Protein AF-M5BQ70-F1 (afdb_monomer_lite)

pLDDT: mean 71.36, std 25.63, range [30.05, 98.69]

Sequence (489 aa):
MRVQLQALLDDKEKQLNLAGTLGQRILAQQLELEERINQLVDAEDRLQTNPEDGDSEMRTKLQELADVMQGWETENERMFSSFGTKLNGGAGMPPSPEMPSTSEFGSRTDEGSTSMRSNGPSAAQSSRRAKNAAHRANDVEFAFEIGSSLLVEVRRLQALLAERDKLIQDMKEEKDDLERAVESLRTSLREQEGTTDKFKEENWNLEVQLQEVRSTLNNAQASSSRLESEQKRMAKQLSSVRETSDGYKTEVGRLSDLLEELRAKHETDIAQMRKNNAGLQRDKSDLQASLDALKADMAQRERASIRFGSPATPSMISRSAIDEEDIFSTGGASSRRHLDVSAIYSQGPGDSLHGELDESPPASPTRSTRVGPSHPSNELESTKQSLSHAQRQISTLKSAVQREKELNRDMKKRLADHLRSNTEGEWDDDEDPEESTDVILDEPGQHSLPRFTPARVRGRGRGRGAAPRAVVAVAARSLLQRERRVLLQ

InterPro domains:
  IPR053005 Nuclear Positioning and Cytoskeleton Interaction Protein [PTHR28190] (2-438)

Foldseek 3Di:
DVVVVVVVVVLVVVLVVLVVVVVVVVVVVVVVVVVLVVVLVVLVVVCVVPVPVSVVVNVVSVVVVVVVVVVVVVVVCVSVVVNVVSVPPDDDDDDDDDDDDDDDDDDDDDDDDDDDDDDDDDDDPCPVVVVVVVVVVVVVVVVVVVVVVVVVVVVVVVVVVVVVVVVVVVVVVVVVVVVVVVVVVVVVVVVVVVVVVVVVVVVVVVVVVVVVVVVVVVVVVVVVVVVVVVVVVVVVVVVVVVVVVVVVVVVVVVVVVVVVVVVVVVVVVVVVVVVVVVVVVVVVVVVVVVVVVVVVVVVVVVVVVVVDDDDDDDDDDDDDDDDDDDDDDDDDDDDDDDDDDDPPDDDDDDDDDDDDDDDDDDDDDDDDDPPDCPDVVNVVVVVVVVVVVVVVVVVVVVVVVVVVVVVVVVVVVVVVVVVVVVVVPPPDDDDDDDDDDDDDDDDDDDDDDDDDDDDDDDDDDDDDDDDYDDDDDDDDDDDDDDDDDDDDD

Secondary structure (DSSP, 8-state):
-HHHHHHHHHHHHHHHHHHHHHHHHHHHHHHHHHHHHHHHHHHHHHHHH-HHHHHHHHHHHHHHHHHHHHHHHHHHHHHHHHHHHHH--S---PPPPP-------------------------SSTTTHHHHHHHHHHHHHHHHHHHHHHHHHHHHHHHHHHHHHHHHHHHHHHHHHHHHHHHHHHHHHHHHHHHHHHHHHHHHHHHHHHHHHHHHHHHHHHHHHHHHHHHHHHHHHHHHHHHHHHHHHHHHHHHHHHHHHHHHHHHHHHHHHHHHHHHHHHHHHHHHHHHHHHHHHHHHHHHHHTTSS-----------------S---------------------------------PPPP--------TT-HHHHHHHHHHHHHHHHHHHHHHHHHHHHHHHHHHHHHHHHHHHHHHHHSSSSS-------------------PPP-PPP---------------------PPPP----------

Radius of gyration: 68.39 Å; chains: 1; bounding box: 177×80×215 Å

Structure (mmCIF, N/CA/C/O backbone):
data_AF-M5BQ70-F1
#
_entry.id   AF-M5BQ70-F1
#
loop_
_atom_site.group_PDB
_atom_site.id
_atom_site.type_symbol
_atom_site.label_atom_id
_atom_site.label_alt_id
_atom_site.label_comp_id
_atom_site.label_asym_id
_atom_site.label_entity_id
_atom_site.label_seq_id
_atom_site.pdbx_PDB_ins_code
_atom_site.Cartn_x
_atom_site.Cartn_y
_atom_site.Cartn_z
_atom_site.occupancy
_atom_site.B_iso_or_equiv
_atom_site.auth_seq_id
_atom_site.auth_comp_id
_atom_site.auth_asym_id
_atom_site.auth_atom_id
_atom_site.pdbx_PDB_model_num
ATOM 1 N N . MET A 1 1 ? -26.743 -46.363 3.980 1.00 70.06 1 MET A N 1
ATOM 2 C CA . MET A 1 1 ? -25.424 -45.690 4.009 1.00 70.06 1 MET A CA 1
ATOM 3 C C . MET A 1 1 ? -25.208 -44.736 2.839 1.00 70.06 1 MET A C 1
ATOM 5 O O . MET A 1 1 ? -25.464 -43.564 3.040 1.00 70.06 1 MET A O 1
ATOM 9 N N . ARG A 1 2 ? -24.836 -45.163 1.618 1.00 84.19 2 ARG A N 1
ATOM 10 C CA . ARG A 1 2 ? -24.567 -44.218 0.501 1.00 84.19 2 ARG A CA 1
ATOM 11 C C . ARG A 1 2 ? -25.738 -43.274 0.174 1.00 84.19 2 ARG A C 1
ATOM 13 O O . ARG A 1 2 ? -25.525 -42.082 0.031 1.00 84.19 2 ARG A O 1
ATOM 20 N N . VAL A 1 3 ? -26.967 -43.790 0.118 1.00 89.44 3 VAL A N 1
ATOM 21 C CA . VAL A 1 3 ? -28.179 -42.981 -0.141 1.00 89.44 3 VAL A CA 1
ATOM 22 C C . VAL A 1 3 ? -28.484 -42.005 1.004 1.00 89.44 3 VAL A C 1
ATOM 24 O O . VAL A 1 3 ? -28.896 -40.882 0.756 1.00 89.44 3 VAL A O 1
ATOM 27 N N . GLN A 1 4 ? -28.234 -42.402 2.255 1.00 83.06 4 GLN A N 1
ATOM 28 C CA . GLN A 1 4 ? -28.413 -41.526 3.422 1.00 83.06 4 GLN A CA 1
ATOM 29 C C . GLN A 1 4 ? -27.359 -40.416 3.463 1.00 83.06 4 GLN A C 1
ATOM 31 O O . GLN A 1 4 ? -27.691 -39.277 3.758 1.00 83.06 4 GLN A O 1
ATOM 36 N N . LEU A 1 5 ? -26.105 -40.729 3.123 1.00 84.88 5 LEU A N 1
ATOM 37 C CA . LEU A 1 5 ? -25.042 -39.729 3.008 1.00 84.88 5 LEU A CA 1
ATOM 38 C C . LEU A 1 5 ? -25.315 -38.749 1.861 1.00 84.88 5 LEU A C 1
ATOM 40 O O . LEU A 1 5 ? -25.089 -37.558 2.032 1.00 84.88 5 LEU A O 1
ATOM 44 N N . GLN A 1 6 ? -25.861 -39.226 0.737 1.00 89.31 6 GLN A N 1
ATOM 45 C CA . GLN A 1 6 ? -26.298 -38.356 -0.356 1.00 89.31 6 GLN A CA 1
ATOM 46 C C . GLN A 1 6 ? -27.450 -37.441 0.079 1.00 89.31 6 GLN A C 1
ATOM 48 O O . GLN A 1 6 ? -27.386 -36.243 -0.148 1.00 89.31 6 GLN A O 1
ATOM 53 N N . ALA A 1 7 ? -28.461 -37.973 0.770 1.00 88.88 7 ALA A N 1
ATOM 54 C CA . ALA A 1 7 ? -29.576 -37.167 1.266 1.00 88.88 7 ALA A CA 1
ATOM 55 C C . ALA A 1 7 ? -29.130 -36.098 2.282 1.00 88.88 7 ALA A C 1
ATOM 57 O O . ALA A 1 7 ? -29.638 -34.981 2.257 1.00 88.88 7 ALA A O 1
ATOM 58 N N . LEU A 1 8 ? -28.162 -36.420 3.150 1.00 87.31 8 LEU A N 1
ATOM 59 C CA . LEU A 1 8 ? -27.562 -35.451 4.071 1.00 87.31 8 LEU A CA 1
ATOM 60 C C . LEU A 1 8 ? -26.754 -34.380 3.333 1.00 87.31 8 LEU A C 1
ATOM 62 O O . LEU A 1 8 ? -26.808 -33.216 3.715 1.00 87.31 8 LEU A O 1
ATOM 66 N N . LEU A 1 9 ? -26.023 -34.756 2.283 1.00 88.94 9 LEU A N 1
ATOM 67 C CA . LEU A 1 9 ? -25.280 -33.809 1.456 1.00 88.94 9 LEU A CA 1
ATOM 68 C C . LEU A 1 9 ? -26.228 -32.847 0.726 1.00 88.94 9 LEU A C 1
ATOM 70 O O . LEU A 1 9 ? -26.030 -31.639 0.806 1.00 88.94 9 LEU A O 1
ATOM 74 N N . ASP A 1 10 ? -27.299 -33.362 0.120 1.00 91.31 10 ASP A N 1
ATOM 75 C CA . ASP A 1 10 ? -28.315 -32.551 -0.560 1.00 91.31 10 ASP A CA 1
ATOM 76 C C . ASP A 1 10 ? -29.040 -31.600 0.420 1.00 91.31 10 ASP A C 1
ATOM 78 O O . ASP A 1 10 ? -29.410 -30.482 0.058 1.00 91.31 10 ASP A O 1
ATOM 82 N N . ASP A 1 11 ? -29.257 -32.018 1.673 1.00 84.19 11 ASP A N 1
ATOM 83 C CA . ASP A 1 11 ? -29.832 -31.161 2.718 1.00 84.19 11 ASP A CA 1
ATOM 84 C C . ASP A 1 11 ? -28.853 -30.063 3.163 1.00 84.19 11 ASP A C 1
ATOM 86 O O . ASP A 1 11 ? -29.232 -28.896 3.284 1.00 84.19 11 ASP A O 1
ATOM 90 N N . LYS A 1 12 ? -27.564 -30.397 3.312 1.00 87.44 12 LYS A N 1
ATOM 91 C CA . LYS A 1 12 ? -26.510 -29.416 3.610 1.00 87.44 12 LYS A CA 1
ATOM 92 C C . LYS A 1 12 ? -26.308 -28.416 2.476 1.00 87.44 12 LYS A C 1
ATOM 94 O O . LYS A 1 12 ? -26.128 -27.233 2.750 1.00 87.44 12 LYS A O 1
ATOM 99 N N . GLU A 1 13 ? -26.415 -28.845 1.223 1.00 88.62 13 GLU A N 1
ATOM 100 C CA . GLU A 1 13 ? -26.363 -27.960 0.057 1.00 88.62 13 GLU A CA 1
ATOM 101 C C . GLU A 1 13 ? -27.559 -26.993 0.026 1.00 88.62 13 GLU A C 1
ATOM 103 O O . GLU A 1 13 ? -27.395 -25.798 -0.219 1.00 88.62 13 GLU A O 1
ATOM 108 N N . LYS A 1 14 ? -28.765 -27.461 0.377 1.00 86.38 14 LYS A N 1
ATOM 109 C CA . LYS A 1 14 ? -29.946 -26.592 0.533 1.00 86.38 14 LYS A CA 1
ATOM 110 C C . LYS A 1 14 ? -29.794 -25.597 1.685 1.00 86.38 14 LYS A C 1
ATOM 112 O O . LYS A 1 14 ? -30.187 -24.443 1.524 1.00 86.38 14 LYS A O 1
ATOM 117 N N . GLN A 1 15 ? -29.226 -26.019 2.818 1.00 83.12 15 GLN A N 1
ATOM 118 C CA . GLN A 1 15 ? -28.925 -25.132 3.950 1.00 83.12 15 GLN A CA 1
ATOM 119 C C . GLN A 1 15 ? -27.912 -24.053 3.553 1.00 83.12 15 GLN A C 1
ATOM 121 O O . GLN A 1 15 ? -28.119 -22.884 3.869 1.00 83.12 15 GLN A O 1
ATOM 126 N N . LEU A 1 16 ? -26.865 -24.424 2.810 1.00 87.25 16 LEU A N 1
ATOM 127 C CA . LEU A 1 16 ? -25.849 -23.495 2.315 1.00 87.25 16 LEU A CA 1
ATOM 128 C C . LEU A 1 16 ? -26.457 -22.481 1.339 1.00 87.25 16 LEU A C 1
ATOM 130 O O . LEU A 1 16 ? -26.253 -21.283 1.503 1.00 87.25 16 LEU A O 1
ATOM 134 N N . ASN A 1 17 ? -27.271 -22.933 0.383 1.00 87.00 17 ASN A N 1
ATOM 135 C CA . ASN A 1 17 ? -27.957 -22.041 -0.554 1.00 87.00 17 ASN A CA 1
ATOM 136 C C . ASN A 1 17 ? -28.896 -21.060 0.166 1.00 87.00 17 ASN A C 1
ATOM 138 O O . ASN A 1 17 ? -28.887 -19.869 -0.138 1.00 87.00 17 ASN A O 1
ATOM 142 N N . LEU A 1 18 ? -29.660 -21.529 1.159 1.00 84.38 18 LEU A N 1
ATOM 143 C CA . LEU A 1 18 ? -30.540 -20.674 1.959 1.00 84.38 18 LEU A CA 1
ATOM 144 C C . LEU A 1 18 ? -29.742 -19.650 2.782 1.00 84.38 18 LEU A C 1
ATOM 146 O O . LEU A 1 18 ? -30.066 -18.463 2.754 1.00 84.38 18 LEU A O 1
ATOM 150 N N . ALA A 1 19 ? -28.665 -20.080 3.444 1.00 87.06 19 ALA A N 1
ATOM 151 C CA . ALA A 1 19 ? -27.755 -19.190 4.164 1.00 87.06 19 ALA A CA 1
ATOM 152 C C . ALA A 1 19 ? -27.108 -18.155 3.227 1.00 87.06 19 ALA A C 1
ATOM 154 O O . ALA A 1 19 ? -26.999 -16.987 3.585 1.00 87.06 19 ALA A O 1
ATOM 155 N N . GLY A 1 20 ? -26.757 -18.554 2.001 1.00 87.25 20 GLY A N 1
ATOM 156 C CA . GLY A 1 20 ? -26.253 -17.655 0.964 1.00 87.25 20 GLY A CA 1
ATOM 157 C C . GLY A 1 20 ? -27.273 -16.586 0.568 1.00 87.25 20 GLY A C 1
ATOM 158 O O . GLY A 1 20 ? -26.931 -15.407 0.502 1.00 87.25 20 GLY A O 1
ATOM 159 N N . THR A 1 21 ? -28.540 -16.965 0.369 1.00 87.69 21 THR A N 1
ATOM 160 C CA . THR A 1 21 ? -29.610 -15.997 0.062 1.00 87.69 21 THR A CA 1
ATOM 161 C C . THR A 1 21 ? -29.919 -15.059 1.228 1.00 87.69 21 THR A C 1
ATOM 163 O O . THR A 1 21 ? -30.157 -13.873 1.011 1.00 87.69 21 THR A O 1
ATOM 166 N N . LEU A 1 22 ? -29.870 -15.564 2.465 1.00 87.25 22 LEU A N 1
ATOM 167 C CA . LEU A 1 22 ? -30.049 -14.762 3.672 1.00 87.25 22 LEU A CA 1
ATOM 168 C C . LEU A 1 22 ? -28.893 -13.767 3.838 1.00 87.25 22 LEU A C 1
ATOM 170 O O . LEU A 1 22 ? -29.138 -12.584 4.046 1.00 87.25 22 LEU A O 1
ATOM 174 N N . GLY A 1 23 ? -27.650 -14.211 3.639 1.00 89.06 23 GLY A N 1
ATOM 175 C CA . GLY A 1 23 ? -26.471 -13.345 3.668 1.00 89.06 23 GLY A CA 1
ATOM 176 C C . GLY A 1 23 ? -26.524 -12.232 2.619 1.00 89.06 23 GLY A C 1
ATOM 177 O O . GLY A 1 23 ? -26.274 -11.075 2.941 1.00 89.06 23 GLY A O 1
ATOM 178 N N . GLN A 1 24 ? -26.929 -12.541 1.382 1.00 90.56 24 GLN A N 1
ATOM 179 C CA . GLN A 1 24 ? -27.129 -11.520 0.344 1.00 90.56 24 GLN A CA 1
ATOM 180 C C . GLN A 1 24 ? -28.208 -10.500 0.723 1.00 90.56 24 GLN A C 1
ATOM 182 O O . GLN A 1 24 ? -28.061 -9.315 0.434 1.00 90.56 24 GLN A O 1
ATOM 187 N N . ARG A 1 25 ? -29.283 -10.946 1.381 1.00 86.69 25 ARG A N 1
ATOM 188 C CA . ARG A 1 25 ? -30.378 -10.072 1.808 1.00 86.69 25 ARG A CA 1
ATOM 189 C C . ARG A 1 25 ? -29.980 -9.162 2.967 1.00 86.69 25 ARG A C 1
ATOM 191 O O . ARG A 1 25 ? -30.306 -7.984 2.927 1.00 86.69 25 ARG A O 1
ATOM 198 N N . ILE A 1 26 ? -29.216 -9.672 3.931 1.00 88.25 26 ILE A N 1
ATOM 199 C CA . ILE A 1 26 ? -28.652 -8.868 5.026 1.00 88.25 26 ILE A CA 1
ATOM 200 C C . ILE A 1 26 ? -27.693 -7.806 4.475 1.00 88.25 26 ILE A C 1
ATOM 202 O O . ILE A 1 26 ? -27.763 -6.653 4.882 1.00 88.25 26 ILE A O 1
ATOM 206 N N . LEU A 1 27 ? -26.843 -8.155 3.503 1.00 89.38 27 LEU A N 1
ATOM 207 C CA . LEU A 1 27 ? -25.968 -7.175 2.847 1.00 89.38 27 LEU A CA 1
ATOM 208 C C . LEU A 1 27 ? -26.761 -6.100 2.089 1.00 89.38 27 LEU A C 1
ATOM 210 O O . LEU A 1 27 ? -26.378 -4.934 2.101 1.00 89.38 27 LEU A O 1
ATOM 214 N N . ALA A 1 28 ? -27.874 -6.470 1.450 1.00 89.81 28 ALA A N 1
ATOM 215 C CA . ALA A 1 28 ? -28.763 -5.501 0.814 1.00 89.81 28 ALA A CA 1
ATOM 216 C C . ALA A 1 28 ? -29.424 -4.568 1.845 1.00 89.81 28 ALA A C 1
ATOM 218 O O . ALA A 1 28 ? -29.443 -3.359 1.631 1.00 89.81 28 ALA A O 1
ATOM 219 N N . GLN A 1 29 ? -29.887 -5.111 2.978 1.00 86.75 29 GLN A N 1
ATOM 220 C CA . GLN A 1 29 ? -30.422 -4.321 4.095 1.00 86.75 29 GLN A CA 1
ATOM 221 C C . GLN A 1 29 ? -29.364 -3.370 4.671 1.00 86.75 29 GLN A C 1
ATOM 223 O O . GLN A 1 29 ? -29.671 -2.216 4.950 1.00 86.75 29 GLN A O 1
ATOM 228 N N . GLN A 1 30 ? -28.108 -3.812 4.794 1.00 87.12 30 GLN A N 1
ATOM 229 C CA . GLN A 1 30 ? -27.004 -2.959 5.237 1.00 87.12 30 GLN A CA 1
ATOM 230 C C . GLN A 1 30 ? -26.775 -1.781 4.280 1.00 87.12 30 GLN A C 1
ATOM 232 O O . GLN A 1 30 ? -26.665 -0.644 4.727 1.00 87.12 30 GLN A O 1
ATOM 237 N N . LEU A 1 31 ? -26.733 -2.032 2.970 1.00 89.88 31 LEU A N 1
ATOM 238 C CA . LEU A 1 31 ? -26.528 -0.974 1.979 1.00 89.88 31 LEU A CA 1
ATOM 239 C C . LEU A 1 31 ? -27.680 0.043 1.993 1.00 89.88 31 LEU A C 1
ATOM 241 O O . LEU A 1 31 ? -27.453 1.247 1.911 1.00 89.88 31 LEU A O 1
ATOM 245 N N . GLU A 1 32 ? -28.914 -0.434 2.143 1.00 87.31 32 GLU A N 1
ATOM 246 C CA . GLU A 1 32 ? -30.099 0.420 2.232 1.00 87.31 32 GLU A CA 1
ATOM 247 C C . GLU A 1 32 ? -30.145 1.214 3.559 1.00 87.31 32 GLU A C 1
ATOM 249 O O . GLU A 1 32 ? -30.566 2.372 3.570 1.00 87.31 32 GLU A O 1
ATOM 254 N N . LEU A 1 33 ? -29.649 0.646 4.669 1.00 85.00 33 LEU A N 1
ATOM 255 C CA . LEU A 1 33 ? -29.419 1.365 5.932 1.00 85.00 33 LEU A CA 1
ATOM 256 C C . LEU A 1 33 ? -28.407 2.496 5.766 1.00 85.00 33 LEU A C 1
ATOM 258 O O . LEU A 1 33 ? -28.671 3.622 6.182 1.00 85.00 33 LEU A O 1
ATOM 262 N N . GLU A 1 34 ? -27.261 2.204 5.154 1.00 87.00 34 GLU A N 1
ATOM 263 C CA . GLU A 1 34 ? -26.209 3.190 4.901 1.00 87.00 34 GLU A CA 1
ATOM 264 C C . GLU A 1 34 ? -26.731 4.341 4.027 1.00 87.00 34 GLU A C 1
ATOM 266 O O . GLU A 1 34 ? -26.477 5.511 4.320 1.00 87.00 34 GLU A O 1
ATOM 271 N N . GLU A 1 35 ? -27.527 4.040 2.996 1.00 88.31 35 GLU A N 1
ATOM 272 C CA . GLU A 1 35 ? -28.164 5.057 2.156 1.00 88.31 35 GLU A CA 1
ATOM 273 C C . GLU A 1 35 ? -29.151 5.929 2.949 1.00 88.31 35 GLU A C 1
ATOM 275 O O . GLU A 1 35 ? -29.113 7.156 2.830 1.00 88.31 35 GLU A O 1
ATOM 280 N N . ARG A 1 36 ? -29.997 5.337 3.803 1.00 79.81 36 ARG A N 1
ATOM 281 C CA . ARG A 1 36 ? -30.945 6.108 4.626 1.00 79.81 36 ARG A CA 1
ATOM 282 C C . ARG A 1 36 ? -30.267 6.953 5.699 1.00 79.81 36 ARG A C 1
ATOM 284 O O . ARG A 1 36 ? -30.708 8.075 5.936 1.00 79.81 36 ARG A O 1
ATOM 291 N N . ILE A 1 37 ? -29.189 6.462 6.310 1.00 84.12 37 ILE A N 1
ATOM 292 C CA . ILE A 1 37 ? -28.373 7.250 7.245 1.00 84.12 37 ILE A CA 1
ATOM 293 C C . ILE A 1 37 ? -27.815 8.482 6.527 1.00 84.12 37 ILE A C 1
ATOM 295 O O . ILE A 1 37 ? -27.948 9.594 7.033 1.00 84.12 37 ILE A O 1
ATOM 299 N N . ASN A 1 38 ? -27.290 8.318 5.310 1.00 86.56 38 ASN A N 1
ATOM 300 C CA . ASN A 1 38 ? -26.815 9.449 4.510 1.00 86.56 38 ASN A CA 1
ATOM 301 C C . ASN A 1 38 ? -27.947 10.441 4.180 1.00 86.56 38 ASN A C 1
ATOM 303 O O . ASN A 1 38 ? -27.761 11.649 4.294 1.00 86.56 38 ASN A O 1
ATOM 307 N N . GLN A 1 39 ? -29.146 9.954 3.841 1.00 83.19 39 GLN A N 1
ATOM 308 C CA . GLN A 1 39 ? -30.309 10.810 3.565 1.00 83.19 39 GLN A CA 1
ATOM 309 C C . GLN A 1 39 ? -30.833 11.572 4.795 1.00 83.19 39 GLN A C 1
ATOM 311 O O . GLN A 1 39 ? -31.467 12.624 4.623 1.00 83.19 39 GLN A O 1
ATOM 316 N N . LEU A 1 40 ? -30.622 11.040 6.006 1.00 80.69 40 LEU A N 1
ATOM 317 C CA . LEU A 1 40 ? -30.918 11.716 7.272 1.00 80.69 40 LEU A CA 1
ATOM 318 C C . LEU A 1 40 ? -29.884 12.796 7.581 1.00 80.69 40 LEU A C 1
ATOM 320 O O . LEU A 1 40 ? -30.282 13.907 7.913 1.00 80.69 40 LEU A O 1
ATOM 324 N N . VAL A 1 41 ? -28.595 12.508 7.388 1.00 84.38 41 VAL A N 1
ATOM 325 C CA . VAL A 1 41 ? -27.519 13.505 7.525 1.00 84.38 41 VAL A CA 1
ATOM 326 C C . VAL A 1 41 ? -27.745 14.673 6.557 1.00 84.38 41 VAL A C 1
ATOM 328 O O . VAL A 1 41 ? -27.733 15.830 6.966 1.00 84.38 41 VAL A O 1
ATOM 331 N N . ASP A 1 42 ? -28.091 14.387 5.298 1.00 82.56 42 ASP A N 1
ATOM 332 C CA . ASP A 1 42 ? -28.437 15.419 4.311 1.00 82.56 42 ASP A CA 1
ATOM 333 C C . ASP A 1 42 ? -29.687 16.234 4.705 1.00 82.56 42 ASP A C 1
ATOM 335 O O . ASP A 1 42 ? -29.826 17.397 4.320 1.00 82.56 42 ASP A O 1
ATOM 339 N N . ALA A 1 43 ? -30.641 15.629 5.425 1.00 75.88 43 ALA A N 1
ATOM 340 C CA . ALA A 1 43 ? -31.835 16.319 5.918 1.00 75.88 43 ALA A CA 1
ATOM 341 C C . ALA A 1 43 ? -31.518 17.210 7.126 1.00 75.88 43 ALA A C 1
ATOM 343 O O . ALA A 1 43 ? -32.035 18.321 7.210 1.00 75.88 43 ALA A O 1
ATOM 344 N N . GLU A 1 44 ? -30.652 16.742 8.023 1.00 80.56 44 GLU A N 1
ATOM 345 C CA . GLU A 1 44 ? -30.154 17.487 9.180 1.00 80.56 44 GLU A CA 1
ATOM 346 C C . GLU A 1 44 ? -29.355 18.724 8.741 1.00 80.56 44 GLU A C 1
ATOM 348 O O . GLU A 1 44 ? -29.598 19.832 9.228 1.00 80.56 44 GLU A O 1
ATOM 353 N N . ASP A 1 45 ? -28.498 18.577 7.728 1.00 80.06 45 ASP A N 1
ATOM 354 C CA . ASP A 1 45 ? -27.775 19.694 7.111 1.00 80.06 45 ASP A CA 1
ATOM 355 C C . ASP A 1 45 ? -28.737 20.715 6.475 1.00 80.06 45 ASP A C 1
ATOM 357 O O . ASP A 1 45 ? -28.533 21.929 6.567 1.00 80.06 45 ASP A O 1
ATOM 361 N N . ARG A 1 46 ? -29.833 20.253 5.858 1.00 74.31 46 ARG A N 1
ATOM 362 C CA . ARG A 1 46 ? -30.871 21.143 5.305 1.00 74.31 46 ARG A CA 1
ATOM 363 C C . ARG A 1 46 ? -31.655 21.863 6.395 1.00 74.31 46 ARG A C 1
ATOM 365 O O . ARG A 1 46 ? -31.905 23.057 6.237 1.00 74.31 46 ARG A O 1
ATOM 372 N N . LEU A 1 47 ? -31.969 21.186 7.496 1.00 72.31 47 LEU A N 1
ATOM 373 C CA . LEU A 1 47 ? -32.590 21.753 8.698 1.00 72.31 47 LEU A CA 1
ATOM 374 C C . LEU A 1 47 ? -31.774 22.908 9.283 1.00 72.31 47 LEU A C 1
ATOM 376 O O . LEU A 1 47 ? -32.336 23.949 9.622 1.00 72.31 47 LEU A O 1
ATOM 380 N N . GLN A 1 48 ? -30.445 22.768 9.319 1.00 74.25 48 GLN A N 1
ATOM 381 C CA . GLN A 1 48 ? -29.548 23.851 9.736 1.00 74.25 48 GLN A CA 1
ATOM 382 C C . GLN A 1 48 ? -29.620 25.073 8.807 1.00 74.25 48 GLN A C 1
ATOM 384 O O . GLN A 1 48 ? -29.368 26.196 9.245 1.00 74.25 48 GLN A O 1
ATOM 389 N N . THR A 1 49 ? -29.967 24.876 7.531 1.00 74.44 49 THR A N 1
ATOM 390 C CA . THR A 1 49 ? -30.066 25.964 6.544 1.00 74.44 49 THR A CA 1
ATOM 391 C C . THR A 1 49 ? -31.465 26.567 6.397 1.00 74.44 49 THR A C 1
ATOM 393 O O . THR A 1 49 ? -31.565 27.747 6.060 1.00 74.44 49 THR A O 1
ATOM 396 N N . ASN A 1 50 ? -32.534 25.800 6.641 1.00 73.12 50 ASN A N 1
ATOM 397 C CA . ASN A 1 50 ? -33.922 26.251 6.525 1.00 73.12 50 ASN A CA 1
ATOM 398 C C . ASN A 1 50 ? -34.841 25.485 7.513 1.00 73.12 50 ASN A C 1
ATOM 400 O O . ASN A 1 50 ? -35.257 24.361 7.218 1.00 73.12 50 ASN A O 1
ATOM 404 N N . PRO A 1 51 ? -35.154 26.062 8.690 1.00 67.50 51 PRO A N 1
ATOM 405 C CA . PRO A 1 51 ? -35.701 25.312 9.822 1.00 67.50 51 PRO A CA 1
ATOM 406 C C . PRO A 1 51 ? -37.191 24.948 9.715 1.00 67.50 51 PRO A C 1
ATOM 408 O O . PRO A 1 51 ? -37.593 23.954 10.304 1.00 67.50 51 PRO A O 1
ATOM 411 N N . GLU A 1 52 ? -38.021 25.701 8.980 1.00 68.50 52 GLU A N 1
ATOM 412 C CA . GLU A 1 52 ? -39.467 25.403 8.909 1.00 68.50 52 GLU A CA 1
ATOM 413 C C . GLU A 1 52 ? -39.812 24.256 7.944 1.00 68.50 52 GLU A C 1
ATOM 415 O O . GLU A 1 52 ? -40.625 23.397 8.280 1.00 68.50 52 GLU A O 1
ATOM 420 N N . ASP A 1 53 ? -39.166 24.194 6.775 1.00 62.59 53 ASP A N 1
ATOM 421 C CA . ASP A 1 53 ? -39.397 23.118 5.797 1.00 62.59 53 ASP A CA 1
ATOM 422 C C . ASP A 1 53 ? -38.652 21.828 6.187 1.00 62.59 53 ASP A C 1
ATOM 424 O O . ASP A 1 53 ? -39.155 20.717 5.999 1.00 62.59 53 ASP A O 1
ATOM 428 N N . GLY A 1 54 ? -37.464 21.966 6.784 1.00 64.94 54 GLY A N 1
ATOM 429 C CA . GLY A 1 54 ? -36.620 20.832 7.151 1.00 64.94 54 GLY A CA 1
ATOM 430 C C . GLY A 1 54 ? -37.196 19.965 8.278 1.00 64.94 54 GLY A C 1
ATOM 431 O O . GLY A 1 54 ? -37.028 18.747 8.253 1.00 64.94 54 GLY A O 1
ATOM 432 N N . ASP A 1 55 ? -37.930 20.556 9.226 1.00 74.94 55 ASP A N 1
ATOM 433 C CA . ASP A 1 55 ? -38.523 19.835 10.363 1.00 74.94 55 ASP A CA 1
ATOM 434 C C . ASP A 1 55 ? -39.651 18.893 9.908 1.00 74.94 55 ASP A C 1
ATOM 436 O O . ASP A 1 55 ? -39.790 17.769 10.403 1.00 74.94 55 ASP A O 1
ATOM 440 N N . SER A 1 56 ? -40.444 19.328 8.923 1.00 77.56 56 SER A N 1
ATOM 441 C CA . SER A 1 56 ? -41.493 18.501 8.321 1.00 77.56 56 SER A CA 1
ATOM 442 C C . SER A 1 56 ? -40.893 17.355 7.503 1.00 77.56 56 SER A C 1
ATOM 444 O O . SER A 1 56 ? -41.344 16.218 7.635 1.00 77.56 56 SER A O 1
ATOM 446 N N . GLU A 1 57 ? -39.861 17.630 6.698 1.00 76.75 57 GLU A N 1
ATOM 447 C CA . GLU A 1 57 ? -39.166 16.616 5.893 1.00 76.75 57 GLU A CA 1
ATOM 448 C C . GLU A 1 57 ? -38.426 15.578 6.760 1.00 76.75 57 GLU A C 1
ATOM 450 O O . GLU A 1 57 ? -38.421 14.385 6.442 1.00 76.75 57 GLU A O 1
ATOM 455 N N . MET A 1 58 ? -37.829 15.998 7.881 1.00 74.94 58 MET A N 1
ATOM 456 C CA . MET A 1 58 ? -37.152 15.098 8.820 1.00 74.94 58 MET A CA 1
ATOM 457 C C . MET A 1 58 ? -38.144 14.152 9.500 1.00 74.94 58 MET A C 1
ATOM 459 O O . MET A 1 58 ? -37.887 12.952 9.586 1.00 74.94 58 MET A O 1
ATOM 463 N N . ARG A 1 59 ? -39.309 14.656 9.925 1.00 81.06 59 ARG A N 1
ATOM 464 C CA . ARG A 1 59 ? -40.363 13.824 10.527 1.00 81.06 59 ARG A CA 1
ATOM 465 C C . ARG A 1 59 ? -40.917 12.796 9.547 1.00 81.06 59 ARG A C 1
ATOM 467 O O . ARG A 1 59 ? -41.079 11.641 9.932 1.00 81.06 59 ARG A O 1
ATOM 474 N N . THR A 1 60 ? -41.150 13.174 8.288 1.00 83.75 60 THR A N 1
ATOM 475 C CA . THR A 1 60 ? -41.589 12.220 7.258 1.00 83.75 60 THR A CA 1
ATOM 476 C C . THR A 1 60 ? -40.532 11.153 6.984 1.00 83.75 60 THR A C 1
ATOM 478 O O . THR A 1 60 ? -40.869 9.977 6.922 1.00 83.75 60 THR A O 1
ATOM 481 N N . LYS A 1 61 ? -39.244 11.520 6.924 1.00 80.06 61 LYS A N 1
ATOM 482 C CA . LYS A 1 61 ? -38.148 10.558 6.712 1.00 80.06 61 LYS A CA 1
ATOM 483 C C . LYS A 1 61 ? -37.936 9.616 7.897 1.00 80.06 61 LYS A C 1
ATOM 485 O O . LYS A 1 61 ? -37.646 8.442 7.693 1.00 80.06 61 LYS A O 1
ATOM 490 N N . LEU A 1 62 ? -38.089 10.105 9.128 1.00 80.12 62 LEU A N 1
ATOM 491 C CA . LEU A 1 62 ? -38.035 9.267 10.331 1.00 80.12 62 LEU A CA 1
ATOM 492 C C . LEU A 1 62 ? -39.205 8.277 10.377 1.00 80.12 62 LEU A C 1
ATOM 494 O O . LEU A 1 62 ? -39.014 7.130 10.777 1.00 80.12 62 LEU A O 1
ATOM 498 N N . GLN A 1 63 ? -40.391 8.694 9.929 1.00 86.19 63 GLN A N 1
ATOM 499 C CA . GLN A 1 63 ? -41.546 7.808 9.807 1.00 86.19 63 GLN A CA 1
ATOM 500 C C . GLN A 1 63 ? -41.343 6.757 8.704 1.00 86.19 63 GLN A C 1
ATOM 502 O O . GLN A 1 63 ? -41.560 5.576 8.948 1.00 86.19 63 GLN A O 1
ATOM 507 N N . GLU A 1 64 ? -40.846 7.154 7.530 1.00 83.81 64 GLU A N 1
ATOM 508 C CA . GLU A 1 64 ? -40.494 6.220 6.452 1.00 83.81 6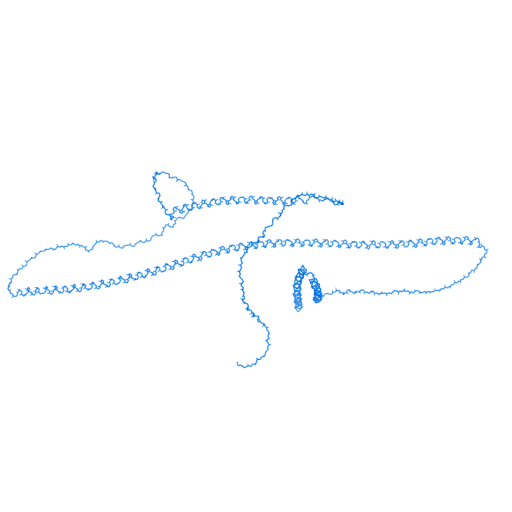4 GLU A CA 1
ATOM 509 C C . GLU A 1 64 ? -39.398 5.227 6.881 1.00 83.81 64 GLU A C 1
ATOM 511 O O . GLU A 1 64 ? -39.456 4.051 6.525 1.00 83.81 64 GLU A O 1
ATOM 516 N N . LEU A 1 65 ? -38.413 5.663 7.677 1.00 79.38 65 LEU A N 1
ATOM 517 C CA . LEU A 1 65 ? -37.392 4.780 8.243 1.00 79.38 65 LEU A CA 1
ATOM 518 C C . LEU A 1 65 ? -38.004 3.770 9.220 1.00 79.38 65 LEU A C 1
ATOM 520 O O . LEU A 1 65 ? -37.660 2.592 9.155 1.00 79.38 65 LEU A O 1
ATOM 524 N N . ALA A 1 66 ? -38.916 4.209 10.090 1.00 82.25 66 ALA A N 1
ATOM 525 C CA . ALA A 1 66 ? -39.617 3.325 11.018 1.00 82.25 66 ALA A CA 1
ATOM 526 C C . ALA A 1 66 ? -40.460 2.274 10.274 1.00 82.25 66 ALA A C 1
ATOM 528 O O . ALA A 1 66 ? -40.381 1.088 10.597 1.00 82.25 66 ALA A O 1
ATOM 529 N N . ASP A 1 67 ? -41.186 2.683 9.229 1.00 87.31 67 ASP A N 1
ATOM 530 C CA . ASP A 1 67 ? -41.994 1.781 8.402 1.00 87.31 67 ASP A CA 1
ATOM 531 C C . ASP A 1 67 ? -41.121 0.744 7.672 1.00 87.31 67 ASP A C 1
ATOM 533 O O . ASP A 1 67 ? -41.482 -0.433 7.574 1.00 87.31 67 ASP A O 1
ATOM 537 N N . VAL A 1 68 ? -39.942 1.143 7.183 1.00 82.56 68 VAL A N 1
ATOM 538 C CA . VAL A 1 68 ? -39.039 0.215 6.489 1.00 82.56 68 VAL A CA 1
ATOM 539 C C . VAL A 1 68 ? -38.294 -0.695 7.460 1.00 82.56 68 VAL A C 1
ATOM 541 O O . VAL A 1 68 ? -38.141 -1.879 7.166 1.00 82.56 68 VAL A O 1
ATOM 544 N N . MET A 1 69 ? -37.899 -0.203 8.634 1.00 80.88 69 MET A N 1
ATOM 545 C CA . MET A 1 69 ? -37.353 -1.053 9.694 1.00 80.88 69 MET A CA 1
ATOM 546 C C . MET A 1 69 ? -38.367 -2.114 10.124 1.00 80.88 69 MET A C 1
ATOM 548 O O . MET A 1 69 ? -38.015 -3.288 10.194 1.00 80.88 69 MET A O 1
ATOM 552 N N . GLN A 1 70 ? -39.639 -1.744 10.290 1.00 85.38 70 GLN A N 1
ATOM 553 C CA . GLN A 1 70 ? -40.711 -2.702 10.563 1.00 85.38 70 GLN A CA 1
ATOM 554 C C . GLN A 1 70 ? -40.897 -3.697 9.399 1.00 85.38 70 GLN A C 1
ATOM 556 O O . GLN A 1 70 ? -41.090 -4.899 9.605 1.00 85.38 70 GLN A O 1
ATOM 561 N N . GLY A 1 71 ? -40.787 -3.225 8.154 1.00 83.69 71 GLY A N 1
ATOM 562 C CA . GLY A 1 71 ? -40.767 -4.074 6.963 1.00 83.69 71 GLY A CA 1
ATOM 563 C C . GLY A 1 71 ? -39.630 -5.100 6.992 1.00 83.69 71 GLY A C 1
ATOM 564 O O . GLY A 1 71 ? -39.863 -6.286 6.760 1.00 83.69 71 GLY A O 1
ATOM 565 N N . TRP A 1 72 ? -38.417 -4.680 7.347 1.00 84.56 72 TRP A N 1
ATOM 566 C CA . TRP A 1 72 ? -37.274 -5.577 7.485 1.00 84.56 72 TRP A CA 1
ATOM 567 C C . TRP A 1 72 ? -37.387 -6.518 8.672 1.00 84.56 72 TRP A C 1
ATOM 569 O O . TRP A 1 72 ? -36.979 -7.662 8.539 1.00 84.56 72 TRP A O 1
ATOM 579 N N . GLU A 1 73 ? -37.946 -6.095 9.803 1.00 82.06 73 GLU A N 1
ATOM 580 C CA . GLU A 1 73 ? -38.186 -6.968 10.955 1.00 82.06 73 GLU A CA 1
ATOM 581 C C . GLU A 1 73 ? -39.153 -8.092 10.587 1.00 82.06 73 GLU A C 1
ATOM 583 O O . GLU A 1 73 ? -38.822 -9.263 10.756 1.00 82.06 73 GLU A O 1
ATOM 588 N N . THR A 1 74 ? -40.291 -7.769 9.965 1.00 85.12 74 THR A N 1
ATOM 589 C CA . THR A 1 74 ? -41.261 -8.790 9.523 1.00 85.12 74 THR A CA 1
ATOM 590 C C . THR A 1 74 ? -40.692 -9.722 8.452 1.00 85.12 74 THR A C 1
ATOM 592 O O . THR A 1 74 ? -41.022 -10.909 8.378 1.00 85.12 74 THR A O 1
ATOM 595 N N . GLU A 1 75 ? -39.821 -9.206 7.595 1.00 80.81 75 GLU A N 1
ATOM 596 C CA . GLU A 1 75 ? -39.148 -9.975 6.562 1.00 80.81 75 GLU A CA 1
ATOM 597 C C . GLU A 1 75 ? -38.021 -10.848 7.122 1.00 80.81 75 GLU A C 1
ATOM 599 O O . GLU A 1 75 ? -37.895 -12.012 6.734 1.00 80.81 75 GLU A O 1
ATOM 604 N N . ASN A 1 76 ? -37.254 -10.330 8.077 1.00 79.19 76 ASN A N 1
ATOM 605 C CA . ASN A 1 76 ? -36.233 -11.062 8.810 1.00 79.19 76 ASN A CA 1
ATOM 606 C C . ASN A 1 76 ? -36.884 -12.163 9.640 1.00 79.19 76 ASN A C 1
ATOM 608 O O . ASN A 1 76 ? -36.451 -13.303 9.540 1.00 79.19 76 ASN A O 1
ATOM 612 N N . GLU A 1 77 ? -37.982 -11.907 10.348 1.00 82.00 77 GLU A N 1
ATOM 613 C CA . GLU A 1 77 ? -38.758 -12.943 11.037 1.00 82.00 77 GLU A CA 1
ATOM 614 C C . GLU A 1 77 ? -39.223 -14.048 10.080 1.00 82.00 77 GLU A C 1
ATOM 616 O O . GLU A 1 77 ? -39.114 -15.235 10.393 1.00 82.00 77 GLU A O 1
ATOM 621 N N . ARG A 1 78 ? -39.678 -13.706 8.869 1.00 80.88 78 ARG A N 1
ATOM 622 C CA . ARG A 1 78 ? -40.059 -14.697 7.842 1.00 80.88 78 ARG A CA 1
ATOM 623 C C . ARG A 1 78 ? -38.864 -15.499 7.326 1.00 80.88 78 ARG A C 1
ATOM 625 O O . ARG A 1 78 ? -38.962 -16.713 7.146 1.00 80.88 78 ARG A O 1
ATOM 632 N N . MET A 1 79 ? -37.729 -14.849 7.102 1.00 73.00 79 MET A N 1
ATOM 633 C CA . MET A 1 79 ? -36.520 -15.497 6.592 1.00 73.00 79 MET A CA 1
ATOM 634 C C . MET A 1 79 ? -35.856 -16.366 7.672 1.00 73.00 79 MET A C 1
ATOM 636 O O . MET A 1 79 ? -35.538 -17.529 7.413 1.00 73.00 79 MET A O 1
ATOM 640 N N . PHE A 1 80 ? -35.740 -15.868 8.903 1.00 74.62 80 PHE A N 1
ATOM 641 C CA . PHE A 1 80 ? -35.193 -16.588 10.051 1.00 74.62 80 PHE A CA 1
ATOM 642 C C . PHE A 1 80 ? -36.117 -17.698 10.551 1.00 74.62 80 PHE A C 1
ATOM 644 O O . PHE A 1 80 ? -35.613 -18.763 10.892 1.00 74.62 80 PHE A O 1
ATOM 651 N N . SER A 1 81 ? -37.445 -17.546 10.521 1.00 74.19 81 SER A N 1
ATOM 652 C CA . SER A 1 81 ? -38.362 -18.660 10.829 1.00 74.19 81 SER A CA 1
ATOM 653 C C . SER A 1 81 ? -38.243 -19.792 9.803 1.00 74.19 81 SER A C 1
ATOM 655 O O . SER A 1 81 ? -38.210 -20.968 10.176 1.00 74.19 81 SER A O 1
ATOM 657 N N . SER A 1 82 ? -38.070 -19.469 8.516 1.00 65.12 82 SER A N 1
ATOM 658 C CA . SER A 1 82 ? -37.836 -20.469 7.463 1.00 65.12 82 SER A CA 1
ATOM 659 C C . SER A 1 82 ? -36.491 -21.205 7.602 1.00 65.12 82 SER A C 1
ATOM 661 O O . SER A 1 82 ? -36.370 -22.364 7.188 1.00 65.12 82 SER A O 1
ATOM 663 N N . PHE A 1 83 ? -35.499 -20.549 8.216 1.00 64.19 83 PHE A N 1
ATOM 664 C CA . PHE A 1 83 ? -34.161 -21.075 8.494 1.00 64.19 83 PHE A CA 1
ATOM 665 C C . PHE A 1 83 ? -34.123 -21.891 9.800 1.00 64.19 83 PHE A C 1
ATOM 667 O O . PHE A 1 83 ? -33.664 -23.035 9.807 1.00 64.19 83 PHE A O 1
ATOM 674 N N . GLY A 1 84 ? -34.693 -21.358 10.885 1.00 56.56 84 GLY A N 1
ATOM 675 C CA . GLY A 1 84 ? -34.753 -21.979 12.212 1.00 56.56 84 GLY A CA 1
ATOM 676 C C . GLY A 1 84 ? -35.595 -23.255 12.253 1.00 56.56 84 GLY A C 1
ATOM 677 O O . GLY A 1 84 ? -35.236 -24.209 12.939 1.00 56.56 84 GLY A O 1
ATOM 678 N N . THR A 1 85 ? -36.644 -23.343 11.429 1.00 54.97 85 THR A N 1
ATOM 679 C CA . THR A 1 85 ? -37.485 -24.552 11.347 1.00 54.97 85 THR A CA 1
ATOM 680 C C . THR A 1 85 ? -36.765 -25.734 10.674 1.00 54.97 85 THR A C 1
ATOM 682 O O . THR A 1 85 ? -37.125 -26.885 10.905 1.00 54.97 85 THR A O 1
ATOM 685 N N . LYS A 1 86 ? -35.726 -25.491 9.858 1.00 53.38 86 LYS A N 1
ATOM 686 C CA . LYS A 1 86 ? -35.002 -26.549 9.119 1.00 53.38 86 LYS A CA 1
ATOM 687 C C . LYS A 1 86 ? -33.725 -27.036 9.805 1.00 53.38 86 LYS A C 1
ATOM 689 O O . LYS A 1 86 ? -33.255 -28.123 9.486 1.00 53.38 86 LYS A O 1
ATOM 694 N N . LEU A 1 87 ? -33.175 -26.267 10.743 1.00 46.62 87 LEU A N 1
ATOM 695 C CA . LEU A 1 87 ? -31.988 -26.662 11.509 1.00 46.62 87 LEU A CA 1
ATOM 696 C C . LEU A 1 87 ? -32.329 -27.499 12.750 1.00 46.62 87 LEU A C 1
ATOM 698 O O . LEU A 1 87 ? -31.494 -28.280 13.201 1.00 46.62 87 LEU A O 1
ATOM 702 N N . ASN A 1 88 ? -33.563 -27.409 13.256 1.00 42.50 88 ASN A N 1
ATOM 703 C CA . ASN A 1 88 ? -33.993 -28.102 14.470 1.00 42.50 88 ASN A CA 1
ATOM 704 C C . ASN A 1 88 ? -34.668 -29.457 14.178 1.00 42.50 88 ASN A C 1
ATOM 706 O O . ASN A 1 88 ? -35.786 -29.737 14.604 1.00 42.50 88 ASN A O 1
ATOM 710 N N . GLY A 1 89 ? -33.970 -30.327 13.444 1.00 45.53 89 GLY A N 1
ATOM 711 C CA . GLY A 1 89 ? -34.330 -31.739 13.253 1.00 45.53 89 GLY A CA 1
ATOM 712 C C . GLY A 1 89 ? -34.049 -32.615 14.484 1.00 45.53 89 GLY A C 1
ATOM 713 O O . GLY A 1 89 ? -33.542 -33.726 14.339 1.00 45.53 89 GLY A O 1
ATOM 714 N N . GLY A 1 90 ? -34.334 -32.119 15.689 1.00 34.66 90 GLY A N 1
ATOM 715 C CA . GLY A 1 90 ? -34.088 -32.796 16.960 1.00 34.66 90 GLY A CA 1
ATOM 716 C C . GLY A 1 90 ? -35.138 -32.391 17.989 1.00 34.66 90 GLY A C 1
ATOM 717 O O . GLY A 1 90 ? -35.380 -31.211 18.208 1.00 34.66 90 GLY A O 1
ATOM 718 N N . ALA A 1 91 ? -35.802 -33.388 18.564 1.00 43.03 91 ALA A N 1
ATOM 719 C CA . ALA A 1 91 ? -36.899 -33.251 19.508 1.00 43.03 91 ALA A CA 1
ATOM 720 C C . ALA A 1 91 ? -36.597 -32.320 20.698 1.00 43.03 91 ALA A C 1
ATOM 722 O O . ALA A 1 91 ? -35.529 -32.408 21.298 1.00 43.03 91 ALA A O 1
ATOM 723 N N . GLY A 1 92 ? -37.612 -31.545 21.102 1.00 37.09 92 GLY A N 1
ATOM 724 C CA . GLY A 1 92 ? -37.744 -31.030 22.466 1.00 37.09 92 GLY A CA 1
ATOM 725 C C . GLY A 1 92 ? -37.726 -29.510 22.609 1.00 37.09 92 GLY A C 1
ATOM 726 O O . GLY A 1 92 ? -36.711 -28.961 23.007 1.00 37.09 92 GLY A O 1
ATOM 727 N N . MET A 1 93 ? -38.863 -28.852 22.359 1.00 35.84 93 MET A N 1
ATOM 728 C CA . MET A 1 93 ? -39.552 -28.030 23.371 1.00 35.84 93 MET A CA 1
ATOM 729 C C . MET A 1 93 ? -40.909 -27.570 22.803 1.00 35.84 93 MET A C 1
ATOM 731 O O . MET A 1 93 ? -40.937 -27.020 21.701 1.00 35.84 93 MET A O 1
ATOM 735 N N . PRO A 1 94 ? -42.046 -27.802 23.483 1.00 43.09 94 PRO A N 1
ATOM 736 C CA . PRO A 1 94 ? -43.294 -27.145 23.117 1.00 43.09 94 PRO A CA 1
ATOM 737 C C . PRO A 1 94 ? -43.240 -25.650 23.492 1.00 43.09 94 PRO A C 1
ATOM 739 O O . PRO A 1 94 ? -42.515 -25.278 24.416 1.00 43.09 94 PRO A O 1
ATOM 742 N N . PRO A 1 95 ? -44.001 -24.791 22.795 1.00 42.03 95 PRO A N 1
ATOM 743 C CA . PRO A 1 95 ? -44.099 -23.375 23.126 1.00 42.03 95 PRO A CA 1
ATOM 744 C C . PRO A 1 95 ? -44.786 -23.196 24.486 1.00 42.03 95 PRO A C 1
ATOM 746 O O . PRO A 1 95 ? -45.810 -23.828 24.755 1.00 42.03 95 PRO A O 1
ATOM 749 N N . SER A 1 96 ? -44.230 -22.331 25.334 1.00 34.25 96 SER A N 1
ATOM 750 C CA . SER A 1 96 ? -44.900 -21.835 26.539 1.00 34.25 96 SER A CA 1
ATOM 751 C C . SER A 1 96 ? -46.227 -21.170 26.155 1.00 34.25 96 SER A C 1
ATOM 753 O O . SER A 1 96 ? -46.207 -20.255 25.330 1.00 34.25 96 SER A O 1
ATOM 755 N N . PRO A 1 97 ? -47.372 -21.594 26.719 1.00 40.78 97 PRO A N 1
ATOM 756 C CA . PRO A 1 97 ? -48.631 -20.903 26.523 1.00 40.78 97 PRO A CA 1
ATOM 757 C C . PRO A 1 97 ? -48.805 -19.784 27.554 1.00 40.78 97 PRO A C 1
ATOM 759 O O . PRO A 1 97 ? -48.426 -19.904 28.720 1.00 40.78 97 PRO A O 1
ATOM 762 N N . GLU A 1 98 ? -49.406 -18.704 27.071 1.00 32.97 98 GLU A N 1
ATOM 763 C CA . GLU A 1 98 ? -49.894 -17.553 27.815 1.00 32.97 98 GLU A CA 1
ATOM 764 C C . GLU A 1 98 ? -50.837 -17.913 28.977 1.00 32.97 98 GLU A C 1
ATOM 766 O O . GLU A 1 98 ? -51.508 -18.946 29.013 1.00 32.97 98 GLU A O 1
ATOM 771 N N 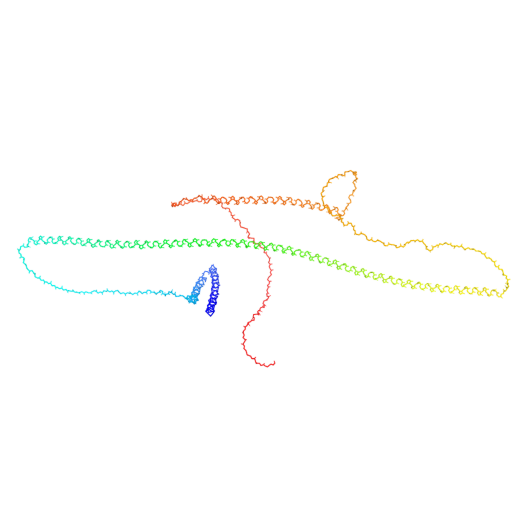. MET A 1 99 ? -50.881 -16.965 29.910 1.00 37.66 99 MET A N 1
ATOM 772 C CA . MET A 1 99 ? -51.787 -16.800 31.047 1.00 37.66 99 MET A CA 1
ATOM 773 C C . MET A 1 99 ? -53.267 -17.109 30.750 1.00 37.66 99 MET A C 1
ATOM 775 O O . MET A 1 99 ? -53.767 -16.777 29.676 1.00 37.66 99 MET A O 1
ATOM 779 N N . PRO A 1 100 ? -54.033 -17.490 31.788 1.00 37.53 100 PRO A N 1
ATOM 780 C CA . PRO A 1 100 ? -55.421 -17.071 31.904 1.00 37.53 100 PRO A CA 1
ATOM 781 C C . PRO A 1 100 ? -55.650 -16.224 33.162 1.00 37.53 100 PRO A C 1
ATOM 783 O O . PRO A 1 100 ? -55.509 -16.676 34.297 1.00 37.53 100 PRO A O 1
ATOM 786 N N . SER A 1 101 ? -56.074 -14.984 32.926 1.00 36.50 101 SER A N 1
ATOM 787 C CA . SER A 1 101 ? -56.887 -14.203 33.854 1.00 36.50 101 SER A CA 1
ATOM 788 C C . SER A 1 101 ? -58.322 -14.725 33.788 1.00 36.50 101 SER A C 1
ATOM 790 O O . SER A 1 101 ? -58.931 -14.677 32.720 1.00 36.50 101 SER A O 1
ATOM 792 N N . THR A 1 102 ? -58.871 -15.190 34.912 1.00 33.66 102 THR A N 1
ATOM 793 C CA . THR A 1 102 ? -60.322 -15.311 35.108 1.00 33.66 102 THR A CA 1
ATOM 794 C C . THR A 1 102 ? -60.694 -14.994 36.554 1.00 33.66 102 THR A C 1
ATOM 796 O O . THR A 1 102 ? -60.232 -15.630 37.499 1.00 33.66 102 THR A O 1
ATOM 799 N N . SER A 1 103 ? -61.550 -13.988 36.677 1.00 33.28 103 SER A N 1
ATOM 800 C CA . SER A 1 103 ? -62.390 -13.595 37.807 1.00 33.28 103 SER A CA 1
ATOM 801 C C . SER A 1 103 ? -63.316 -14.700 38.334 1.00 33.28 103 SER A C 1
ATOM 803 O O . SER A 1 103 ? -63.815 -15.469 37.525 1.00 33.28 103 SER A O 1
ATOM 805 N N . GLU A 1 104 ? -63.625 -14.671 39.641 1.00 30.66 104 GLU A N 1
ATOM 806 C CA . GLU A 1 104 ? -64.966 -14.797 40.286 1.00 30.66 104 GLU A CA 1
ATOM 807 C C . GLU A 1 104 ? -64.777 -15.205 41.761 1.00 30.66 104 GLU A C 1
ATOM 809 O O . GLU A 1 104 ? -64.254 -16.267 42.074 1.00 30.66 104 GLU A O 1
ATOM 814 N N . PHE A 1 105 ? -64.962 -14.308 42.732 1.00 33.75 105 PHE A N 1
ATOM 815 C CA . PHE A 1 105 ? -66.234 -14.006 43.411 1.00 33.75 105 PHE A CA 1
ATOM 816 C C . PHE A 1 105 ? -67.072 -15.249 43.762 1.00 33.75 105 PHE A C 1
ATOM 818 O O . PHE A 1 105 ? -67.866 -15.736 42.966 1.00 33.75 105 PHE A O 1
ATOM 825 N N . GLY A 1 106 ? -66.937 -15.711 45.008 1.00 31.36 106 GLY A N 1
ATOM 826 C CA . GLY A 1 106 ? -67.780 -16.745 45.606 1.00 31.36 106 GLY A CA 1
ATOM 827 C C . GLY A 1 106 ? -68.239 -16.333 47.002 1.00 31.36 106 GLY A C 1
ATOM 828 O O . GLY A 1 106 ? -67.547 -16.574 47.984 1.00 31.36 106 GLY A O 1
ATOM 829 N N . SER A 1 107 ? -69.415 -15.708 47.069 1.00 32.69 107 SER A N 1
ATOM 830 C CA . SER A 1 107 ? -70.207 -15.456 48.277 1.00 32.69 107 SER A CA 1
ATOM 831 C C . SER A 1 107 ? -71.354 -16.468 48.350 1.00 32.69 107 SER A C 1
ATOM 833 O O . SER A 1 107 ? -72.113 -16.542 47.384 1.00 32.69 107 SER A O 1
ATOM 835 N N . ARG A 1 108 ? -71.486 -17.208 49.468 1.00 33.28 108 ARG A N 1
ATOM 836 C CA . ARG A 1 108 ? -72.690 -17.925 49.975 1.00 33.28 108 ARG A CA 1
ATOM 837 C C . ARG A 1 108 ? -72.492 -18.162 51.494 1.00 33.28 108 ARG A C 1
ATOM 839 O O . ARG A 1 108 ? -71.452 -18.703 51.848 1.00 33.28 108 ARG A O 1
ATOM 846 N N . THR A 1 109 ? -73.251 -17.593 52.449 1.00 33.44 109 THR A N 1
ATOM 847 C CA . THR A 1 109 ? -74.624 -17.924 52.948 1.00 33.44 109 THR A CA 1
ATOM 848 C C . THR A 1 109 ? -74.844 -19.425 53.190 1.00 33.44 109 THR A C 1
ATOM 850 O O . THR A 1 109 ? -74.493 -20.198 52.308 1.00 33.44 109 THR A O 1
ATOM 853 N N . ASP A 1 110 ? -75.522 -19.964 54.205 1.00 30.05 110 ASP A N 1
ATOM 854 C CA . ASP A 1 110 ? -76.156 -19.565 55.478 1.00 30.05 110 ASP A CA 1
ATOM 855 C C . ASP A 1 110 ? -76.844 -20.862 56.021 1.00 30.05 110 ASP A C 1
ATOM 857 O O . ASP A 1 110 ? -77.062 -21.792 55.241 1.00 30.05 110 ASP A O 1
ATOM 861 N N . GLU A 1 111 ? -77.223 -20.880 57.305 1.00 34.16 111 GLU A N 1
ATOM 862 C CA . GLU A 1 111 ? -78.214 -21.741 57.998 1.00 34.16 111 GLU A CA 1
ATOM 863 C C . GLU A 1 111 ? -77.950 -23.241 58.285 1.00 34.16 111 GLU A C 1
ATOM 865 O O . GLU A 1 111 ? -77.573 -24.040 57.428 1.00 34.16 111 GLU A O 1
ATOM 870 N N . GLY A 1 112 ? -78.287 -23.653 59.523 1.00 31.08 112 GLY A N 1
ATOM 871 C CA . GLY A 1 112 ? -78.295 -25.061 59.948 1.00 31.08 112 GLY A CA 1
ATOM 872 C C . GLY A 1 112 ? -78.462 -25.342 61.452 1.00 31.08 112 GLY A C 1
ATOM 873 O O . GLY A 1 112 ? -77.607 -25.976 62.061 1.00 31.08 112 GLY A O 1
ATOM 874 N N . SER A 1 113 ? -79.569 -24.890 62.046 1.00 37.28 113 SER A N 1
ATOM 875 C CA . SER A 1 113 ? -80.086 -25.227 63.392 1.00 37.28 113 SER A CA 1
ATOM 876 C C . SER A 1 113 ? -80.083 -26.728 63.757 1.00 37.28 113 SER A C 1
ATOM 878 O O . SER A 1 113 ? -80.423 -27.568 62.929 1.00 37.28 113 SER A O 1
ATOM 880 N N . THR A 1 114 ? -79.841 -27.064 65.036 1.00 32.81 114 THR A N 1
ATOM 881 C CA . THR A 1 114 ? -80.645 -28.063 65.781 1.00 32.81 114 THR A CA 1
ATOM 882 C C . THR A 1 114 ? -80.548 -27.881 67.301 1.00 32.81 114 THR A C 1
ATOM 884 O O . THR A 1 114 ? -79.487 -27.710 67.891 1.00 32.81 114 THR A O 1
ATOM 887 N N . SER A 1 115 ? -81.726 -27.923 67.921 1.00 34.22 115 SER A N 1
ATOM 888 C CA . SER A 1 115 ? -82.034 -27.813 69.348 1.00 34.22 115 SER A CA 1
ATOM 889 C C . SER A 1 115 ? -82.080 -29.193 70.009 1.00 34.22 115 SER A C 1
ATOM 891 O O . SER A 1 115 ? -82.580 -30.120 69.383 1.00 34.22 115 SER A O 1
ATOM 893 N N . MET A 1 116 ? -81.687 -29.308 71.284 1.00 33.47 116 MET A N 1
ATOM 894 C CA . MET A 1 116 ? -82.325 -30.214 72.256 1.00 33.47 116 MET A CA 1
ATOM 895 C C . MET A 1 116 ? -82.065 -29.723 73.691 1.00 33.47 116 MET A C 1
ATOM 897 O O . MET A 1 116 ? -80.930 -29.570 74.134 1.00 33.47 116 MET A O 1
ATOM 901 N N . ARG A 1 117 ? -83.159 -29.495 74.423 1.00 37.06 117 ARG A N 1
ATOM 902 C CA . ARG A 1 117 ? -83.221 -29.281 75.876 1.00 37.06 117 ARG A CA 1
ATOM 903 C C . ARG A 1 117 ? -83.473 -30.624 76.565 1.00 37.06 117 ARG A C 1
ATOM 905 O O . ARG A 1 117 ? -84.278 -31.402 76.064 1.00 37.06 117 ARG A O 1
ATOM 912 N N . SER A 1 118 ? -82.964 -30.812 77.784 1.00 34.12 118 SER A N 1
ATOM 913 C CA . SER A 1 118 ? -83.610 -31.695 78.769 1.00 34.12 118 SER A CA 1
ATOM 914 C C . SER A 1 118 ? -83.279 -31.317 80.222 1.00 34.12 118 SER A C 1
ATOM 916 O O . SER A 1 118 ? -82.127 -31.369 80.634 1.00 34.12 118 SER A O 1
ATOM 918 N N . ASN A 1 119 ? -84.345 -30.949 80.942 1.00 37.06 119 ASN A N 1
ATOM 919 C CA . ASN A 1 119 ? -84.695 -31.106 82.365 1.00 37.06 119 ASN A CA 1
ATOM 920 C C . ASN A 1 119 ? -83.658 -30.964 83.506 1.00 37.06 119 ASN A C 1
ATOM 922 O O . ASN A 1 119 ? -82.716 -31.736 83.630 1.00 37.06 119 ASN A O 1
ATOM 926 N N . GLY A 1 120 ? -83.986 -30.073 84.460 1.00 41.00 120 GLY A N 1
ATOM 927 C CA . GLY A 1 120 ? -83.538 -30.126 85.867 1.00 41.00 120 GLY A CA 1
ATOM 928 C C . GLY A 1 120 ? -84.342 -31.140 86.713 1.00 41.00 120 GLY A C 1
ATOM 929 O O . GLY A 1 120 ? -85.183 -31.844 86.147 1.00 41.00 120 GLY A O 1
ATOM 930 N N . PRO A 1 121 ? -84.163 -31.202 88.057 1.00 56.31 121 PRO A N 1
ATOM 931 C CA . PRO A 1 121 ? -84.535 -30.059 88.903 1.00 56.31 121 PRO A CA 1
ATOM 932 C C . PRO A 1 121 ? -83.719 -29.842 90.205 1.00 56.31 121 PRO A C 1
ATOM 934 O O . PRO A 1 121 ? -82.918 -30.663 90.638 1.00 56.31 121 PRO A O 1
ATOM 937 N N . SER A 1 122 ? -84.083 -28.743 90.878 1.00 39.00 122 SER A N 1
ATOM 938 C CA . SER A 1 122 ? -84.156 -28.544 92.339 1.00 39.00 122 SER A CA 1
ATOM 939 C C . SER A 1 122 ? -83.216 -27.487 92.933 1.00 39.00 122 SER A C 1
ATOM 941 O O . SER A 1 122 ? -82.054 -27.714 93.269 1.00 39.00 122 SER A O 1
ATOM 943 N N . ALA A 1 123 ? -83.797 -26.297 93.092 1.00 52.31 123 ALA A N 1
ATOM 944 C CA . ALA A 1 123 ? -83.290 -25.160 93.838 1.00 52.31 123 ALA A CA 1
ATOM 945 C C . ALA A 1 123 ? -83.879 -25.173 95.257 1.00 52.31 123 ALA A C 1
ATOM 947 O O . ALA A 1 123 ? -85.085 -25.339 95.389 1.00 52.31 123 ALA A O 1
ATOM 948 N N . ALA A 1 124 ? -83.042 -24.949 96.282 1.00 45.38 124 ALA A N 1
ATOM 949 C CA . ALA A 1 124 ? -83.422 -24.273 97.545 1.00 45.38 124 ALA A CA 1
ATOM 950 C C . ALA A 1 124 ? -82.303 -24.207 98.615 1.00 45.38 124 ALA A C 1
ATOM 952 O O . ALA A 1 124 ? -82.525 -23.673 99.697 1.00 45.38 124 ALA A O 1
ATOM 953 N N . GLN A 1 125 ? -81.085 -24.699 98.355 1.00 45.00 125 GLN A N 1
ATOM 954 C CA . GLN A 1 125 ? -79.922 -24.477 99.249 1.00 45.00 125 GLN A CA 1
ATOM 955 C C . GLN A 1 125 ? -78.738 -23.798 98.536 1.00 45.00 125 GLN A C 1
ATOM 957 O O . GLN A 1 125 ? -77.715 -23.470 99.135 1.00 45.00 125 GLN A O 1
ATOM 962 N N . SER A 1 126 ? -78.895 -23.513 97.244 1.00 51.91 126 SER A N 1
ATOM 963 C CA . SER A 1 126 ? -77.843 -23.000 96.370 1.00 51.91 126 SER A CA 1
ATOM 964 C C . SER A 1 126 ? -77.956 -21.487 96.155 1.00 51.91 126 SER A C 1
ATOM 966 O O . SER A 1 126 ? -77.843 -21.018 95.042 1.00 51.91 126 SER A O 1
ATOM 968 N N . SER A 1 127 ? -78.235 -20.681 97.184 1.00 55.16 127 SER A N 1
ATOM 969 C CA . SER A 1 127 ? -78.326 -19.210 97.009 1.00 55.16 127 SER A CA 1
ATOM 970 C C . SER A 1 127 ? -77.059 -18.478 97.478 1.00 55.16 127 SER A C 1
ATOM 972 O O . SER A 1 127 ? -76.650 -17.485 96.884 1.00 55.16 127 SER A O 1
ATOM 974 N N . ARG A 1 128 ? -76.334 -19.030 98.464 1.00 51.53 128 ARG A N 1
ATOM 975 C CA . ARG A 1 128 ? -74.970 -18.577 98.818 1.00 51.53 128 ARG A CA 1
ATOM 976 C C . ARG A 1 128 ? -73.881 -19.406 98.126 1.00 51.53 128 ARG A C 1
ATOM 978 O O . ARG A 1 128 ? -72.852 -18.866 97.735 1.00 51.53 128 ARG A O 1
ATOM 985 N N . ARG A 1 129 ? -74.136 -20.704 97.900 1.00 53.69 129 ARG A N 1
ATOM 986 C CA . ARG A 1 129 ? -73.223 -21.607 97.179 1.00 53.69 129 ARG A CA 1
ATOM 987 C C . ARG A 1 129 ? -73.265 -21.406 95.660 1.00 53.69 129 ARG A C 1
ATOM 989 O O . ARG A 1 129 ? -72.194 -21.416 95.073 1.00 53.69 129 ARG A O 1
ATOM 996 N N . ALA A 1 130 ? -74.423 -21.128 95.040 1.00 57.94 130 ALA A N 1
ATOM 997 C CA . ALA A 1 130 ? -74.459 -20.752 93.618 1.00 57.94 130 ALA A CA 1
ATOM 998 C C . ALA A 1 130 ? -73.876 -19.369 93.360 1.00 57.94 130 ALA A C 1
ATOM 1000 O O . ALA A 1 130 ? -73.247 -19.204 92.336 1.00 57.94 130 ALA A O 1
ATOM 1001 N N . LYS A 1 131 ? -74.027 -18.387 94.262 1.00 58.97 131 LYS A N 1
ATOM 1002 C CA . LYS A 1 131 ? -73.385 -17.075 94.064 1.00 58.97 131 LYS A CA 1
ATOM 1003 C C . LYS A 1 131 ? -71.858 -17.183 94.098 1.00 58.97 131 LYS A C 1
ATOM 1005 O O . LYS A 1 131 ? -71.211 -16.630 93.225 1.00 58.97 131 LYS A O 1
ATOM 1010 N N . ASN A 1 132 ? -71.290 -17.976 95.013 1.00 58.78 132 ASN A N 1
ATOM 1011 C CA . ASN A 1 132 ? -69.848 -18.267 95.019 1.00 58.78 132 ASN A CA 1
ATOM 1012 C C . ASN A 1 132 ? -69.401 -19.240 93.909 1.00 58.78 132 ASN A C 1
ATOM 1014 O O . ASN A 1 132 ? -68.258 -19.172 93.476 1.00 58.78 132 ASN A O 1
ATOM 1018 N N . ALA A 1 133 ? -70.261 -20.150 93.441 1.00 64.00 133 ALA A N 1
ATOM 1019 C CA . ALA A 1 133 ? -69.960 -21.017 92.298 1.00 64.00 133 ALA A CA 1
ATOM 1020 C C . ALA A 1 133 ? -70.058 -20.267 90.963 1.00 64.00 133 ALA A C 1
ATOM 1022 O O . ALA A 1 133 ? -69.244 -20.517 90.092 1.00 64.00 133 ALA A O 1
ATOM 1023 N N . ALA A 1 134 ? -70.991 -19.323 90.834 1.00 64.62 134 ALA A N 1
ATOM 1024 C CA . ALA A 1 134 ? -71.121 -18.419 89.698 1.00 64.62 134 ALA A CA 1
ATOM 1025 C C . ALA A 1 134 ? -69.976 -17.405 89.673 1.00 64.62 134 ALA A C 1
ATOM 1027 O O . ALA A 1 134 ? -69.424 -17.168 88.618 1.00 64.62 134 ALA A O 1
ATOM 1028 N N . HIS A 1 135 ? -69.541 -16.876 90.824 1.00 68.75 135 HIS A N 1
ATOM 1029 C CA . HIS A 1 135 ? -68.354 -16.015 90.865 1.00 68.75 135 HIS A CA 1
ATOM 1030 C C . HIS A 1 135 ? -67.082 -16.774 90.460 1.00 68.75 135 HIS A C 1
ATOM 1032 O O . HIS A 1 135 ? -66.306 -16.270 89.665 1.00 68.75 135 HIS A O 1
ATOM 1038 N N . ARG A 1 136 ? -66.909 -18.023 90.924 1.00 73.06 136 ARG A N 1
ATOM 1039 C CA . ARG A 1 136 ? -65.811 -18.891 90.460 1.00 73.06 136 ARG A CA 1
ATOM 1040 C C . ARG A 1 136 ? -65.954 -19.300 88.995 1.00 73.06 136 ARG A C 1
ATOM 1042 O O . ARG A 1 136 ? -64.941 -19.459 88.337 1.00 73.06 136 ARG A O 1
ATOM 1049 N N . ALA A 1 137 ? -67.175 -19.492 88.497 1.00 73.62 137 ALA A N 1
ATOM 1050 C CA . ALA A 1 137 ? -67.420 -19.760 87.083 1.00 73.62 137 ALA A CA 1
ATOM 1051 C C . ALA A 1 137 ? -67.050 -18.540 86.230 1.00 73.62 137 ALA A C 1
ATOM 1053 O O . ALA A 1 137 ? -66.320 -18.703 85.267 1.00 73.62 137 ALA A O 1
ATOM 1054 N N . ASN A 1 138 ? -67.430 -17.332 86.654 1.00 79.62 138 ASN A N 1
ATOM 1055 C CA . ASN A 1 138 ? -67.060 -16.079 85.998 1.00 79.62 138 ASN A CA 1
ATOM 1056 C C . ASN A 1 138 ? -65.544 -15.823 86.053 1.00 79.62 138 ASN A C 1
ATOM 1058 O O . ASN A 1 138 ? -64.978 -15.363 85.073 1.00 79.62 138 ASN A O 1
ATOM 1062 N N . ASP A 1 139 ? -64.863 -16.141 87.162 1.00 85.25 139 ASP A N 1
ATOM 1063 C CA . ASP A 1 139 ? -63.398 -16.017 87.263 1.00 85.25 139 ASP A CA 1
ATOM 1064 C C . ASP A 1 139 ? -62.678 -17.043 86.363 1.00 85.25 139 ASP A C 1
ATOM 1066 O O . ASP A 1 139 ? -61.629 -16.747 85.791 1.00 85.25 139 ASP A O 1
ATOM 1070 N N . VAL A 1 140 ? -63.243 -18.248 86.210 1.00 82.69 140 VAL A N 1
ATOM 1071 C CA . VAL A 1 140 ? -62.745 -19.283 85.287 1.00 82.69 140 VAL A CA 1
ATOM 1072 C C . VAL A 1 140 ? -63.007 -18.893 83.832 1.00 82.69 140 VAL A C 1
ATOM 1074 O O . VAL A 1 140 ? -62.121 -19.071 83.000 1.00 82.69 140 VAL A O 1
ATOM 1077 N N . GLU A 1 141 ? -64.175 -18.328 83.526 1.00 86.00 141 GLU A N 1
ATOM 1078 C CA . GLU A 1 141 ? -64.506 -17.773 82.210 1.00 86.00 141 GLU A CA 1
ATOM 1079 C C . GLU A 1 141 ? -63.602 -16.583 81.874 1.00 86.00 141 GLU A C 1
ATOM 1081 O O . GLU A 1 141 ? -63.033 -16.556 80.791 1.00 86.00 141 GLU A O 1
ATOM 1086 N N . PHE A 1 142 ? -63.345 -15.673 82.816 1.00 90.06 142 PHE A N 1
ATOM 1087 C CA . PHE A 1 142 ? -62.425 -14.548 82.629 1.00 90.06 142 PHE A CA 1
ATOM 1088 C C . PHE A 1 142 ? -60.976 -15.007 82.405 1.00 90.06 142 PHE A C 1
ATOM 1090 O O . PHE A 1 142 ? -60.296 -14.528 81.498 1.00 90.06 142 PHE A O 1
ATOM 1097 N N . ALA A 1 143 ? -60.494 -15.979 83.187 1.00 90.94 143 ALA A N 1
ATOM 1098 C CA . ALA A 1 143 ? -59.174 -16.572 82.974 1.00 90.94 143 ALA A CA 1
ATOM 1099 C C . ALA A 1 143 ? -59.082 -17.293 81.618 1.00 90.94 143 ALA A C 1
ATOM 1101 O O . ALA A 1 143 ? -58.040 -17.245 80.961 1.00 90.94 143 ALA A O 1
ATOM 1102 N N . PHE A 1 144 ? -60.168 -17.936 81.182 1.00 90.31 144 PHE A N 1
ATOM 1103 C CA . PHE A 1 144 ? -60.252 -18.573 79.873 1.00 90.31 144 PHE A CA 1
ATOM 1104 C C . PHE A 1 144 ? -60.301 -17.549 78.732 1.00 90.31 144 PHE A C 1
ATOM 1106 O O . PHE A 1 144 ? -59.606 -17.727 77.737 1.00 90.31 144 PHE A O 1
ATOM 1113 N N . GLU A 1 145 ? -61.049 -16.455 78.865 1.00 92.94 145 GLU A N 1
ATOM 1114 C CA . GLU A 1 145 ? -61.087 -15.358 77.894 1.00 92.94 145 GLU A CA 1
ATOM 1115 C C . GLU A 1 145 ? -59.712 -14.710 77.740 1.00 92.94 145 GLU A C 1
ATOM 1117 O O . GLU A 1 145 ? -59.221 -14.591 76.618 1.00 92.94 145 GLU A O 1
ATOM 1122 N N . ILE A 1 146 ? -59.031 -14.392 78.847 1.00 94.00 146 ILE A N 1
ATOM 1123 C CA . ILE A 1 146 ? -57.653 -13.884 78.807 1.00 94.00 146 ILE A CA 1
ATOM 1124 C C . ILE A 1 146 ? -56.721 -14.912 78.163 1.00 94.00 146 ILE A C 1
ATOM 1126 O O . ILE A 1 146 ? -55.940 -14.564 77.278 1.00 94.00 146 ILE A O 1
ATOM 1130 N N . GLY A 1 147 ? -56.804 -16.178 78.583 1.00 95.38 147 GLY A N 1
ATOM 1131 C CA . GLY A 1 147 ? -55.965 -17.250 78.054 1.00 95.38 147 GLY A CA 1
ATOM 1132 C C . GLY A 1 147 ? -56.172 -17.464 76.555 1.00 95.38 147 GLY A C 1
ATOM 1133 O O . GLY A 1 147 ? -55.202 -17.598 75.815 1.00 95.38 147 GLY A O 1
ATOM 1134 N N . SER A 1 148 ? -57.422 -17.436 76.092 1.00 94.00 148 SER A N 1
ATOM 1135 C CA . SER A 1 148 ? -57.784 -17.584 74.682 1.00 94.00 148 SER A CA 1
ATOM 1136 C C . SER A 1 148 ? -57.358 -16.373 73.849 1.00 94.00 148 SER A C 1
ATOM 1138 O O . SER A 1 148 ? -56.764 -16.564 72.791 1.00 94.00 148 SER A O 1
ATOM 1140 N N . SER A 1 149 ? -57.565 -15.150 74.349 1.00 95.12 149 SER A N 1
ATOM 1141 C CA . SER A 1 149 ? -57.131 -13.902 73.710 1.00 95.12 149 SER A CA 1
ATOM 1142 C C . SER A 1 149 ? -55.611 -13.856 73.551 1.00 95.12 149 SER A C 1
ATOM 1144 O O . SER A 1 149 ? -55.106 -13.613 72.456 1.00 95.12 149 SER A O 1
ATOM 1146 N N . LEU A 1 150 ? -54.867 -14.214 74.604 1.00 96.75 150 LEU A N 1
ATOM 1147 C CA . LEU A 1 150 ? -53.410 -14.308 74.545 1.00 96.75 150 LEU A CA 1
ATOM 1148 C C . LEU A 1 150 ? -52.955 -15.366 73.534 1.00 96.75 150 LEU A C 1
ATOM 1150 O O . LEU A 1 150 ? -52.019 -15.131 72.781 1.00 96.75 150 LEU A O 1
ATOM 1154 N N . LEU A 1 151 ? -53.618 -16.523 73.481 1.00 96.44 151 LEU A N 1
ATOM 1155 C CA . LEU A 1 151 ? -53.277 -17.595 72.542 1.00 96.44 151 LEU A CA 1
ATOM 1156 C C . LEU A 1 151 ? -53.558 -17.179 71.087 1.00 96.44 151 LEU A C 1
ATOM 1158 O O . LEU A 1 151 ? -52.761 -17.482 70.198 1.00 96.44 151 LEU A O 1
ATOM 1162 N N . VAL A 1 152 ? -54.651 -16.449 70.840 1.00 96.50 152 VAL A N 1
ATOM 1163 C CA . VAL A 1 152 ? -54.950 -15.843 69.533 1.00 96.50 152 VAL A CA 1
ATOM 1164 C C . VAL A 1 152 ? -53.869 -14.832 69.148 1.00 96.50 152 VAL A C 1
ATOM 1166 O O . VAL A 1 152 ? -53.350 -14.918 68.035 1.00 96.50 152 VAL A O 1
ATOM 1169 N N . GLU A 1 153 ? -53.469 -13.938 70.056 1.00 97.12 153 GLU A N 1
ATOM 1170 C CA . GLU A 1 153 ? -52.408 -12.964 69.774 1.00 97.12 153 GLU A CA 1
ATOM 1171 C C . GLU A 1 153 ? -51.052 -13.647 69.555 1.00 97.12 153 GLU A C 1
ATOM 1173 O O . GLU A 1 153 ? -50.338 -13.301 68.623 1.00 97.12 153 GLU A O 1
ATOM 1178 N N . VAL A 1 154 ? -50.711 -14.685 70.325 1.00 97.81 154 VAL A N 1
ATOM 1179 C CA . VAL A 1 154 ? -49.488 -15.477 70.109 1.00 97.81 154 VAL A CA 1
ATOM 1180 C C . VAL A 1 154 ? -49.500 -16.138 68.732 1.00 97.81 154 VAL A C 1
ATOM 1182 O O . VAL A 1 154 ? -48.493 -16.077 68.033 1.00 97.81 154 VAL A O 1
ATOM 1185 N N . ARG A 1 155 ? -50.625 -16.720 68.292 1.00 97.00 155 ARG A N 1
ATOM 1186 C CA . ARG A 1 155 ? -50.748 -17.285 66.935 1.00 97.00 155 ARG A CA 1
ATOM 1187 C C . ARG A 1 155 ? -50.607 -16.216 65.856 1.00 97.00 155 ARG A C 1
ATOM 1189 O O . ARG A 1 155 ? -49.950 -16.457 64.849 1.00 97.00 155 ARG A O 1
ATOM 1196 N N . ARG A 1 156 ? -51.194 -15.036 66.068 1.00 97.44 156 ARG A N 1
ATOM 1197 C CA . ARG A 1 156 ? -51.051 -13.881 65.171 1.00 97.44 156 ARG A CA 1
ATOM 1198 C C . ARG A 1 156 ? -49.595 -13.413 65.096 1.00 97.44 156 ARG A C 1
ATOM 1200 O O . ARG A 1 156 ? -49.090 -13.206 63.999 1.00 97.44 156 ARG A O 1
ATOM 1207 N N . LEU A 1 157 ? -48.904 -13.296 66.230 1.00 97.94 157 LEU A N 1
ATOM 1208 C CA . LEU A 1 157 ? -47.486 -12.932 66.292 1.00 97.94 157 LEU A CA 1
ATOM 1209 C C . LEU A 1 157 ? -46.595 -13.994 65.644 1.00 97.94 157 LEU A C 1
ATOM 1211 O O . LEU A 1 157 ? -45.666 -13.642 64.930 1.00 97.94 157 LEU A O 1
ATOM 1215 N N . GLN A 1 158 ? -46.896 -15.280 65.836 1.00 97.94 158 GLN A N 1
ATOM 1216 C CA . GLN A 1 158 ? -46.208 -16.380 65.157 1.00 97.94 158 GLN A CA 1
ATOM 1217 C C . GLN A 1 158 ? -46.419 -16.339 63.640 1.00 97.94 158 GLN A C 1
ATOM 1219 O O . GLN A 1 158 ? -45.467 -16.557 62.899 1.00 97.94 158 GLN A O 1
ATOM 1224 N N . ALA A 1 159 ? -47.632 -16.023 63.173 1.00 97.31 159 ALA A N 1
ATOM 1225 C CA . ALA A 1 159 ? -47.912 -15.851 61.749 1.00 97.31 159 ALA A CA 1
ATOM 1226 C C . ALA A 1 159 ? -47.141 -14.660 61.159 1.00 97.31 159 ALA A C 1
ATOM 1228 O O . ALA A 1 159 ? -46.527 -14.802 60.107 1.00 97.31 159 ALA A O 1
ATOM 1229 N N . LEU A 1 160 ? -47.103 -13.522 61.865 1.00 97.75 160 LEU A N 1
ATOM 1230 C CA . LEU A 1 160 ? -46.303 -12.360 61.464 1.00 97.75 160 LEU A CA 1
ATOM 1231 C C . LEU A 1 160 ? -44.799 -12.664 61.460 1.00 97.75 160 LEU A C 1
ATOM 1233 O O . LEU A 1 160 ? -44.094 -12.207 60.568 1.00 97.75 160 LEU A O 1
ATOM 1237 N N . LEU A 1 161 ? -44.301 -13.439 62.428 1.00 97.81 161 LEU A N 1
ATOM 1238 C CA . LEU A 1 161 ? -42.913 -13.912 62.446 1.00 97.81 161 LEU A CA 1
ATOM 1239 C C . LEU A 1 161 ? -42.613 -14.794 61.232 1.00 97.81 161 LEU A C 1
ATOM 1241 O O . LEU A 1 161 ? -41.664 -14.515 60.513 1.00 97.81 161 LEU A O 1
ATOM 1245 N N . ALA A 1 162 ? -43.462 -15.785 60.952 1.00 97.31 162 ALA A N 1
ATOM 1246 C CA . ALA A 1 162 ? -43.295 -16.669 59.800 1.00 97.31 162 ALA A CA 1
ATOM 1247 C C . ALA A 1 162 ? -43.348 -15.908 58.462 1.00 97.31 162 ALA A C 1
ATOM 1249 O O . ALA A 1 162 ? -42.591 -16.214 57.544 1.00 97.31 162 ALA A O 1
ATOM 1250 N N . GLU A 1 163 ? -44.211 -14.896 58.347 1.00 97.69 163 GLU A N 1
ATOM 1251 C CA . GLU A 1 163 ? -44.272 -14.020 57.173 1.00 97.69 163 GLU A CA 1
ATOM 1252 C C . GLU A 1 163 ? -42.996 -13.178 57.023 1.00 97.69 163 GLU A C 1
ATOM 1254 O O . GLU A 1 163 ? -42.464 -13.052 55.921 1.00 97.69 163 GLU A O 1
ATOM 1259 N N . ARG A 1 164 ? -42.461 -12.642 58.129 1.00 97.94 164 ARG A N 1
ATOM 1260 C CA . ARG A 1 164 ? -41.189 -11.904 58.131 1.00 97.94 164 ARG A CA 1
ATOM 1261 C C . ARG A 1 164 ? -40.010 -12.799 57.774 1.00 97.94 164 ARG A C 1
ATOM 1263 O O . ARG A 1 164 ? -39.177 -12.373 56.983 1.00 97.94 164 ARG A O 1
ATOM 1270 N N . ASP A 1 165 ? -39.961 -14.016 58.304 1.00 98.12 165 ASP A N 1
ATOM 1271 C CA . ASP A 1 165 ? -38.920 -14.994 57.983 1.00 98.12 165 ASP A CA 1
ATOM 1272 C C . ASP A 1 165 ? -38.961 -15.373 56.500 1.00 98.12 165 ASP A C 1
ATOM 1274 O O . ASP A 1 165 ? -37.916 -15.409 55.850 1.00 98.12 165 ASP A O 1
ATOM 1278 N N . LYS A 1 166 ? -40.164 -15.559 55.938 1.00 97.94 166 LYS A N 1
ATOM 1279 C CA . LYS A 1 166 ? -40.344 -15.778 54.500 1.00 97.94 166 LYS A CA 1
ATOM 1280 C C . LYS A 1 166 ? -39.854 -14.583 53.678 1.00 97.94 166 LYS A C 1
ATOM 1282 O O . LYS A 1 166 ? -39.073 -14.777 52.760 1.00 97.94 166 LYS A O 1
ATOM 1287 N N . LEU A 1 167 ? -40.240 -13.355 54.033 1.00 98.00 167 LEU A N 1
ATOM 1288 C CA . LEU A 1 167 ? -39.780 -12.156 53.321 1.00 98.00 167 LEU A CA 1
ATOM 1289 C C . LEU A 1 167 ? -38.254 -11.994 53.398 1.00 98.00 167 LEU A C 1
ATOM 1291 O O . LEU A 1 167 ? -37.624 -11.598 52.425 1.00 98.00 167 LEU A O 1
ATOM 1295 N N . ILE A 1 168 ? -37.644 -12.306 54.545 1.00 98.25 168 ILE A N 1
ATOM 1296 C CA . ILE A 1 168 ? -36.183 -12.300 54.700 1.00 98.25 168 ILE A CA 1
ATOM 1297 C C . ILE A 1 168 ? -35.538 -13.353 53.799 1.00 98.25 168 ILE A C 1
ATOM 1299 O O . ILE A 1 168 ? -34.475 -13.090 53.243 1.00 98.25 168 ILE A O 1
ATOM 1303 N N . GLN A 1 169 ? -36.144 -14.532 53.670 1.00 98.31 169 GLN A N 1
ATOM 1304 C CA . GLN A 1 169 ? -35.660 -15.563 52.762 1.00 98.31 169 GLN A CA 1
ATOM 1305 C C . GLN A 1 169 ? -35.775 -15.117 51.299 1.00 98.31 169 GLN A C 1
ATOM 1307 O O . GLN A 1 169 ? -34.765 -15.143 50.603 1.00 98.31 169 GLN A O 1
ATOM 1312 N N . ASP A 1 170 ? -36.939 -14.624 50.876 1.00 98.00 170 ASP A N 1
ATOM 1313 C CA . ASP A 1 170 ? -37.169 -14.137 49.511 1.00 98.00 170 ASP A CA 1
ATOM 1314 C C . ASP A 1 170 ? -36.171 -13.009 49.159 1.00 98.00 170 ASP A C 1
ATOM 1316 O O . ASP A 1 170 ? -35.525 -13.048 48.114 1.00 98.00 170 ASP A O 1
ATOM 1320 N N . MET A 1 171 ? -35.943 -12.055 50.075 1.00 97.94 171 MET A N 1
ATOM 1321 C CA . MET A 1 171 ? -34.942 -10.990 49.889 1.00 97.94 171 MET A CA 1
ATOM 1322 C C . MET A 1 171 ? -33.500 -11.514 49.822 1.00 97.94 171 MET A C 1
ATOM 1324 O O . MET A 1 171 ? -32.666 -10.911 49.152 1.00 97.94 171 MET A O 1
ATOM 1328 N N . LYS A 1 172 ? -33.164 -12.595 50.537 1.00 98.25 172 LYS A N 1
ATOM 1329 C CA . LYS A 1 172 ? -31.828 -13.210 50.458 1.00 98.25 172 LYS A CA 1
ATOM 1330 C C . LYS A 1 172 ? -31.619 -13.911 49.124 1.00 98.25 172 LYS A C 1
ATOM 1332 O O . LYS A 1 172 ? -30.552 -13.767 48.546 1.00 98.25 172 LYS A O 1
ATOM 1337 N N . GLU A 1 173 ? -32.625 -14.632 48.643 1.00 98.25 173 GLU A N 1
ATOM 1338 C CA . GLU A 1 173 ? -32.575 -15.303 47.343 1.00 98.25 173 GLU A CA 1
ATOM 1339 C C . GLU A 1 173 ? -32.445 -14.275 46.210 1.00 98.25 173 GLU A C 1
ATOM 1341 O O . GLU A 1 173 ? -31.550 -14.398 45.376 1.00 98.25 173 GLU A O 1
ATOM 1346 N N . GLU A 1 174 ? -33.234 -13.194 46.245 1.00 97.88 174 GLU A N 1
ATOM 1347 C CA . GLU A 1 174 ? -33.107 -12.089 45.286 1.00 97.88 174 GLU A CA 1
ATOM 1348 C C . GLU A 1 174 ? -31.726 -11.423 45.363 1.00 97.88 174 GLU A C 1
ATOM 1350 O O . GLU A 1 174 ? -31.105 -11.152 44.335 1.00 97.88 174 GLU A O 1
ATOM 1355 N N . LYS A 1 175 ? -31.204 -11.197 46.576 1.00 98.25 175 LYS A N 1
ATOM 1356 C CA . LYS A 1 175 ? -29.856 -10.652 46.762 1.00 98.25 175 LYS A CA 1
ATOM 1357 C C . LYS A 1 175 ? -28.793 -11.566 46.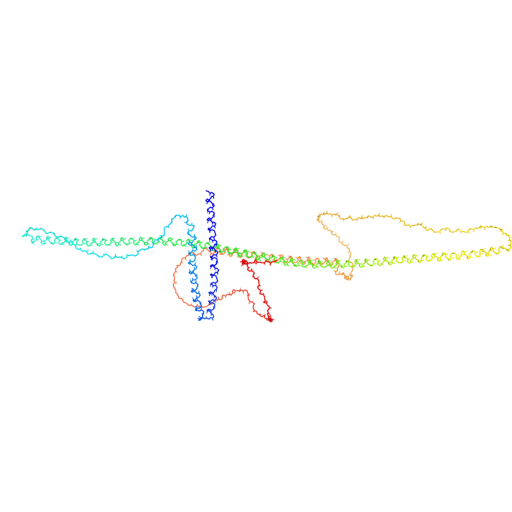144 1.00 98.25 175 LYS A C 1
ATOM 1359 O O . LYS A 1 175 ? -27.933 -11.069 45.422 1.00 98.25 175 LYS A O 1
ATOM 1364 N N . ASP A 1 176 ? -28.850 -12.868 46.406 1.00 98.31 176 ASP A N 1
ATOM 1365 C CA . ASP A 1 176 ? -27.886 -13.837 45.878 1.00 98.31 176 ASP A CA 1
ATOM 1366 C C . ASP A 1 176 ? -27.953 -13.913 44.340 1.00 98.31 176 ASP A C 1
ATOM 1368 O O . ASP A 1 176 ? -26.921 -14.008 43.672 1.00 98.31 176 ASP A O 1
ATOM 1372 N N . ASP A 1 177 ? -29.149 -13.826 43.753 1.00 98.31 177 ASP A N 1
ATOM 1373 C CA . ASP A 1 177 ? -29.326 -13.806 42.299 1.00 98.31 177 ASP A CA 1
ATOM 1374 C C . ASP A 1 177 ? -28.824 -12.501 41.665 1.00 98.31 177 ASP A C 1
ATOM 1376 O O . ASP A 1 177 ? -28.165 -12.536 40.620 1.00 98.31 177 ASP A O 1
ATOM 1380 N N . LEU A 1 178 ? -29.045 -11.356 42.319 1.00 97.88 178 LEU A N 1
ATOM 1381 C CA . LEU A 1 178 ? -28.467 -10.076 41.904 1.00 97.88 178 LEU A CA 1
ATOM 1382 C C . LEU A 1 178 ? -26.937 -10.088 42.006 1.00 97.88 178 LEU A C 1
ATOM 1384 O O . LEU A 1 178 ? -26.264 -9.633 41.081 1.00 97.88 178 LEU A O 1
ATOM 1388 N N . GLU A 1 179 ? -26.367 -10.646 43.076 1.00 98.25 179 GLU A N 1
ATOM 1389 C CA . GLU A 1 179 ? -24.915 -10.796 43.225 1.00 98.25 179 GLU A CA 1
ATOM 1390 C C . GLU A 1 179 ? -24.323 -11.673 42.106 1.00 98.25 179 GLU A C 1
ATOM 1392 O O . GLU A 1 179 ? -23.304 -11.310 41.509 1.00 98.25 179 GLU A O 1
ATOM 1397 N N . ARG A 1 180 ? -24.991 -12.777 41.739 1.00 98.38 180 ARG A N 1
ATOM 1398 C CA . ARG A 1 180 ? -24.593 -13.616 40.591 1.00 98.38 180 ARG A CA 1
ATOM 1399 C C . ARG A 1 180 ? -24.677 -12.869 39.263 1.00 98.38 180 ARG A C 1
ATOM 1401 O O . ARG A 1 180 ? -23.768 -12.996 38.441 1.00 98.38 180 ARG A O 1
ATOM 1408 N N . ALA A 1 181 ? -25.740 -12.097 39.040 1.00 98.12 181 ALA A N 1
ATOM 1409 C CA . ALA A 1 181 ? -25.903 -11.309 37.822 1.00 98.12 181 ALA A CA 1
ATOM 1410 C C . ALA A 1 181 ? -24.810 -10.236 37.699 1.00 98.12 181 ALA A C 1
ATOM 1412 O O . ALA A 1 181 ? -24.220 -10.077 36.630 1.00 98.12 181 ALA A O 1
ATOM 1413 N N . VAL A 1 182 ? -24.480 -9.554 38.800 1.00 98.44 182 VAL A N 1
ATOM 1414 C CA . VAL A 1 182 ? -23.385 -8.576 38.845 1.00 98.44 182 VAL A CA 1
ATOM 1415 C C . VAL A 1 182 ? -22.047 -9.236 38.525 1.00 98.44 182 VAL A C 1
ATOM 1417 O O . VAL A 1 182 ? -21.292 -8.696 37.717 1.00 98.44 182 VAL A O 1
ATOM 1420 N N . GLU A 1 183 ? -21.747 -10.405 39.095 1.00 98.38 183 GLU A N 1
ATOM 1421 C CA . GLU A 1 183 ? -20.488 -11.091 38.792 1.00 98.38 183 GLU A CA 1
ATOM 1422 C C . GLU A 1 183 ? -20.429 -11.555 37.329 1.00 98.38 183 GLU A C 1
ATOM 1424 O O . GLU A 1 183 ? -19.405 -11.375 36.673 1.00 98.38 183 GLU A O 1
ATOM 1429 N N . SER A 1 184 ? -21.543 -12.042 36.771 1.00 98.31 184 SER A N 1
ATOM 1430 C CA . SER A 1 184 ? -21.639 -12.385 35.345 1.00 98.31 184 SER A CA 1
ATOM 1431 C C . SER A 1 184 ? -21.452 -11.175 34.424 1.00 98.31 184 SER A C 1
ATOM 1433 O O . SER A 1 184 ? -20.865 -11.296 33.349 1.00 98.31 184 SER A O 1
ATOM 1435 N N . LEU A 1 185 ? -21.962 -10.002 34.804 1.00 98.06 185 LEU A N 1
ATOM 1436 C CA . LEU A 1 185 ? -21.754 -8.775 34.036 1.00 98.06 185 LEU A CA 1
ATOM 1437 C C . LEU A 1 185 ? -20.302 -8.304 34.136 1.00 98.06 185 LEU A C 1
ATOM 1439 O O . LEU A 1 185 ? -19.732 -7.867 33.140 1.00 98.06 185 LEU A O 1
ATOM 1443 N N . ARG A 1 186 ? -19.670 -8.444 35.306 1.00 98.31 186 ARG A N 1
ATOM 1444 C CA . ARG A 1 186 ? -18.249 -8.122 35.499 1.00 98.31 186 ARG A CA 1
ATOM 1445 C C . ARG A 1 186 ? -17.332 -9.030 34.689 1.00 98.31 186 ARG A C 1
ATOM 1447 O O . ARG A 1 186 ? -16.360 -8.541 34.121 1.00 98.31 186 ARG A O 1
ATOM 1454 N N . THR A 1 187 ? -17.605 -10.332 34.617 1.00 98.31 187 THR A N 1
ATOM 1455 C CA . THR A 1 187 ? -16.826 -11.241 33.761 1.00 98.31 187 THR A CA 1
ATOM 1456 C C . THR A 1 187 ? -17.010 -10.898 32.288 1.00 98.31 187 THR A C 1
ATOM 1458 O O . THR A 1 187 ? -16.014 -10.746 31.585 1.00 98.31 187 THR A O 1
ATOM 1461 N N . SER A 1 188 ? -18.250 -10.664 31.845 1.00 98.31 188 SER A N 1
ATOM 1462 C CA . SER A 1 188 ? -18.520 -10.230 30.472 1.00 98.31 188 SER A CA 1
ATOM 1463 C C . SER A 1 188 ? -17.830 -8.905 30.136 1.00 98.31 188 SER A C 1
ATOM 1465 O O . SER A 1 188 ? -17.332 -8.761 29.023 1.00 98.31 188 SER A O 1
ATOM 1467 N N . LEU A 1 189 ? -17.775 -7.948 31.067 1.00 98.19 189 LEU A N 1
ATOM 1468 C CA . LEU A 1 189 ? -17.077 -6.677 30.866 1.00 98.19 189 LEU A CA 1
ATOM 1469 C C . LEU A 1 189 ? -15.574 -6.897 30.658 1.00 98.19 189 LEU A C 1
ATOM 1471 O O . LEU A 1 189 ? -15.029 -6.409 29.675 1.00 98.19 189 LEU A O 1
ATOM 1475 N N . ARG A 1 190 ? -14.928 -7.700 31.513 1.00 98.31 190 ARG A N 1
ATOM 1476 C CA . ARG A 1 190 ? -13.495 -8.027 31.378 1.00 98.31 190 ARG A CA 1
ATOM 1477 C C . ARG A 1 190 ? -13.181 -8.733 30.059 1.00 98.31 190 ARG A C 1
ATOM 1479 O O . ARG A 1 190 ? -12.149 -8.478 29.443 1.00 98.31 190 ARG A O 1
ATOM 1486 N N . GLU A 1 191 ? -14.059 -9.627 29.608 1.00 98.25 191 GLU A N 1
ATOM 1487 C CA . GLU A 1 191 ? -13.913 -10.276 28.302 1.00 98.25 191 GLU A CA 1
ATOM 1488 C C . GLU A 1 191 ? -14.014 -9.261 27.157 1.00 98.25 191 GLU A C 1
ATOM 1490 O O . GLU A 1 191 ? -13.177 -9.276 26.253 1.00 98.25 191 GLU A O 1
ATOM 1495 N N . GLN A 1 192 ? -14.987 -8.345 27.218 1.00 97.50 192 GLN A N 1
ATOM 1496 C CA . GLN A 1 192 ? -15.159 -7.279 26.227 1.00 97.50 192 GLN A CA 1
ATOM 1497 C C . GLN A 1 192 ? -13.962 -6.317 26.202 1.00 97.50 192 GLN A C 1
ATOM 1499 O O . GLN A 1 192 ? -13.464 -5.986 25.122 1.00 97.50 192 GLN A O 1
ATOM 1504 N N . GLU A 1 193 ? -13.434 -5.928 27.362 1.00 98.00 193 GLU A N 1
ATOM 1505 C CA . GLU A 1 193 ? -12.202 -5.139 27.484 1.00 98.00 193 GLU A CA 1
ATOM 1506 C C . GLU A 1 193 ? -11.019 -5.865 26.829 1.00 98.00 193 GLU A C 1
ATOM 1508 O O . GLU A 1 193 ? -10.350 -5.306 25.960 1.00 98.00 193 GLU A O 1
ATOM 1513 N N . GLY A 1 194 ? -10.843 -7.158 27.121 1.00 98.00 194 GLY A N 1
ATOM 1514 C CA . GLY A 1 194 ? -9.807 -7.977 26.493 1.00 98.00 194 GLY A CA 1
ATOM 1515 C C . GLY A 1 194 ? -9.967 -8.114 24.973 1.00 98.00 194 GLY A C 1
ATOM 1516 O O . GLY A 1 194 ? -8.974 -8.146 24.247 1.00 98.00 194 GLY A O 1
ATOM 1517 N N . THR A 1 195 ? -11.197 -8.181 24.449 1.00 97.25 195 THR A N 1
ATOM 1518 C CA . THR A 1 195 ? -11.423 -8.144 22.990 1.00 97.25 195 THR A CA 1
ATOM 1519 C C . THR A 1 195 ? -11.136 -6.772 22.389 1.00 97.25 195 THR A C 1
ATOM 1521 O O . THR A 1 195 ? -10.574 -6.690 21.299 1.00 97.25 195 THR A O 1
ATOM 1524 N N . THR A 1 196 ? -11.447 -5.700 23.115 1.00 97.81 196 THR A N 1
ATOM 1525 C CA . THR A 1 196 ? -11.161 -4.326 22.696 1.00 97.81 196 THR A CA 1
ATOM 1526 C C . THR A 1 196 ? -9.658 -4.101 22.568 1.00 97.81 196 THR A C 1
ATOM 1528 O O . THR A 1 196 ? -9.208 -3.525 21.578 1.00 97.81 196 THR A O 1
ATOM 1531 N N . ASP A 1 197 ? -8.864 -4.597 23.516 1.00 98.00 197 ASP A N 1
ATOM 1532 C CA . ASP A 1 197 ? -7.408 -4.471 23.459 1.00 98.00 197 ASP A CA 1
ATOM 1533 C C . ASP A 1 197 ? -6.796 -5.284 22.313 1.00 98.00 197 ASP A C 1
ATOM 1535 O O . ASP A 1 197 ? -5.945 -4.763 21.593 1.00 98.00 197 ASP A O 1
ATOM 1539 N N . LYS A 1 198 ? -7.314 -6.487 22.025 1.00 98.44 198 LYS A N 1
ATOM 1540 C CA . LYS A 1 198 ? -6.923 -7.245 20.820 1.00 98.44 198 LYS A CA 1
ATOM 1541 C C . LYS A 1 198 ? -7.194 -6.461 19.538 1.00 98.44 198 LYS A C 1
ATOM 1543 O O . LYS A 1 198 ? -6.325 -6.383 18.676 1.00 98.44 198 LYS A O 1
ATOM 1548 N N . PHE A 1 199 ? -8.363 -5.829 19.418 1.00 97.88 199 PHE A N 1
ATOM 1549 C CA . PHE A 1 199 ? -8.664 -5.005 18.246 1.00 97.88 199 PHE A CA 1
ATOM 1550 C C . PHE A 1 199 ? -7.768 -3.764 18.151 1.00 97.88 199 PHE A C 1
ATOM 1552 O O . PHE A 1 199 ? -7.404 -3.366 17.044 1.00 97.88 199 PHE A O 1
ATOM 1559 N N . LYS A 1 200 ? -7.361 -3.163 19.278 1.00 98.56 200 LYS A N 1
ATOM 1560 C CA . LYS A 1 200 ? -6.362 -2.080 19.276 1.00 98.56 200 LYS A CA 1
ATOM 1561 C C . LYS A 1 200 ? -4.996 -2.575 18.796 1.00 98.56 200 LYS A C 1
ATOM 1563 O O . LYS A 1 200 ? -4.370 -1.892 17.990 1.00 98.56 200 LYS A O 1
ATOM 1568 N N . GLU A 1 201 ? -4.545 -3.742 19.252 1.00 98.00 201 GLU A N 1
ATOM 1569 C CA . GLU A 1 201 ? -3.285 -4.355 18.808 1.00 98.00 201 GLU A CA 1
ATOM 1570 C C . GLU A 1 201 ? -3.310 -4.696 17.313 1.00 98.00 201 GLU A C 1
ATOM 1572 O O . GLU A 1 201 ? -2.360 -4.390 16.591 1.00 98.00 201 GLU A O 1
ATOM 1577 N N . GLU A 1 202 ? -4.407 -5.277 16.823 1.00 97.75 202 GLU A N 1
ATOM 1578 C CA . GLU A 1 202 ? -4.600 -5.564 15.400 1.00 97.75 202 GLU A CA 1
ATOM 1579 C C . GLU A 1 202 ? -4.598 -4.282 14.567 1.00 97.75 202 GLU A C 1
ATOM 1581 O O . GLU A 1 202 ? -3.913 -4.215 13.547 1.00 97.75 202 GLU A O 1
ATOM 1586 N N . ASN A 1 203 ? -5.301 -3.240 15.017 1.00 97.88 203 ASN A N 1
ATOM 1587 C CA . ASN A 1 203 ? -5.310 -1.940 14.351 1.00 97.88 203 ASN A CA 1
ATOM 1588 C C . ASN A 1 203 ? -3.903 -1.322 14.317 1.00 97.88 203 ASN A C 1
ATOM 1590 O O . ASN A 1 203 ? -3.443 -0.880 13.265 1.00 97.88 203 ASN A O 1
ATOM 1594 N N . TRP A 1 204 ? -3.171 -1.381 15.431 1.00 98.69 204 TRP A N 1
ATOM 1595 C CA . TRP A 1 204 ? -1.788 -0.917 15.488 1.00 98.69 204 TRP A CA 1
ATOM 1596 C C . TRP A 1 204 ? -0.882 -1.690 14.520 1.00 98.69 204 TRP A C 1
ATOM 1598 O O . TRP A 1 204 ? -0.124 -1.086 13.763 1.00 98.69 204 TRP A O 1
ATOM 1608 N N . ASN A 1 205 ? -0.997 -3.018 14.482 1.00 98.19 205 ASN A N 1
ATOM 1609 C CA . ASN A 1 205 ? -0.240 -3.862 13.561 1.00 98.19 205 ASN A CA 1
ATOM 1610 C C . ASN A 1 205 ? -0.580 -3.553 12.092 1.00 98.19 205 ASN A C 1
ATOM 1612 O O . ASN A 1 205 ? 0.314 -3.476 11.248 1.00 98.19 205 ASN A O 1
ATOM 1616 N N . LEU A 1 206 ? -1.859 -3.329 11.780 1.00 98.06 206 LEU A N 1
ATOM 1617 C CA . LEU A 1 206 ? -2.297 -2.920 10.446 1.00 98.06 206 LEU A CA 1
ATOM 1618 C C . LEU A 1 206 ? -1.726 -1.555 10.054 1.00 98.06 206 LEU A C 1
ATOM 1620 O O . LEU A 1 206 ? -1.271 -1.407 8.922 1.00 98.06 206 LEU A O 1
ATOM 1624 N N . GLU A 1 207 ? -1.691 -0.578 10.961 1.00 98.06 207 GLU A N 1
ATOM 1625 C CA . GLU A 1 207 ? -1.098 0.736 10.683 1.00 98.06 207 GLU A CA 1
ATOM 1626 C C . GLU A 1 207 ? 0.416 0.629 10.436 1.00 98.06 207 GLU A C 1
ATOM 1628 O O . GLU A 1 207 ? 0.939 1.243 9.503 1.00 98.06 207 GLU A O 1
ATOM 1633 N N . VAL A 1 208 ? 1.124 -0.211 11.201 1.00 98.12 208 VAL A N 1
ATOM 1634 C CA . VAL A 1 208 ? 2.551 -0.487 10.969 1.00 98.12 208 VAL A CA 1
ATOM 1635 C C . VAL A 1 208 ? 2.763 -1.137 9.598 1.00 98.12 208 VAL A C 1
ATOM 1637 O O . VAL A 1 208 ? 3.577 -0.651 8.811 1.00 98.12 208 VAL A O 1
ATOM 1640 N N . GLN A 1 209 ? 1.992 -2.172 9.252 1.00 98.00 209 GLN A N 1
ATOM 1641 C CA . GLN A 1 209 ? 2.069 -2.817 7.935 1.00 98.00 209 GLN A CA 1
ATOM 1642 C C . GLN A 1 209 ? 1.730 -1.845 6.799 1.00 98.00 209 GLN A C 1
ATOM 1644 O O . GLN A 1 209 ? 2.402 -1.827 5.767 1.00 98.00 209 GLN A O 1
ATOM 1649 N N . LEU A 1 210 ? 0.725 -0.988 6.983 1.00 97.75 210 LEU A N 1
ATOM 1650 C CA . LEU A 1 210 ? 0.371 0.066 6.036 1.00 97.75 210 LEU A CA 1
ATOM 1651 C C . LEU A 1 210 ? 1.547 1.030 5.829 1.00 97.75 210 LEU A C 1
ATOM 1653 O O . LEU A 1 210 ? 1.851 1.408 4.693 1.00 97.75 210 LEU A O 1
ATOM 1657 N N . GLN A 1 211 ? 2.228 1.422 6.907 1.00 98.12 211 GLN A N 1
ATOM 1658 C CA . GLN A 1 211 ? 3.398 2.291 6.846 1.00 98.12 211 GLN A CA 1
ATOM 1659 C C . GLN A 1 211 ? 4.576 1.613 6.128 1.00 98.12 211 GLN A C 1
ATOM 1661 O O . GLN A 1 211 ? 5.229 2.245 5.291 1.00 98.12 211 GLN A O 1
ATOM 1666 N N . GLU A 1 212 ? 4.822 0.329 6.383 1.00 97.88 212 GLU A N 1
ATOM 1667 C CA . GLU A 1 212 ? 5.842 -0.463 5.690 1.00 97.88 212 GLU A CA 1
ATOM 1668 C C . GLU A 1 212 ? 5.534 -0.609 4.194 1.00 97.88 212 GLU A C 1
ATOM 1670 O O . GLU A 1 212 ? 6.403 -0.366 3.351 1.00 97.88 212 GLU A O 1
ATOM 1675 N N . VAL A 1 213 ? 4.286 -0.913 3.828 1.00 97.75 213 VAL A N 1
ATOM 1676 C CA . VAL A 1 213 ? 3.852 -0.994 2.424 1.00 97.75 213 VAL A CA 1
ATOM 1677 C C . VAL A 1 213 ? 3.988 0.363 1.728 1.00 97.75 213 VAL A C 1
ATOM 1679 O O . VAL A 1 213 ? 4.498 0.443 0.612 1.00 97.75 213 VAL A O 1
ATOM 1682 N N . ARG A 1 214 ? 3.615 1.467 2.385 1.00 97.81 214 ARG A N 1
ATOM 1683 C CA . ARG A 1 214 ? 3.829 2.821 1.843 1.00 97.81 214 ARG A CA 1
ATOM 1684 C C . ARG A 1 214 ? 5.315 3.128 1.637 1.00 97.81 214 ARG A C 1
ATOM 1686 O O . ARG A 1 214 ? 5.685 3.694 0.609 1.00 97.81 214 ARG A O 1
ATOM 1693 N N . SER A 1 215 ? 6.169 2.737 2.582 1.00 98.00 215 SER A N 1
ATOM 1694 C CA . SER A 1 215 ? 7.624 2.902 2.484 1.00 98.00 215 SER A CA 1
ATOM 1695 C C . SER A 1 215 ? 8.212 2.089 1.325 1.00 98.00 215 SER A C 1
ATOM 1697 O O . SER A 1 215 ? 8.960 2.622 0.502 1.00 98.00 215 SER A O 1
ATOM 1699 N N . THR A 1 216 ? 7.828 0.815 1.197 1.00 98.00 216 THR A N 1
ATOM 1700 C CA . THR A 1 216 ? 8.277 -0.058 0.100 1.00 98.00 216 THR A CA 1
ATOM 1701 C C . THR A 1 216 ? 7.798 0.439 -1.263 1.00 98.00 216 THR A C 1
ATOM 1703 O O . THR A 1 216 ? 8.597 0.473 -2.200 1.00 98.00 216 THR A O 1
ATOM 1706 N N . LEU A 1 217 ? 6.553 0.916 -1.370 1.00 98.12 217 LEU A N 1
ATOM 1707 C CA . LEU A 1 217 ? 6.027 1.545 -2.582 1.00 98.12 217 LEU A CA 1
ATOM 1708 C C . LEU A 1 217 ? 6.846 2.779 -2.974 1.00 98.12 217 LEU A C 1
ATOM 1710 O O . LEU A 1 217 ? 7.246 2.903 -4.129 1.00 98.12 217 LEU A O 1
ATOM 1714 N N . ASN A 1 218 ? 7.139 3.668 -2.024 1.00 98.12 218 ASN A N 1
ATOM 1715 C CA . ASN A 1 218 ? 7.930 4.868 -2.292 1.00 98.12 218 ASN A CA 1
ATOM 1716 C C . ASN A 1 218 ? 9.363 4.516 -2.740 1.00 98.12 218 ASN A C 1
ATOM 1718 O O . ASN A 1 218 ? 9.885 5.092 -3.695 1.00 98.12 218 ASN A O 1
ATOM 1722 N N . ASN A 1 219 ? 9.982 3.510 -2.114 1.00 97.81 219 ASN A N 1
ATOM 1723 C CA . ASN A 1 219 ? 11.296 3.005 -2.520 1.00 97.81 219 ASN A CA 1
ATOM 1724 C C . ASN A 1 219 ? 11.275 2.400 -3.935 1.00 97.81 219 ASN A C 1
ATOM 1726 O O . ASN A 1 219 ? 12.193 2.650 -4.720 1.00 97.81 219 ASN A O 1
ATOM 1730 N N . ALA A 1 220 ? 10.226 1.650 -4.285 1.00 97.00 220 ALA A N 1
ATOM 1731 C CA . ALA A 1 220 ? 10.037 1.090 -5.623 1.00 97.00 220 ALA A CA 1
ATOM 1732 C C . ALA A 1 220 ? 9.756 2.175 -6.679 1.00 97.00 220 ALA A C 1
ATOM 1734 O O . ALA A 1 220 ? 10.276 2.118 -7.791 1.00 97.00 220 ALA A O 1
ATOM 1735 N N . GLN A 1 221 ? 8.988 3.211 -6.340 1.00 98.31 221 GLN A N 1
ATOM 1736 C CA . GLN A 1 221 ? 8.775 4.364 -7.219 1.00 98.31 221 GLN A CA 1
ATOM 1737 C C . GLN A 1 221 ? 10.076 5.143 -7.447 1.00 98.31 221 GLN A C 1
ATOM 1739 O O . GLN A 1 221 ? 10.392 5.513 -8.580 1.00 98.31 221 GLN A O 1
ATOM 1744 N N . ALA A 1 222 ? 10.874 5.345 -6.395 1.00 97.69 222 ALA A N 1
ATOM 1745 C CA . ALA A 1 222 ? 12.180 5.984 -6.502 1.00 97.69 222 ALA A CA 1
ATOM 1746 C C . ALA A 1 222 ? 13.158 5.160 -7.357 1.00 97.69 222 ALA A C 1
ATOM 1748 O O . ALA A 1 222 ? 13.890 5.733 -8.168 1.00 97.69 222 ALA A O 1
ATOM 1749 N N . SER A 1 223 ? 13.168 3.828 -7.221 1.00 97.62 223 SER A N 1
ATOM 1750 C CA . SER A 1 223 ? 13.998 2.956 -8.060 1.00 97.62 223 SER A CA 1
ATOM 1751 C C . SER A 1 223 ? 13.527 2.947 -9.518 1.00 97.62 223 SER A C 1
ATOM 1753 O O . SER A 1 223 ? 14.361 3.078 -10.412 1.00 97.62 223 SER A O 1
ATOM 1755 N N . SER A 1 224 ? 12.213 2.910 -9.767 1.00 96.81 224 SER A N 1
ATOM 1756 C CA . SER A 1 224 ? 11.631 3.022 -11.112 1.00 96.81 224 SER A CA 1
ATOM 1757 C C . SER A 1 224 ? 12.025 4.334 -11.787 1.00 96.81 224 SER A C 1
ATOM 1759 O O . SER A 1 224 ? 12.515 4.327 -12.911 1.00 96.81 224 SER A O 1
ATOM 1761 N N . SER A 1 225 ? 11.912 5.464 -11.082 1.00 98.00 225 SER A N 1
ATOM 1762 C CA . SER A 1 225 ? 12.312 6.780 -11.598 1.00 98.00 225 SER A CA 1
ATOM 1763 C C . SER A 1 225 ? 13.803 6.839 -11.967 1.00 98.00 225 SER A C 1
ATOM 1765 O O . SER A 1 225 ? 14.180 7.367 -13.019 1.00 98.00 225 SER A O 1
ATOM 1767 N N . ARG A 1 226 ? 14.673 6.228 -11.147 1.00 97.81 226 ARG A N 1
ATOM 1768 C CA . ARG A 1 226 ? 16.106 6.096 -11.463 1.00 97.81 226 ARG A CA 1
ATOM 1769 C C . ARG A 1 226 ? 16.323 5.258 -12.722 1.00 97.81 226 ARG A C 1
ATOM 1771 O O . ARG A 1 226 ? 16.998 5.732 -13.635 1.00 97.81 226 ARG A O 1
ATOM 1778 N N . LEU A 1 227 ? 15.707 4.080 -12.811 1.00 97.31 227 LEU A N 1
ATOM 1779 C CA . LEU A 1 227 ? 15.817 3.197 -13.977 1.00 97.31 227 LEU A CA 1
ATOM 1780 C C . LEU A 1 227 ? 15.278 3.849 -15.256 1.00 97.31 227 LEU A C 1
ATOM 1782 O O . LEU A 1 227 ? 15.897 3.727 -16.309 1.00 97.31 227 LEU A O 1
ATOM 1786 N N . GLU A 1 228 ? 14.188 4.611 -15.186 1.00 98.00 228 GLU A N 1
ATOM 1787 C CA . GLU A 1 228 ? 13.682 5.391 -16.321 1.00 98.00 228 GLU A CA 1
ATOM 1788 C C . GLU A 1 228 ? 14.683 6.458 -16.780 1.00 98.00 228 GLU A C 1
ATOM 1790 O O . GLU A 1 228 ? 14.870 6.681 -17.981 1.00 98.00 228 GLU A O 1
ATOM 1795 N N . SER A 1 229 ? 15.345 7.139 -15.840 1.00 97.88 229 SER A N 1
ATOM 1796 C CA . SER A 1 229 ? 16.374 8.129 -16.172 1.00 97.88 229 SER A CA 1
ATOM 1797 C C . SER A 1 229 ? 17.596 7.481 -16.839 1.00 97.88 229 SER A C 1
ATOM 1799 O O . SER A 1 229 ? 18.121 8.008 -17.826 1.00 97.88 229 SER A O 1
ATOM 1801 N N . GLU A 1 230 ? 17.997 6.298 -16.369 1.00 97.94 230 GLU A N 1
ATOM 1802 C CA . GLU A 1 230 ? 19.067 5.500 -16.960 1.00 97.94 230 GLU A CA 1
ATOM 1803 C C . GLU A 1 230 ? 18.676 4.987 -18.344 1.00 97.94 230 GLU A C 1
ATOM 1805 O O . GLU A 1 230 ? 19.454 5.133 -19.286 1.00 97.94 230 GLU A O 1
ATOM 1810 N N . GLN A 1 231 ? 17.452 4.484 -18.513 1.00 97.88 231 GLN A N 1
ATOM 1811 C CA . GLN A 1 231 ? 16.919 4.060 -19.804 1.00 97.88 231 GLN A CA 1
ATOM 1812 C C . GLN A 1 231 ? 16.954 5.212 -20.816 1.00 97.88 231 GLN A C 1
ATOM 1814 O O . GLN A 1 231 ? 17.442 5.037 -21.933 1.00 97.88 231 GLN A O 1
ATOM 1819 N N . LYS A 1 232 ? 16.515 6.417 -20.423 1.00 98.44 232 LYS A N 1
ATOM 1820 C CA . LYS A 1 232 ? 16.595 7.624 -21.266 1.00 98.44 232 LYS A CA 1
ATOM 1821 C C . LYS A 1 232 ? 18.041 7.966 -21.633 1.00 98.44 232 LYS A C 1
ATOM 1823 O O . LYS A 1 232 ? 18.304 8.357 -22.770 1.00 98.44 232 LYS A O 1
ATOM 1828 N N . ARG A 1 233 ? 18.989 7.815 -20.702 1.00 98.19 233 ARG A N 1
ATOM 1829 C CA . ARG A 1 233 ? 20.422 8.024 -20.966 1.00 98.19 233 ARG A CA 1
ATOM 1830 C C . ARG A 1 233 ? 20.963 7.006 -21.971 1.00 98.19 233 ARG A C 1
ATOM 1832 O O . ARG A 1 233 ? 21.596 7.408 -22.944 1.00 98.19 233 ARG A O 1
ATOM 1839 N N . MET A 1 234 ? 20.682 5.720 -21.768 1.00 96.81 234 MET A N 1
ATOM 1840 C CA . MET A 1 234 ? 21.117 4.645 -22.664 1.00 96.81 234 MET A CA 1
ATOM 1841 C C . MET A 1 234 ? 20.499 4.793 -24.057 1.00 96.81 234 MET A C 1
ATOM 1843 O O . MET A 1 234 ? 21.195 4.623 -25.051 1.00 96.81 234 MET A O 1
ATOM 1847 N N . ALA A 1 235 ? 19.228 5.194 -24.154 1.00 98.06 235 ALA A N 1
ATOM 1848 C CA . ALA A 1 235 ? 18.570 5.467 -25.430 1.00 98.06 235 ALA A CA 1
ATOM 1849 C C . ALA A 1 235 ? 19.256 6.606 -26.208 1.00 98.06 235 ALA A C 1
ATOM 1851 O O . ALA A 1 235 ? 19.480 6.479 -27.411 1.00 98.06 235 ALA A O 1
ATOM 1852 N N . LYS A 1 236 ? 19.655 7.690 -25.524 1.00 98.38 236 LYS A N 1
ATOM 1853 C CA . LYS A 1 236 ? 20.438 8.780 -26.136 1.00 98.38 236 LYS A CA 1
ATOM 1854 C C . LYS A 1 236 ? 21.807 8.303 -26.618 1.00 98.38 236 LYS A C 1
ATOM 1856 O O . LYS A 1 236 ? 22.199 8.628 -27.734 1.00 98.38 236 LYS A O 1
ATOM 1861 N N . GLN A 1 237 ? 22.517 7.518 -25.804 1.00 97.75 237 GLN A N 1
ATOM 1862 C CA . GLN A 1 237 ? 23.801 6.932 -26.202 1.00 97.75 237 GLN A CA 1
ATOM 1863 C C . GLN A 1 237 ? 23.644 6.029 -27.429 1.00 97.75 237 GLN A C 1
ATOM 1865 O O . GLN A 1 237 ? 24.433 6.120 -28.362 1.00 97.75 237 GLN A O 1
ATOM 1870 N N . LEU A 1 238 ? 22.589 5.217 -27.468 1.00 98.06 238 LEU A N 1
ATOM 1871 C CA . LEU A 1 238 ? 22.283 4.346 -28.596 1.00 98.06 238 LEU A CA 1
ATOM 1872 C C . LEU A 1 238 ? 21.990 5.157 -29.872 1.00 98.06 238 LEU A C 1
ATOM 1874 O O . LEU A 1 238 ? 22.522 4.820 -30.927 1.00 98.06 238 LEU A O 1
ATOM 1878 N N . SER A 1 239 ? 21.215 6.248 -29.787 1.00 97.88 239 SER A N 1
ATOM 1879 C CA . SER A 1 239 ? 20.997 7.172 -30.919 1.00 97.88 239 SER A CA 1
ATOM 1880 C C . SER A 1 239 ? 22.310 7.754 -31.433 1.00 97.88 239 SER A C 1
ATOM 1882 O O . SER A 1 239 ? 22.584 7.685 -32.624 1.00 97.88 239 SER A O 1
ATOM 1884 N N . SER A 1 240 ? 23.166 8.239 -30.529 1.00 98.19 240 SER A N 1
ATOM 1885 C CA . SER A 1 240 ? 24.471 8.802 -30.887 1.00 98.19 240 SER A CA 1
ATOM 1886 C C . SER A 1 240 ? 25.385 7.773 -31.569 1.00 98.19 240 SER A C 1
ATOM 1888 O O . SER A 1 240 ? 26.019 8.070 -32.582 1.00 98.19 240 SER A O 1
ATOM 1890 N N . VAL A 1 241 ? 25.418 6.529 -31.077 1.00 97.62 241 VAL A N 1
ATOM 1891 C CA . VAL A 1 241 ? 26.173 5.440 -31.721 1.00 97.62 241 VAL A CA 1
ATOM 1892 C C . VAL A 1 241 ? 25.590 5.080 -33.095 1.00 97.62 241 VAL A C 1
ATOM 1894 O O . VAL A 1 241 ? 26.340 4.797 -34.026 1.00 97.62 241 VAL A O 1
ATOM 1897 N N . ARG A 1 242 ? 24.263 5.118 -33.265 1.00 97.50 242 ARG A N 1
ATOM 1898 C CA . ARG A 1 242 ? 23.630 4.911 -34.580 1.00 97.50 242 ARG A CA 1
ATOM 1899 C C . ARG A 1 242 ? 23.991 6.020 -35.567 1.00 97.50 242 ARG A C 1
ATOM 1901 O O . ARG A 1 242 ? 24.434 5.708 -36.664 1.00 97.50 242 ARG A O 1
ATOM 1908 N N . GLU A 1 243 ? 23.881 7.282 -35.161 1.00 98.00 243 GLU A N 1
ATOM 1909 C CA . GLU A 1 243 ? 24.235 8.443 -35.991 1.00 98.00 243 GLU A CA 1
ATOM 1910 C C . GLU A 1 243 ? 25.705 8.403 -36.428 1.00 98.00 243 GLU A C 1
ATOM 1912 O O . GLU A 1 243 ? 26.010 8.589 -37.604 1.00 98.00 243 GLU A O 1
ATOM 1917 N N . THR A 1 244 ? 26.624 8.093 -35.507 1.00 97.44 244 THR A N 1
ATOM 1918 C CA . THR A 1 244 ? 28.049 7.921 -35.846 1.00 97.44 244 THR A CA 1
ATOM 1919 C C . THR A 1 244 ? 28.289 6.732 -36.775 1.00 97.44 244 THR A C 1
ATOM 1921 O O . THR A 1 244 ? 29.064 6.853 -37.721 1.00 97.44 244 THR A O 1
ATOM 1924 N N . SER A 1 245 ? 27.606 5.600 -36.568 1.00 97.56 245 SER A N 1
ATOM 1925 C CA . SER A 1 245 ? 27.686 4.442 -37.467 1.00 97.56 245 SER A CA 1
ATOM 1926 C C . SER A 1 245 ? 27.207 4.775 -38.880 1.00 97.56 245 SER A C 1
ATOM 1928 O O . SER A 1 245 ? 27.871 4.407 -39.849 1.00 97.56 245 SER A O 1
ATOM 1930 N N . ASP A 1 246 ? 26.092 5.490 -39.010 1.00 97.56 246 ASP A N 1
ATOM 1931 C CA . ASP A 1 246 ? 25.578 5.919 -40.309 1.00 97.56 246 ASP A CA 1
ATOM 1932 C C . ASP A 1 246 ? 26.508 6.953 -40.960 1.00 97.56 246 ASP A C 1
ATOM 1934 O O . ASP A 1 246 ? 26.796 6.842 -42.151 1.00 97.56 246 ASP A O 1
ATOM 1938 N N . GLY A 1 247 ? 27.101 7.856 -40.171 1.00 97.44 247 GLY A N 1
ATOM 1939 C CA . GLY A 1 247 ? 28.187 8.732 -40.615 1.00 97.44 247 GLY A CA 1
ATOM 1940 C C . GLY A 1 247 ? 29.364 7.950 -41.212 1.00 97.44 247 GLY A C 1
ATOM 1941 O O . GLY A 1 247 ? 29.768 8.211 -42.346 1.00 97.44 247 GLY A O 1
ATOM 1942 N N . TYR A 1 248 ? 29.861 6.921 -40.519 1.00 97.06 248 TYR A N 1
ATOM 1943 C CA . TYR A 1 248 ? 30.923 6.063 -41.053 1.00 97.06 248 TYR A CA 1
ATOM 1944 C C . TYR A 1 248 ? 30.513 5.334 -42.336 1.00 97.06 248 TYR A C 1
ATOM 1946 O O . TYR A 1 248 ? 31.322 5.248 -43.254 1.00 97.06 248 TYR A O 1
ATOM 1954 N N . LYS A 1 249 ? 29.272 4.844 -42.451 1.00 98.00 249 LYS A N 1
ATOM 1955 C CA . LYS A 1 249 ? 28.792 4.215 -43.697 1.00 98.00 249 LYS A CA 1
ATOM 1956 C C . LYS A 1 249 ? 28.791 5.195 -44.866 1.00 98.00 249 LYS A C 1
ATOM 1958 O O . LYS A 1 249 ? 29.210 4.817 -45.957 1.00 98.00 249 LYS A O 1
ATOM 1963 N N . THR A 1 250 ? 28.348 6.436 -44.648 1.00 97.50 250 THR A N 1
ATOM 1964 C CA . THR A 1 250 ? 28.370 7.462 -45.703 1.00 97.50 250 THR A CA 1
ATOM 1965 C C . THR A 1 250 ? 29.792 7.787 -46.152 1.00 97.50 250 THR A C 1
ATOM 1967 O O . THR A 1 250 ? 30.043 7.858 -47.352 1.00 97.50 250 THR A O 1
ATOM 1970 N N . GLU A 1 251 ? 30.744 7.890 -45.219 1.00 97.44 251 GLU A N 1
ATOM 1971 C CA . GLU A 1 251 ? 32.151 8.136 -45.551 1.00 97.44 251 GLU A CA 1
ATOM 1972 C C . GLU A 1 251 ? 32.792 6.935 -46.258 1.00 97.44 251 GLU A C 1
ATOM 1974 O O . GLU A 1 251 ? 33.527 7.115 -47.224 1.00 97.44 251 GLU A O 1
ATOM 1979 N N . VAL A 1 252 ? 32.471 5.704 -45.846 1.00 97.50 252 VAL A N 1
ATOM 1980 C CA . VAL A 1 252 ? 32.901 4.486 -46.552 1.00 97.50 252 VAL A CA 1
ATOM 1981 C C . VAL A 1 252 ? 32.365 4.467 -47.985 1.00 97.50 252 VAL A C 1
ATOM 1983 O O . VAL A 1 252 ? 33.129 4.168 -48.899 1.00 97.50 252 VAL A O 1
ATOM 1986 N N . GLY A 1 253 ? 31.094 4.827 -48.197 1.00 97.50 253 GLY A N 1
ATOM 1987 C CA . GLY A 1 253 ? 30.517 4.981 -49.537 1.00 97.50 253 GLY A CA 1
ATOM 1988 C C . GLY A 1 253 ? 31.272 6.021 -50.367 1.00 97.50 253 GLY A C 1
ATOM 1989 O O . GLY A 1 253 ? 31.762 5.709 -51.446 1.00 97.50 253 GLY A O 1
ATOM 1990 N N . ARG A 1 254 ? 31.491 7.217 -49.808 1.00 97.75 254 ARG A N 1
ATOM 1991 C CA . ARG A 1 254 ? 32.243 8.301 -50.460 1.00 97.75 254 ARG A CA 1
ATOM 1992 C C . ARG A 1 254 ? 33.674 7.893 -50.837 1.00 97.75 254 ARG A C 1
ATOM 1994 O O . ARG A 1 254 ? 34.157 8.237 -51.913 1.00 97.75 254 ARG A O 1
ATOM 2001 N N . LEU A 1 255 ? 34.374 7.188 -49.946 1.00 97.06 255 LEU A N 1
ATOM 2002 C CA . LEU A 1 255 ? 35.725 6.680 -50.202 1.00 97.06 255 LEU A CA 1
ATOM 2003 C C . LEU A 1 255 ? 35.724 5.572 -51.261 1.00 97.06 255 LEU A C 1
ATOM 2005 O O . LEU A 1 255 ? 36.648 5.519 -52.070 1.00 97.06 255 LEU A O 1
ATOM 2009 N N . SER A 1 256 ? 34.701 4.715 -51.277 1.00 98.12 256 SER A N 1
ATOM 2010 C CA . SER A 1 256 ? 34.511 3.701 -52.318 1.00 98.12 256 SER A CA 1
ATOM 2011 C C . SER A 1 256 ? 34.339 4.345 -53.693 1.00 98.12 256 SER A C 1
ATOM 2013 O O . SER A 1 256 ? 35.060 3.973 -54.618 1.00 98.12 256 SER A O 1
ATOM 2015 N N . ASP A 1 257 ? 33.469 5.351 -53.807 1.00 97.94 257 ASP A N 1
ATOM 2016 C CA . ASP A 1 257 ? 33.235 6.086 -55.057 1.00 97.94 257 ASP A CA 1
ATOM 2017 C C . ASP A 1 257 ? 34.524 6.759 -55.557 1.00 97.94 257 ASP A C 1
ATOM 2019 O O . ASP A 1 257 ? 34.864 6.677 -56.735 1.00 97.94 257 ASP A O 1
ATOM 2023 N N . LEU A 1 258 ? 35.301 7.367 -54.650 1.00 97.69 258 LEU A N 1
ATOM 2024 C CA . LEU A 1 258 ? 36.589 7.983 -54.987 1.00 97.69 258 LEU A CA 1
ATOM 2025 C C . LEU A 1 258 ? 37.604 6.944 -55.484 1.00 97.69 258 LEU A C 1
ATOM 2027 O O . LEU A 1 258 ? 38.333 7.199 -56.444 1.00 97.69 258 LEU A O 1
ATOM 2031 N N . LEU A 1 259 ? 37.667 5.771 -54.846 1.00 97.38 259 LEU A N 1
ATOM 2032 C CA . LEU A 1 259 ? 38.531 4.678 -55.294 1.00 97.38 259 LEU A CA 1
ATOM 2033 C C . LEU A 1 259 ? 38.123 4.164 -56.677 1.00 97.38 259 LEU A C 1
ATOM 2035 O O . LEU A 1 259 ? 39.003 3.869 -57.486 1.00 97.38 259 LEU A O 1
ATOM 2039 N N . GLU A 1 260 ? 36.825 4.054 -56.955 1.00 97.88 260 GLU A N 1
ATOM 2040 C CA . GLU A 1 260 ? 36.313 3.659 -58.267 1.00 97.88 260 GLU A CA 1
ATOM 2041 C C . GLU A 1 260 ? 36.623 4.715 -59.334 1.00 97.88 260 GLU A C 1
ATOM 2043 O O . GLU A 1 260 ? 37.140 4.373 -60.397 1.00 97.88 260 GLU A O 1
ATOM 2048 N N . GLU A 1 261 ? 36.439 6.000 -59.026 1.00 97.75 261 GLU A N 1
ATOM 2049 C CA . GLU A 1 261 ? 36.807 7.106 -59.913 1.00 97.75 261 GLU A CA 1
ATOM 2050 C C . GLU A 1 261 ? 38.314 7.110 -60.218 1.00 97.75 261 GLU A C 1
ATOM 2052 O O . GLU A 1 261 ? 38.720 7.268 -61.370 1.00 97.75 261 GLU A O 1
ATOM 2057 N N . LEU A 1 262 ? 39.163 6.906 -59.205 1.00 97.25 262 LEU A N 1
ATOM 2058 C CA . LEU A 1 262 ? 40.614 6.850 -59.388 1.00 97.25 262 LEU A CA 1
ATOM 2059 C C . LEU A 1 262 ? 41.031 5.628 -60.217 1.00 97.25 262 LEU A C 1
ATOM 2061 O O . LEU A 1 262 ? 41.903 5.740 -61.079 1.00 97.25 262 LEU A O 1
ATOM 2065 N N . ARG A 1 263 ? 40.393 4.471 -59.996 1.00 98.12 263 ARG A N 1
ATOM 2066 C CA . ARG A 1 263 ? 40.594 3.272 -60.824 1.00 98.12 263 ARG A CA 1
ATOM 2067 C C . ARG A 1 263 ? 40.195 3.529 -62.273 1.00 98.12 263 ARG A C 1
ATOM 2069 O O . ARG A 1 263 ? 41.004 3.260 -63.155 1.00 98.12 263 ARG A O 1
ATOM 2076 N N . ALA A 1 264 ? 39.020 4.108 -62.512 1.00 98.00 264 ALA A N 1
ATOM 2077 C CA . ALA A 1 264 ? 38.556 4.452 -63.852 1.00 98.00 264 ALA A CA 1
ATOM 2078 C C . ALA A 1 264 ? 39.519 5.429 -64.547 1.00 98.00 264 ALA A C 1
ATOM 2080 O O . ALA A 1 264 ? 39.911 5.192 -65.688 1.00 98.00 264 ALA A O 1
ATOM 2081 N N . LYS A 1 265 ? 39.982 6.478 -63.847 1.00 97.88 265 LYS A N 1
ATOM 2082 C CA . LYS A 1 265 ? 41.003 7.409 -64.360 1.00 97.88 265 LYS A CA 1
ATOM 2083 C C . LYS A 1 265 ? 42.288 6.680 -64.747 1.00 97.88 265 LYS A C 1
ATOM 2085 O O . LYS A 1 265 ? 42.737 6.808 -65.883 1.00 97.88 265 LYS A O 1
ATOM 2090 N N . HIS A 1 266 ? 42.832 5.844 -63.864 1.00 97.38 266 HIS A N 1
ATOM 2091 C CA . HIS A 1 266 ? 44.034 5.065 -64.168 1.00 97.38 266 HIS A CA 1
ATOM 2092 C C . HIS A 1 266 ? 43.842 4.117 -65.360 1.00 97.38 266 HIS A C 1
ATOM 2094 O O . HIS A 1 266 ? 44.731 4.005 -66.202 1.00 97.38 266 HIS A O 1
ATOM 2100 N N . GLU A 1 267 ? 42.696 3.445 -65.469 1.00 97.81 267 GLU A N 1
ATOM 2101 C CA . GLU A 1 267 ? 42.382 2.599 -66.624 1.00 97.81 267 GLU A CA 1
ATOM 2102 C C . GLU A 1 267 ? 42.338 3.414 -67.923 1.00 97.81 267 GLU A C 1
ATOM 2104 O O . GLU A 1 267 ? 42.910 2.989 -68.935 1.00 97.81 267 GLU A O 1
ATOM 2109 N N . THR A 1 268 ? 41.736 4.611 -67.893 1.00 97.62 268 THR A N 1
ATOM 2110 C CA . THR A 1 268 ? 41.730 5.523 -69.044 1.00 97.62 268 THR A CA 1
ATOM 2111 C C . THR A 1 268 ? 43.130 6.015 -69.405 1.00 97.62 268 THR A C 1
ATOM 2113 O O . THR A 1 268 ? 43.486 5.984 -70.584 1.00 97.62 268 THR A O 1
ATOM 2116 N N . ASP A 1 269 ? 43.959 6.376 -68.424 1.00 96.94 269 ASP A N 1
ATOM 2117 C CA . ASP A 1 269 ? 45.336 6.828 -68.640 1.00 96.94 269 ASP A CA 1
ATOM 2118 C C . ASP A 1 269 ? 46.192 5.709 -69.239 1.00 96.94 269 ASP A C 1
ATOM 2120 O O . ASP A 1 269 ? 46.909 5.916 -70.217 1.00 96.94 269 ASP A O 1
ATOM 2124 N N . ILE A 1 270 ? 46.068 4.480 -68.729 1.00 97.62 270 ILE A N 1
ATOM 2125 C CA . ILE A 1 270 ? 46.752 3.308 -69.286 1.00 97.62 270 ILE A CA 1
ATOM 2126 C C . ILE A 1 270 ? 46.319 3.074 -70.740 1.00 97.62 270 ILE A C 1
ATOM 2128 O O . ILE A 1 270 ? 47.164 2.795 -71.597 1.00 97.62 270 ILE A O 1
ATOM 2132 N N . ALA A 1 271 ? 45.024 3.181 -71.049 1.00 97.00 271 ALA A N 1
ATOM 2133 C CA . ALA A 1 271 ? 44.525 3.035 -72.415 1.00 97.00 271 ALA A CA 1
ATOM 2134 C C . ALA A 1 271 ? 45.067 4.135 -73.346 1.00 97.00 271 ALA A C 1
ATOM 2136 O O . ALA A 1 271 ? 45.501 3.833 -74.463 1.00 97.00 271 ALA A O 1
ATOM 2137 N N . GLN A 1 272 ? 45.111 5.387 -72.882 1.00 97.06 272 GLN A N 1
ATOM 2138 C CA . GLN A 1 272 ? 45.704 6.506 -73.618 1.00 97.06 272 GLN A CA 1
ATOM 2139 C C . GLN A 1 272 ? 47.204 6.303 -73.851 1.00 97.06 272 GLN A C 1
ATOM 2141 O O . GLN A 1 272 ? 47.665 6.417 -74.985 1.00 97.06 272 GLN A O 1
ATOM 2146 N N . MET A 1 273 ? 47.962 5.917 -72.822 1.00 96.38 273 MET A N 1
ATOM 2147 C CA . MET A 1 273 ? 49.395 5.635 -72.932 1.00 96.38 273 MET A CA 1
ATOM 2148 C C . MET A 1 273 ? 49.676 4.484 -73.900 1.00 96.38 273 MET A C 1
ATOM 2150 O O . MET A 1 273 ? 50.576 4.586 -74.733 1.00 96.38 273 MET A O 1
ATOM 2154 N N . ARG A 1 274 ? 48.870 3.413 -73.869 1.00 97.19 274 ARG A N 1
ATOM 2155 C CA . ARG A 1 274 ? 48.954 2.314 -74.847 1.00 97.19 274 ARG A CA 1
ATOM 2156 C C . ARG A 1 274 ? 48.679 2.795 -76.270 1.00 97.19 274 ARG A C 1
ATOM 2158 O O . ARG A 1 274 ? 49.423 2.425 -77.177 1.00 97.19 274 ARG A O 1
ATOM 2165 N N . LYS A 1 275 ? 47.649 3.625 -76.473 1.00 97.38 275 LYS A N 1
ATOM 2166 C CA . LYS A 1 275 ? 47.322 4.213 -77.781 1.00 97.38 275 LYS A CA 1
ATOM 2167 C C . LYS A 1 275 ? 48.464 5.094 -78.297 1.00 97.38 275 LYS A C 1
ATOM 2169 O O . LYS A 1 275 ? 48.876 4.917 -79.440 1.00 97.38 275 LYS A O 1
ATOM 2174 N N . ASN A 1 276 ? 48.997 5.982 -77.459 1.00 96.06 276 ASN A N 1
ATOM 2175 C CA . ASN A 1 276 ? 50.108 6.872 -77.803 1.00 96.06 276 ASN A CA 1
ATOM 2176 C C . ASN A 1 276 ? 51.375 6.077 -78.135 1.00 96.06 276 ASN A C 1
ATOM 2178 O O . ASN A 1 276 ? 51.995 6.320 -79.165 1.00 96.06 276 ASN A O 1
ATOM 2182 N N . ASN A 1 277 ? 51.714 5.068 -77.326 1.00 96.56 277 ASN A N 1
ATOM 2183 C CA . ASN A 1 277 ? 52.843 4.180 -77.593 1.00 96.56 277 ASN A CA 1
ATOM 2184 C C . ASN A 1 277 ? 52.670 3.422 -78.921 1.00 96.56 277 ASN A C 1
ATOM 2186 O O . ASN A 1 277 ? 53.603 3.347 -79.711 1.00 96.56 277 ASN A O 1
ATOM 2190 N N . ALA A 1 278 ? 51.473 2.906 -79.216 1.00 96.31 278 ALA A N 1
ATOM 2191 C CA . ALA A 1 278 ? 51.191 2.265 -80.500 1.00 96.31 278 ALA A CA 1
ATOM 2192 C C . ALA A 1 278 ? 51.226 3.248 -81.688 1.00 96.31 278 ALA A C 1
ATOM 2194 O O . ALA A 1 278 ? 51.514 2.829 -82.807 1.00 96.31 278 ALA A O 1
ATOM 2195 N N . GLY A 1 279 ? 50.913 4.529 -81.471 1.00 96.38 279 GLY A N 1
ATOM 2196 C CA . GLY A 1 279 ? 51.106 5.602 -82.451 1.00 96.38 279 GLY A CA 1
ATOM 2197 C C . GLY A 1 279 ? 52.589 5.833 -82.736 1.00 96.38 279 GLY A C 1
ATOM 2198 O O . GLY A 1 279 ? 53.024 5.648 -83.865 1.00 96.38 279 GLY A O 1
ATOM 2199 N N . LEU A 1 280 ? 53.386 6.076 -81.690 1.00 95.75 280 LEU A N 1
ATOM 2200 C CA . LEU A 1 280 ? 54.836 6.266 -81.800 1.00 95.75 280 LEU A CA 1
ATOM 2201 C C . LEU A 1 280 ? 55.553 5.073 -82.441 1.00 95.75 280 LEU A C 1
ATOM 2203 O O . LEU A 1 280 ? 56.525 5.261 -83.163 1.00 95.75 280 LEU A O 1
ATOM 2207 N N . GLN A 1 281 ? 55.096 3.841 -82.200 1.00 95.81 281 GLN A N 1
ATOM 2208 C CA . GLN A 1 281 ? 55.656 2.657 -82.862 1.00 95.81 281 GLN A CA 1
ATOM 2209 C C . GLN A 1 281 ? 55.365 2.631 -84.368 1.00 95.81 281 GLN A C 1
ATOM 2211 O O . GLN A 1 281 ? 56.237 2.213 -85.126 1.00 95.81 281 GLN A O 1
ATOM 2216 N N . ARG A 1 282 ? 54.183 3.093 -84.805 1.00 95.94 282 ARG A N 1
ATOM 2217 C CA . ARG A 1 282 ? 53.868 3.250 -86.236 1.00 95.94 282 ARG A CA 1
ATOM 2218 C C . ARG A 1 282 ? 54.717 4.349 -86.862 1.00 95.94 282 ARG A C 1
ATOM 2220 O O . ARG A 1 282 ? 55.378 4.096 -87.858 1.00 95.94 282 ARG A O 1
ATOM 2227 N N . ASP A 1 283 ? 54.795 5.514 -86.222 1.00 95.31 283 ASP A N 1
ATOM 2228 C CA . ASP A 1 283 ? 55.639 6.616 -86.696 1.00 95.31 283 ASP A CA 1
ATOM 2229 C C . ASP A 1 283 ? 57.110 6.181 -86.773 1.00 95.31 283 ASP A C 1
ATOM 2231 O O . ASP A 1 283 ? 57.807 6.468 -87.743 1.00 95.31 283 ASP A O 1
ATOM 2235 N N . LYS A 1 284 ? 57.583 5.412 -85.782 1.00 96.00 284 LYS A N 1
ATOM 2236 C CA . LYS A 1 284 ? 58.916 4.802 -85.791 1.00 96.00 284 LYS A CA 1
ATOM 2237 C C . LYS A 1 284 ? 59.088 3.840 -86.965 1.00 96.00 284 LYS A C 1
ATOM 2239 O O . LYS A 1 284 ? 60.126 3.903 -87.617 1.00 96.00 284 LYS A O 1
ATOM 2244 N N . SER A 1 285 ? 58.125 2.954 -87.236 1.00 96.25 285 SER A N 1
ATOM 2245 C CA . SER A 1 285 ? 58.208 2.041 -88.383 1.00 96.25 285 SER A CA 1
ATOM 2246 C C . SER A 1 285 ? 58.159 2.776 -89.722 1.00 96.25 285 SER A C 1
ATOM 2248 O O . SER A 1 285 ? 58.904 2.411 -90.625 1.00 96.25 285 SER A O 1
ATOM 2250 N N . ASP A 1 286 ? 57.357 3.833 -89.837 1.00 95.44 286 ASP A N 1
ATOM 2251 C CA . ASP A 1 286 ? 57.224 4.635 -91.055 1.00 95.44 286 ASP A CA 1
ATOM 2252 C C . ASP A 1 286 ? 58.495 5.453 -91.317 1.00 95.44 286 ASP A C 1
ATOM 2254 O O . ASP A 1 286 ? 59.027 5.452 -92.429 1.00 95.44 286 ASP A O 1
ATOM 2258 N N . LEU A 1 287 ? 59.053 6.089 -90.279 1.00 95.00 287 LEU A N 1
ATOM 2259 C CA . LEU A 1 287 ? 60.342 6.777 -90.356 1.00 95.00 287 LEU A CA 1
ATOM 2260 C C . LEU A 1 287 ? 61.470 5.802 -90.690 1.00 95.00 287 LEU A C 1
ATOM 2262 O O . LEU A 1 287 ? 62.294 6.108 -91.550 1.00 95.00 287 LEU A O 1
ATOM 2266 N N . GLN A 1 288 ? 61.491 4.621 -90.069 1.00 95.25 288 GLN A N 1
ATOM 2267 C CA . GLN A 1 288 ? 62.456 3.570 -90.384 1.00 95.25 288 GLN A CA 1
ATOM 2268 C C . GLN A 1 288 ? 62.339 3.128 -91.850 1.00 95.25 288 GLN A C 1
ATOM 2270 O O . GLN A 1 288 ? 63.349 3.080 -92.547 1.00 95.25 288 GLN A O 1
ATOM 2275 N N . ALA A 1 289 ? 61.121 2.895 -92.347 1.00 94.81 289 ALA A N 1
ATOM 2276 C CA . ALA A 1 289 ? 60.875 2.558 -93.746 1.00 94.81 289 ALA A CA 1
ATOM 2277 C C . ALA A 1 289 ? 61.328 3.678 -94.698 1.00 94.81 289 ALA A C 1
ATOM 2279 O O . ALA A 1 289 ? 61.929 3.398 -95.733 1.00 94.81 289 ALA A O 1
ATOM 2280 N N . SER A 1 290 ? 61.105 4.948 -94.340 1.00 94.25 290 SER A N 1
ATOM 2281 C CA . SER A 1 290 ? 61.587 6.096 -95.120 1.00 94.25 290 SER A CA 1
ATOM 2282 C C . SER A 1 290 ? 63.117 6.194 -95.129 1.00 94.25 290 SER A C 1
ATOM 2284 O O . SER A 1 290 ? 63.713 6.449 -96.174 1.00 94.25 290 SER A O 1
ATOM 2286 N N . LEU A 1 291 ? 63.765 5.922 -93.990 1.00 92.44 291 LEU A N 1
ATOM 2287 C CA . LEU A 1 291 ? 65.219 5.858 -93.864 1.00 92.44 291 LEU A CA 1
ATOM 2288 C C . LEU A 1 291 ? 65.789 4.747 -94.737 1.00 92.44 291 LEU A C 1
ATOM 2290 O O . LEU A 1 291 ? 66.776 4.963 -95.435 1.00 92.44 291 LEU A O 1
ATOM 2294 N N . ASP A 1 292 ? 65.171 3.571 -94.712 1.00 92.94 292 ASP A N 1
ATOM 2295 C CA . ASP A 1 292 ? 65.611 2.426 -95.498 1.00 92.94 292 ASP A CA 1
ATOM 2296 C C . ASP A 1 292 ? 65.360 2.644 -96.999 1.00 92.94 292 ASP A C 1
ATOM 2298 O O . ASP A 1 292 ? 66.215 2.294 -97.812 1.00 92.94 292 ASP A O 1
ATOM 2302 N N . ALA A 1 293 ? 64.272 3.323 -97.384 1.00 90.56 293 ALA A N 1
ATOM 2303 C CA . ALA A 1 293 ? 64.028 3.750 -98.762 1.00 90.56 293 ALA A CA 1
ATOM 2304 C C . ALA A 1 293 ? 65.059 4.785 -99.247 1.00 90.56 293 ALA A C 1
ATOM 2306 O O . ALA A 1 293 ? 65.597 4.648 -100.345 1.00 90.56 293 ALA A O 1
ATOM 2307 N N . LEU A 1 294 ? 65.390 5.789 -98.428 1.00 91.50 294 LEU A N 1
ATOM 2308 C CA . LEU A 1 294 ? 66.438 6.766 -98.743 1.00 91.50 294 LEU A CA 1
ATOM 2309 C C . LEU A 1 294 ? 67.817 6.106 -98.831 1.00 91.50 294 LEU A C 1
ATOM 2311 O O . LEU A 1 294 ? 68.576 6.400 -99.750 1.00 91.50 294 LEU A O 1
ATOM 2315 N N . LYS A 1 295 ? 68.142 5.177 -97.925 1.00 89.31 295 LYS A N 1
ATOM 2316 C CA . LYS A 1 295 ? 69.367 4.367 -98.016 1.00 89.31 295 LYS A CA 1
ATOM 2317 C C . LYS A 1 295 ? 69.390 3.524 -99.288 1.00 89.31 295 LYS A C 1
ATOM 2319 O O . LYS A 1 295 ? 70.443 3.416 -99.907 1.00 89.31 295 LYS A O 1
ATOM 2324 N N . ALA A 1 296 ? 68.259 2.943 -99.689 1.00 88.44 296 ALA A N 1
ATOM 2325 C CA . ALA A 1 296 ? 68.152 2.193 -100.935 1.00 88.44 296 ALA A CA 1
ATOM 2326 C C . ALA A 1 296 ? 68.357 3.094 -102.163 1.00 88.44 296 ALA A C 1
ATOM 2328 O O . ALA A 1 296 ? 69.102 2.701 -103.058 1.00 88.44 296 ALA A O 1
ATOM 2329 N N . ASP A 1 297 ? 67.788 4.306 -102.191 1.00 85.19 297 ASP A N 1
ATOM 2330 C CA . ASP A 1 297 ? 68.039 5.290 -103.256 1.00 85.19 297 ASP A CA 1
ATOM 2331 C C . ASP A 1 297 ? 69.515 5.718 -103.282 1.00 85.19 297 ASP A C 1
ATOM 2333 O O . ASP A 1 297 ? 70.136 5.734 -104.341 1.00 85.19 297 ASP A O 1
ATOM 2337 N N . MET A 1 298 ? 70.128 5.972 -102.121 1.00 83.75 298 MET A N 1
ATOM 2338 C CA . MET A 1 298 ? 71.562 6.268 -102.011 1.00 83.75 298 MET A CA 1
ATOM 2339 C C . MET A 1 298 ? 72.429 5.109 -102.519 1.00 83.75 298 MET A C 1
ATOM 2341 O O . MET A 1 298 ? 73.317 5.332 -103.336 1.00 83.75 298 MET A O 1
ATOM 2345 N N . ALA A 1 299 ? 72.134 3.866 -102.131 1.00 80.94 299 ALA A N 1
ATOM 2346 C CA . ALA A 1 299 ? 72.832 2.682 -102.630 1.00 80.94 299 ALA A CA 1
ATOM 2347 C C . ALA A 1 299 ? 72.590 2.453 -104.133 1.00 80.94 299 ALA A C 1
ATOM 2349 O O . ALA A 1 299 ? 73.473 1.981 -104.848 1.00 80.94 299 ALA A O 1
ATOM 2350 N N . GLN A 1 300 ? 71.405 2.788 -104.650 1.00 77.19 300 GLN A N 1
ATOM 2351 C CA . GLN A 1 300 ? 71.100 2.740 -106.078 1.00 77.19 300 GLN A CA 1
ATOM 2352 C C . GLN A 1 300 ? 71.843 3.833 -106.850 1.00 77.19 300 GLN A C 1
ATOM 2354 O O . GLN A 1 300 ? 72.313 3.561 -107.952 1.00 77.19 300 GLN A O 1
ATOM 2359 N N . ARG A 1 301 ? 72.024 5.025 -106.272 1.00 74.62 301 ARG A N 1
ATOM 2360 C CA . ARG A 1 301 ? 72.885 6.089 -106.809 1.00 74.62 301 ARG A CA 1
ATOM 2361 C C . ARG A 1 301 ? 74.356 5.698 -106.771 1.00 74.62 301 ARG A C 1
ATOM 2363 O O . ARG A 1 301 ? 75.039 5.912 -107.764 1.00 74.62 301 ARG A O 1
ATOM 2370 N N . GLU A 1 302 ? 74.829 5.057 -105.706 1.00 70.00 302 GLU A N 1
ATOM 2371 C CA . GLU A 1 302 ? 76.172 4.466 -105.660 1.00 70.00 302 GLU A CA 1
ATOM 2372 C C . GLU A 1 302 ? 76.330 3.391 -106.748 1.00 70.00 302 GLU A C 1
ATOM 2374 O O . GLU A 1 302 ? 77.283 3.427 -107.518 1.00 70.00 302 GLU A O 1
ATOM 2379 N N . ARG A 1 303 ? 75.355 2.487 -106.923 1.00 65.12 303 ARG A N 1
ATOM 2380 C CA . ARG A 1 303 ? 75.367 1.473 -108.000 1.00 65.12 303 ARG A CA 1
ATOM 2381 C C . ARG A 1 303 ? 75.263 2.076 -109.405 1.00 65.12 303 ARG A C 1
ATOM 2383 O O . ARG A 1 303 ? 75.910 1.574 -110.322 1.00 65.12 303 ARG A O 1
ATOM 2390 N N . ALA A 1 304 ? 74.487 3.143 -109.592 1.00 59.06 304 ALA A N 1
ATOM 2391 C CA . ALA A 1 304 ? 74.415 3.897 -110.844 1.00 59.06 304 ALA A CA 1
ATOM 2392 C C . ALA A 1 304 ? 75.724 4.658 -111.117 1.00 59.06 304 ALA A C 1
ATOM 2394 O O . ALA A 1 304 ? 76.157 4.732 -112.265 1.00 59.06 304 ALA A O 1
ATOM 2395 N N . SER A 1 305 ? 76.404 5.123 -110.065 1.00 54.03 305 SER A N 1
ATOM 2396 C CA . SER A 1 305 ? 77.750 5.697 -110.120 1.00 54.03 305 SER A CA 1
ATOM 2397 C C . SER A 1 305 ? 78.830 4.656 -110.449 1.00 54.03 305 SER A C 1
ATOM 2399 O O . SER A 1 305 ? 79.878 5.026 -110.962 1.00 54.03 305 SER A O 1
ATOM 2401 N N . ILE A 1 306 ? 78.585 3.359 -110.219 1.00 53.84 306 ILE A N 1
ATOM 2402 C CA . ILE A 1 306 ? 79.531 2.263 -110.517 1.00 53.84 306 ILE A CA 1
ATOM 2403 C C . ILE A 1 306 ? 79.401 1.750 -111.975 1.00 53.84 306 ILE A C 1
ATOM 2405 O O . ILE A 1 306 ? 80.245 0.989 -112.448 1.00 53.84 306 ILE A O 1
ATOM 2409 N N . ARG A 1 307 ? 78.405 2.204 -112.760 1.00 47.25 307 ARG A N 1
ATOM 2410 C CA . ARG A 1 307 ? 78.255 1.837 -114.191 1.00 47.25 307 ARG A CA 1
ATOM 2411 C C . ARG A 1 307 ? 79.117 2.666 -115.158 1.00 47.25 307 ARG A C 1
ATOM 2413 O O . ARG A 1 307 ? 79.053 2.437 -116.365 1.00 47.25 307 ARG A O 1
ATOM 2420 N N . PHE A 1 308 ? 79.952 3.571 -114.642 1.00 40.97 308 PHE A N 1
ATOM 2421 C CA . PHE A 1 308 ? 81.020 4.240 -115.386 1.00 40.97 308 PHE A CA 1
ATOM 2422 C C . PHE A 1 308 ? 82.321 4.211 -114.561 1.00 40.97 308 PHE A C 1
ATOM 2424 O O . PHE A 1 308 ? 82.540 5.066 -113.713 1.00 40.97 308 PHE A O 1
ATOM 2431 N N . GLY A 1 309 ? 83.189 3.228 -114.830 1.00 34.97 309 GLY A N 1
ATOM 2432 C CA . GLY A 1 309 ? 84.618 3.305 -114.492 1.00 34.97 309 GLY A CA 1
ATOM 2433 C C . GLY A 1 309 ? 85.133 2.461 -113.315 1.00 34.97 309 GLY A C 1
ATOM 2434 O O . GLY A 1 309 ? 85.221 2.943 -112.199 1.00 34.97 309 GLY A O 1
ATOM 2435 N N . SER A 1 310 ? 85.608 1.261 -113.663 1.00 35.22 310 SER A N 1
ATOM 2436 C CA . SER A 1 310 ? 86.857 0.590 -113.239 1.00 35.22 310 SER A CA 1
ATOM 2437 C C . SER A 1 310 ? 87.225 0.255 -111.769 1.00 35.22 310 SER A C 1
ATOM 2439 O O . SER A 1 310 ? 86.808 0.920 -110.830 1.00 35.22 310 SER A O 1
ATOM 2441 N N . PRO A 1 311 ? 88.062 -0.800 -111.578 1.00 51.31 311 PRO A N 1
ATOM 2442 C CA . PRO A 1 311 ? 88.231 -1.549 -110.328 1.00 51.31 311 PRO A CA 1
ATOM 2443 C C . PRO A 1 311 ? 89.590 -1.335 -109.619 1.00 51.31 311 PRO A C 1
ATOM 2445 O O . PRO A 1 311 ? 90.621 -1.234 -110.277 1.00 51.31 311 PRO A O 1
ATOM 2448 N N . ALA A 1 312 ? 89.598 -1.373 -108.279 1.00 37.66 312 ALA A N 1
ATOM 2449 C CA . ALA A 1 312 ? 90.738 -1.715 -107.397 1.00 37.66 312 ALA A CA 1
ATOM 2450 C C . ALA A 1 312 ? 90.197 -1.822 -105.944 1.00 37.66 312 ALA A C 1
ATOM 2452 O O . ALA A 1 312 ? 89.653 -0.847 -105.444 1.00 37.66 312 ALA A O 1
ATOM 2453 N N . THR A 1 313 ? 90.007 -3.002 -105.329 1.00 41.69 313 THR A N 1
ATOM 2454 C CA . THR A 1 313 ? 90.955 -3.806 -104.501 1.00 41.69 313 THR A CA 1
ATOM 2455 C C . THR A 1 313 ? 91.543 -3.061 -103.271 1.00 41.69 313 THR A C 1
ATOM 2457 O O . THR A 1 313 ? 91.741 -1.858 -103.344 1.00 41.69 313 THR A O 1
ATOM 2460 N N . PRO A 1 314 ? 91.931 -3.741 -102.169 1.00 52.75 314 PRO A N 1
ATOM 2461 C CA . PRO A 1 314 ? 91.064 -4.174 -101.063 1.00 52.75 314 PRO A CA 1
ATOM 2462 C C . PRO A 1 314 ? 91.646 -3.839 -99.653 1.00 52.75 314 PRO A C 1
ATOM 2464 O O . PRO A 1 314 ? 92.797 -3.452 -99.525 1.00 52.75 314 PRO A O 1
ATOM 2467 N N . SER A 1 315 ? 90.878 -4.137 -98.592 1.00 33.03 315 SER A N 1
ATOM 2468 C CA . SER A 1 315 ? 91.346 -4.566 -97.248 1.00 33.03 315 SER A CA 1
ATOM 2469 C C . SER A 1 315 ? 92.139 -3.604 -96.330 1.00 33.03 315 SER A C 1
ATOM 2471 O O . SER A 1 315 ? 93.282 -3.267 -96.606 1.00 33.03 315 SER A O 1
ATOM 2473 N N . MET A 1 316 ? 91.583 -3.296 -95.146 1.00 33.59 316 MET A N 1
ATOM 2474 C CA . MET A 1 316 ? 92.048 -3.751 -93.808 1.00 33.59 316 MET A CA 1
ATOM 2475 C C . MET A 1 316 ? 91.455 -2.864 -92.686 1.00 33.59 316 MET A C 1
ATOM 2477 O O . MET A 1 316 ? 91.563 -1.648 -92.731 1.00 33.59 316 MET A O 1
ATOM 2481 N N . ILE A 1 317 ? 90.662 -3.447 -91.774 1.00 38.81 317 ILE A N 1
ATOM 2482 C CA . ILE A 1 317 ? 90.961 -3.688 -90.339 1.00 38.81 317 ILE A CA 1
ATOM 2483 C C . ILE A 1 317 ? 91.252 -2.415 -89.510 1.00 38.81 317 ILE A C 1
ATOM 2485 O O . ILE A 1 317 ? 92.299 -1.807 -89.689 1.00 38.81 317 ILE A O 1
ATOM 2489 N N . SER A 1 318 ? 90.400 -2.107 -88.511 1.00 34.25 318 SER A N 1
ATOM 2490 C CA . SER A 1 318 ? 90.740 -2.116 -87.061 1.00 34.25 318 SER A CA 1
ATOM 2491 C C . SER A 1 318 ? 89.850 -1.193 -86.188 1.00 34.25 318 SER A C 1
ATOM 2493 O O . SER A 1 318 ? 89.885 0.014 -86.374 1.00 34.25 318 SER A O 1
ATOM 2495 N N . ARG A 1 319 ? 89.166 -1.807 -85.193 1.00 35.41 319 ARG A N 1
ATOM 2496 C CA . ARG A 1 319 ? 88.945 -1.401 -83.767 1.00 35.41 319 ARG A CA 1
ATOM 2497 C C . ARG A 1 319 ? 88.243 -0.056 -83.471 1.00 35.41 319 ARG A C 1
ATOM 2499 O O . ARG A 1 319 ? 88.606 0.963 -84.024 1.00 35.41 319 ARG A O 1
ATOM 2506 N N . SER A 1 320 ? 87.234 0.031 -82.596 1.00 33.44 320 SER A N 1
ATOM 2507 C CA . SER A 1 320 ? 87.185 -0.299 -81.149 1.00 33.44 320 SER A CA 1
ATOM 2508 C C . SER A 1 320 ? 85.718 -0.514 -80.703 1.00 33.44 320 SER A C 1
ATOM 2510 O O . SER A 1 320 ? 84.857 0.249 -81.122 1.00 33.44 320 SER A O 1
ATOM 2512 N N . ALA A 1 321 ? 85.311 -1.567 -79.987 1.00 38.28 321 ALA A N 1
ATOM 2513 C CA . ALA A 1 321 ? 85.586 -1.870 -78.574 1.00 38.28 321 ALA A CA 1
ATOM 2514 C C . ALA A 1 321 ? 85.255 -0.707 -77.618 1.00 38.28 321 ALA A C 1
ATOM 2516 O O . ALA A 1 321 ? 86.152 0.048 -77.257 1.00 38.28 321 ALA A O 1
ATOM 2517 N N . ILE A 1 322 ? 83.984 -0.597 -77.214 1.00 39.66 322 ILE A N 1
ATOM 2518 C CA . ILE A 1 322 ? 83.586 -0.090 -75.893 1.00 39.66 322 ILE A CA 1
ATOM 2519 C C . ILE A 1 322 ? 82.485 -1.038 -75.411 1.00 39.66 322 ILE A C 1
ATOM 2521 O O . ILE A 1 322 ? 81.330 -0.956 -75.825 1.00 39.66 322 ILE A O 1
ATOM 2525 N N . ASP A 1 323 ? 82.955 -2.035 -74.677 1.00 36.59 323 ASP A N 1
ATOM 2526 C CA . ASP A 1 323 ? 82.213 -2.790 -73.677 1.00 36.59 323 ASP A CA 1
ATOM 2527 C C . ASP A 1 323 ? 82.019 -1.892 -72.438 1.00 36.59 323 ASP A C 1
ATOM 2529 O O . ASP A 1 323 ? 82.690 -0.861 -72.338 1.00 36.59 323 ASP A O 1
ATOM 2533 N N . GLU A 1 324 ? 81.188 -2.334 -71.496 1.00 41.47 324 GLU A N 1
ATOM 2534 C CA . GLU A 1 324 ? 80.946 -1.767 -70.153 1.00 41.47 324 GLU A CA 1
ATOM 2535 C C . GLU A 1 324 ? 79.864 -0.663 -70.061 1.00 41.47 324 GLU A C 1
ATOM 2537 O O . GLU A 1 324 ? 80.116 0.526 -70.247 1.00 41.47 324 GLU A O 1
ATOM 2542 N N . GLU A 1 325 ? 78.623 -1.059 -69.752 1.00 40.66 325 GLU A N 1
ATOM 2543 C CA . GLU A 1 325 ? 78.025 -0.811 -68.423 1.00 40.66 325 GLU A CA 1
ATOM 2544 C C . GLU A 1 325 ? 76.698 -1.582 -68.308 1.00 40.66 325 GLU A C 1
ATOM 2546 O O . GLU A 1 325 ? 75.745 -1.426 -69.079 1.00 40.66 325 GLU A O 1
ATOM 2551 N N . ASP A 1 326 ? 76.709 -2.480 -67.335 1.00 40.62 326 ASP A N 1
ATOM 2552 C CA . ASP A 1 326 ? 75.837 -3.620 -67.148 1.00 40.62 326 ASP A CA 1
ATOM 2553 C C . ASP A 1 326 ? 74.498 -3.201 -66.517 1.00 40.62 326 ASP A C 1
ATOM 2555 O O . ASP A 1 326 ? 74.386 -2.788 -65.360 1.00 40.62 326 ASP A O 1
ATOM 2559 N N . ILE A 1 327 ? 73.440 -3.348 -67.308 1.00 45.66 327 ILE A N 1
ATOM 2560 C CA . ILE A 1 327 ? 72.073 -3.534 -66.834 1.00 45.66 327 ILE A CA 1
ATOM 2561 C C . ILE A 1 327 ? 72.034 -4.929 -66.191 1.00 45.66 327 ILE A C 1
ATOM 2563 O O . ILE A 1 327 ? 71.996 -5.905 -66.923 1.00 45.66 327 ILE A O 1
ATOM 2567 N N . PHE A 1 328 ? 72.011 -4.990 -64.850 1.00 45.09 328 PHE A N 1
ATOM 2568 C CA . PHE A 1 328 ? 71.749 -6.142 -63.948 1.00 45.09 328 PHE A CA 1
ATOM 2569 C C . PHE A 1 328 ? 72.893 -6.490 -62.970 1.00 45.09 328 PHE A C 1
ATOM 2571 O O . PHE A 1 328 ? 73.560 -7.507 -63.120 1.00 45.09 328 PHE A O 1
ATOM 2578 N N . SER A 1 329 ? 72.995 -5.769 -61.842 1.00 41.31 329 SER A N 1
ATOM 2579 C CA . SER A 1 329 ? 73.221 -6.400 -60.520 1.00 41.31 329 SER A CA 1
ATOM 2580 C C . SER A 1 329 ? 73.236 -5.399 -59.364 1.00 41.31 329 SER A C 1
ATOM 2582 O O . SER A 1 329 ? 74.259 -4.801 -59.060 1.00 41.31 329 SER A O 1
ATOM 2584 N N . THR A 1 330 ? 72.115 -5.269 -58.651 1.00 36.12 330 THR A N 1
ATOM 2585 C CA . THR A 1 330 ? 72.088 -5.059 -57.190 1.00 36.12 330 THR A CA 1
ATOM 2586 C C . THR A 1 330 ? 70.637 -5.049 -56.703 1.00 36.12 330 THR A C 1
ATOM 2588 O O . THR A 1 330 ? 69.798 -4.337 -57.248 1.00 36.12 330 THR A O 1
ATOM 2591 N N . GLY A 1 331 ? 70.335 -5.847 -55.671 1.00 35.91 331 GLY A N 1
ATOM 2592 C CA . GLY A 1 331 ? 69.204 -5.541 -54.791 1.00 35.91 331 GLY A CA 1
ATOM 2593 C C . GLY A 1 331 ? 68.056 -6.546 -54.676 1.00 35.91 331 GLY A C 1
ATOM 2594 O O . GLY A 1 331 ? 66.906 -6.142 -54.737 1.00 35.91 331 GLY A O 1
ATOM 2595 N N . GLY A 1 332 ? 68.360 -7.818 -54.406 1.00 32.03 332 GLY A N 1
ATOM 2596 C CA . GLY A 1 332 ? 67.776 -8.496 -53.236 1.00 32.03 332 GLY A CA 1
ATOM 2597 C C . GLY A 1 332 ? 66.318 -8.975 -53.292 1.00 32.03 332 GLY A C 1
ATOM 2598 O O . GLY A 1 332 ? 65.362 -8.225 -53.123 1.00 32.03 332 GLY A O 1
ATOM 2599 N N . ALA A 1 333 ? 66.177 -10.295 -53.374 1.00 35.28 333 ALA A N 1
ATOM 2600 C CA . ALA A 1 333 ? 64.954 -11.042 -53.137 1.00 35.28 333 ALA A CA 1
ATOM 2601 C C . ALA A 1 333 ? 64.419 -10.929 -51.688 1.00 35.28 333 ALA A C 1
ATOM 2603 O O . ALA A 1 333 ? 65.166 -10.985 -50.718 1.00 35.28 333 ALA A O 1
ATOM 2604 N N . SER A 1 334 ? 63.088 -10.862 -51.580 1.00 41.34 334 SER A N 1
ATOM 2605 C CA . SER A 1 334 ? 62.217 -11.661 -50.699 1.00 41.34 334 SER A CA 1
ATOM 2606 C C . SER A 1 334 ? 62.802 -12.265 -49.405 1.00 41.34 334 SER A C 1
ATOM 2608 O O . SER A 1 334 ? 63.517 -13.263 -49.460 1.00 41.34 334 SER A O 1
ATOM 2610 N N . SER A 1 335 ? 62.276 -11.856 -48.239 1.00 32.38 335 SER A N 1
ATOM 2611 C CA . SER A 1 335 ? 61.815 -12.833 -47.234 1.00 32.38 335 SER A CA 1
ATOM 2612 C C . SER A 1 335 ? 60.877 -12.239 -46.176 1.00 32.38 335 SER A C 1
ATOM 2614 O O . SER A 1 335 ? 61.179 -11.246 -45.522 1.00 32.38 335 SER A O 1
ATOM 2616 N N . ARG A 1 336 ? 59.738 -12.915 -46.001 1.00 41.34 336 ARG A N 1
ATOM 2617 C CA . ARG A 1 336 ? 58.758 -12.781 -44.915 1.00 41.34 336 ARG A CA 1
ATOM 2618 C C . ARG A 1 336 ? 59.379 -13.159 -43.563 1.00 41.34 336 ARG A C 1
ATOM 2620 O O . ARG A 1 336 ? 60.131 -14.125 -43.517 1.00 41.34 336 ARG A O 1
ATOM 2627 N N . ARG A 1 337 ? 58.954 -12.504 -42.475 1.00 43.66 337 ARG A N 1
ATOM 2628 C CA . ARG A 1 337 ? 58.875 -13.016 -41.083 1.00 43.66 337 ARG A CA 1
ATOM 2629 C C . ARG A 1 337 ? 58.012 -12.018 -40.284 1.00 43.66 337 ARG A C 1
ATOM 2631 O O . ARG A 1 337 ? 58.327 -10.839 -40.277 1.00 43.66 337 ARG A O 1
ATOM 2638 N N . HIS A 1 338 ? 56.756 -12.352 -39.986 1.00 36.44 338 HIS A N 1
ATOM 2639 C CA . HIS A 1 338 ? 56.252 -13.092 -38.814 1.00 36.44 338 HIS A CA 1
ATOM 2640 C C . HIS A 1 338 ? 56.037 -12.174 -37.599 1.00 36.44 338 HIS A C 1
ATOM 2642 O O . HIS A 1 338 ? 56.957 -11.496 -37.157 1.00 36.44 338 HIS A O 1
ATOM 2648 N N . LEU A 1 339 ? 54.788 -12.162 -37.119 1.00 43.72 339 LEU A N 1
ATOM 2649 C CA . LEU A 1 339 ? 54.315 -11.521 -35.895 1.00 43.72 339 LEU A CA 1
ATOM 2650 C C . LEU A 1 339 ? 55.170 -11.916 -34.682 1.00 43.72 339 LEU A C 1
ATOM 2652 O O . LEU A 1 339 ? 55.637 -13.051 -34.620 1.00 43.72 339 LEU A O 1
ATOM 2656 N N . ASP A 1 340 ? 55.205 -11.060 -33.660 1.00 38.66 340 ASP A N 1
ATOM 2657 C CA . ASP A 1 340 ? 55.001 -11.584 -32.310 1.00 38.66 340 ASP A CA 1
ATOM 2658 C C . ASP A 1 340 ? 54.210 -10.614 -31.423 1.00 38.66 340 ASP A C 1
ATOM 2660 O O . ASP A 1 340 ? 54.645 -9.521 -31.062 1.00 38.66 340 ASP A O 1
ATOM 2664 N N . VAL A 1 341 ? 52.991 -11.059 -31.128 1.00 48.38 341 VAL A N 1
ATOM 2665 C CA . VAL A 1 341 ? 52.078 -10.594 -30.089 1.00 48.38 341 VAL A CA 1
ATOM 2666 C C . VAL A 1 341 ? 52.269 -11.597 -28.959 1.00 48.38 341 VAL A C 1
ATOM 2668 O O . VAL A 1 341 ? 51.677 -12.667 -29.003 1.00 48.38 341 VAL A O 1
ATOM 2671 N N . SER A 1 342 ? 53.140 -11.301 -27.992 1.00 40.09 342 SER A N 1
ATOM 2672 C CA . SER A 1 342 ? 53.270 -12.078 -26.748 1.00 40.09 342 SER A CA 1
ATOM 2673 C C . SER A 1 342 ? 54.284 -11.431 -25.790 1.00 40.09 342 SER A C 1
ATOM 2675 O O . SER A 1 342 ? 55.442 -11.831 -25.715 1.00 40.09 342 SER A O 1
ATOM 2677 N N . ALA A 1 343 ? 53.839 -10.443 -25.016 1.00 42.84 343 ALA A N 1
ATOM 2678 C CA . ALA A 1 343 ? 54.456 -10.099 -23.725 1.00 42.84 343 ALA A CA 1
ATOM 2679 C C . ALA A 1 343 ? 53.385 -9.731 -22.678 1.00 42.84 343 ALA A C 1
ATOM 2681 O O . ALA A 1 343 ? 53.604 -8.936 -21.769 1.00 42.84 343 ALA A O 1
ATOM 2682 N N . ILE A 1 344 ? 52.200 -10.328 -22.825 1.00 47.38 344 ILE A N 1
ATOM 2683 C CA . ILE A 1 344 ? 51.159 -10.388 -21.802 1.00 47.38 344 ILE A CA 1
ATOM 2684 C C . ILE A 1 344 ? 51.368 -11.733 -21.113 1.00 47.38 344 ILE A C 1
ATOM 2686 O O . ILE A 1 344 ? 50.955 -12.738 -21.666 1.00 47.38 344 ILE A O 1
ATOM 2690 N N . TYR A 1 345 ? 52.106 -11.747 -20.003 1.00 39.28 345 TYR A N 1
ATOM 2691 C CA . TYR A 1 345 ? 51.963 -12.643 -18.842 1.00 39.28 345 TYR A CA 1
ATOM 2692 C C . TYR A 1 345 ? 53.177 -12.440 -17.923 1.00 39.28 345 TYR A C 1
ATOM 2694 O O . TYR A 1 345 ? 54.209 -13.086 -18.063 1.00 39.28 345 TYR A O 1
ATOM 2702 N N . SER A 1 346 ? 53.036 -11.558 -16.937 1.00 36.00 346 SER A N 1
ATOM 2703 C CA . SER A 1 346 ? 53.602 -11.838 -15.621 1.00 36.00 346 SER A CA 1
ATOM 2704 C C . SER A 1 346 ? 52.597 -11.363 -14.587 1.00 36.00 346 SER A C 1
ATOM 2706 O O . SER A 1 346 ? 52.343 -10.173 -14.413 1.00 36.00 346 SER A O 1
ATOM 2708 N N . GLN A 1 347 ? 51.926 -12.346 -14.008 1.00 42.59 347 GLN A N 1
ATOM 2709 C CA . GLN A 1 347 ? 50.874 -12.211 -13.027 1.00 42.59 347 GLN A CA 1
ATOM 2710 C C . GLN A 1 347 ? 51.458 -12.675 -11.697 1.00 42.59 347 GLN A C 1
ATOM 2712 O O . GLN A 1 347 ? 51.883 -13.823 -11.599 1.00 42.59 347 GLN A O 1
ATOM 2717 N N . GLY A 1 348 ? 51.458 -11.823 -10.672 1.00 31.70 348 GLY A N 1
ATOM 2718 C CA . GLY A 1 348 ? 51.573 -12.301 -9.295 1.00 31.70 348 GLY A CA 1
ATOM 2719 C C . GLY A 1 348 ? 51.971 -11.237 -8.264 1.00 31.70 348 GLY A C 1
ATOM 2720 O O . GLY A 1 348 ? 52.786 -10.386 -8.593 1.00 31.70 348 GLY A O 1
ATOM 2721 N N . PRO A 1 349 ? 51.395 -11.251 -7.046 1.00 46.50 349 PRO A N 1
ATOM 2722 C CA . PRO A 1 349 ? 51.246 -10.083 -6.174 1.00 46.50 349 PRO A CA 1
ATOM 2723 C C . PRO A 1 349 ? 52.148 -10.128 -4.925 1.00 46.50 349 PRO A C 1
ATOM 2725 O O . PRO A 1 349 ? 52.501 -11.207 -4.460 1.00 46.50 349 PRO A O 1
ATOM 2728 N N . GLY A 1 350 ? 52.427 -8.972 -4.312 1.00 34.59 350 GLY A N 1
ATOM 2729 C CA . GLY A 1 350 ? 52.956 -8.919 -2.940 1.00 34.59 350 GLY A CA 1
ATOM 2730 C C . GLY A 1 350 ? 54.033 -7.864 -2.690 1.00 34.59 350 GLY A C 1
ATOM 2731 O O . GLY A 1 350 ? 55.177 -8.053 -3.066 1.00 34.59 350 GLY A O 1
ATOM 2732 N N . ASP A 1 351 ? 53.597 -6.780 -2.052 1.00 36.69 351 ASP A N 1
ATOM 2733 C CA . ASP A 1 351 ? 54.199 -6.051 -0.924 1.00 36.69 351 ASP A CA 1
ATOM 2734 C C . ASP A 1 351 ? 55.708 -5.699 -0.856 1.00 36.69 351 ASP A C 1
ATOM 2736 O O . ASP A 1 351 ? 56.601 -6.530 -0.973 1.00 36.69 351 ASP A O 1
ATOM 2740 N N . SER A 1 352 ? 55.923 -4.447 -0.428 1.00 38.16 352 SER A N 1
ATOM 2741 C CA . SER A 1 352 ? 57.094 -3.869 0.254 1.00 38.16 352 SER A CA 1
ATOM 2742 C C . SER A 1 352 ? 58.425 -3.684 -0.504 1.00 38.16 352 SER A C 1
ATOM 2744 O O . SER A 1 352 ? 59.148 -4.631 -0.782 1.00 38.16 352 SER A O 1
ATOM 2746 N N . LEU A 1 353 ? 58.830 -2.419 -0.709 1.00 37.56 353 LEU A N 1
ATOM 2747 C CA . LEU A 1 353 ? 59.853 -1.733 0.114 1.00 37.56 353 LEU A CA 1
ATOM 2748 C C . LEU A 1 353 ? 60.519 -0.553 -0.640 1.00 37.56 353 LEU A C 1
ATOM 2750 O O . LEU A 1 353 ? 61.192 -0.726 -1.647 1.00 37.56 353 LEU A O 1
ATOM 2754 N N . HIS A 1 354 ? 60.284 0.649 -0.110 1.00 38.09 354 HIS A N 1
ATOM 2755 C CA . HIS A 1 354 ? 61.221 1.755 0.161 1.00 38.09 354 HIS A CA 1
ATOM 2756 C C . HIS A 1 354 ? 62.635 1.770 -0.484 1.00 38.09 354 HIS A C 1
ATOM 2758 O O . HIS A 1 354 ? 63.400 0.823 -0.333 1.00 38.09 354 HIS A O 1
ATOM 2764 N N . GLY A 1 355 ? 63.033 2.932 -1.025 1.00 37.41 355 GLY A N 1
ATOM 2765 C CA . GLY A 1 355 ? 64.427 3.301 -1.351 1.00 37.41 355 GLY A CA 1
ATOM 2766 C C . GLY A 1 355 ? 64.490 4.247 -2.557 1.00 37.41 355 GLY A C 1
ATOM 2767 O O . GLY A 1 355 ? 64.368 3.805 -3.691 1.00 37.41 355 GLY A O 1
ATOM 2768 N N . GLU A 1 356 ? 64.410 5.565 -2.367 1.00 41.31 356 GLU A N 1
ATOM 2769 C CA . GLU A 1 356 ? 65.588 6.435 -2.185 1.00 41.31 356 GLU A CA 1
ATOM 2770 C C . GLU A 1 356 ? 66.545 6.378 -3.386 1.00 41.31 356 GLU A C 1
ATOM 2772 O O . GLU A 1 356 ? 67.435 5.539 -3.446 1.00 41.31 356 GLU A O 1
ATOM 2777 N N . LEU A 1 357 ? 66.362 7.307 -4.328 1.00 44.25 357 LEU A N 1
ATOM 2778 C CA . LEU A 1 357 ? 67.427 7.810 -5.193 1.00 44.25 357 LEU A CA 1
ATOM 2779 C C . LEU A 1 357 ? 67.189 9.311 -5.367 1.00 44.25 357 LEU A C 1
ATOM 2781 O O . LEU A 1 357 ? 66.351 9.741 -6.161 1.00 44.25 357 LEU A O 1
ATOM 2785 N N . ASP A 1 358 ? 67.891 10.066 -4.531 1.00 42.50 358 ASP A N 1
ATOM 2786 C CA . ASP A 1 358 ? 68.035 11.514 -4.590 1.00 42.50 358 ASP A CA 1
ATOM 2787 C C . ASP A 1 358 ? 69.149 11.903 -5.589 1.00 42.50 358 ASP A C 1
ATOM 2789 O O . ASP A 1 358 ? 70.026 11.096 -5.909 1.00 42.50 358 ASP A O 1
ATOM 2793 N N . GLU A 1 359 ? 69.127 13.173 -6.004 1.00 44.00 359 GLU A N 1
ATOM 2794 C CA . GLU A 1 359 ? 70.237 13.962 -6.575 1.00 44.00 359 GLU A CA 1
ATOM 2795 C C . GLU A 1 359 ? 70.493 14.001 -8.112 1.00 44.00 359 GLU A C 1
ATOM 2797 O O . GLU A 1 359 ? 71.333 13.299 -8.681 1.00 44.00 359 GLU A O 1
ATOM 2802 N N . SER A 1 360 ? 69.877 14.989 -8.786 1.00 33.56 360 SER A N 1
ATOM 2803 C CA . SER A 1 360 ? 70.482 15.720 -9.923 1.00 33.56 360 SER A CA 1
ATOM 2804 C C . SER A 1 360 ? 69.895 17.151 -10.034 1.00 33.56 360 SER A C 1
ATOM 2806 O O . SER A 1 360 ? 68.729 17.346 -9.693 1.00 33.56 360 SER A O 1
ATOM 2808 N N . PRO A 1 361 ? 70.673 18.174 -10.455 1.00 56.31 361 PRO A N 1
ATOM 2809 C CA . PRO A 1 361 ? 70.522 19.577 -10.032 1.00 56.31 361 PRO A CA 1
ATOM 2810 C C . PRO A 1 361 ? 69.377 20.353 -10.723 1.00 56.31 361 PRO A C 1
ATOM 2812 O O . PRO A 1 361 ? 68.887 19.935 -11.775 1.00 56.31 361 PRO A O 1
ATOM 2815 N N . PRO A 1 362 ? 68.957 21.522 -10.182 1.00 46.56 362 PRO A N 1
ATOM 2816 C CA . PRO A 1 362 ? 67.793 22.251 -10.678 1.00 46.56 362 PRO A CA 1
ATOM 2817 C C . PRO A 1 362 ? 68.092 22.979 -11.995 1.00 46.56 362 PRO A C 1
ATOM 2819 O O . PRO A 1 362 ? 68.931 23.879 -12.056 1.00 46.56 362 PRO A O 1
ATOM 2822 N N . ALA A 1 363 ? 67.352 22.639 -13.051 1.00 44.00 363 ALA A N 1
ATOM 2823 C CA . ALA A 1 363 ? 67.298 23.450 -14.260 1.00 44.00 363 ALA A CA 1
ATOM 2824 C C . ALA A 1 363 ? 66.386 24.674 -14.043 1.00 44.00 363 ALA A C 1
ATOM 2826 O O . ALA A 1 363 ? 65.231 24.559 -13.635 1.00 44.00 363 ALA A O 1
ATOM 2827 N N . SER A 1 364 ? 66.944 25.848 -14.330 1.00 36.34 364 SER A N 1
ATOM 2828 C CA . SER A 1 364 ? 66.355 27.191 -14.273 1.00 36.34 364 SER A CA 1
ATOM 2829 C C . SER A 1 364 ? 64.958 27.350 -14.915 1.00 36.34 364 SER A C 1
ATOM 2831 O O . SER A 1 364 ? 64.596 26.617 -15.840 1.00 36.34 364 SER A O 1
ATOM 2833 N N . PRO A 1 365 ? 64.175 28.365 -14.483 1.00 54.31 365 PRO A N 1
ATOM 2834 C CA . PRO A 1 365 ? 62.749 28.478 -14.762 1.00 54.31 365 PRO A CA 1
ATOM 2835 C C . PRO A 1 365 ? 62.517 28.962 -16.191 1.00 54.31 365 PRO A C 1
ATOM 2837 O O . PRO A 1 365 ? 62.680 30.140 -16.509 1.00 54.31 365 PRO A O 1
ATOM 2840 N N . THR A 1 366 ? 62.082 28.062 -17.066 1.00 39.19 366 THR A N 1
ATOM 2841 C CA . THR A 1 366 ? 61.622 28.433 -18.404 1.00 39.19 366 THR A CA 1
ATOM 2842 C C . THR A 1 366 ? 60.132 28.146 -18.539 1.00 39.19 366 THR A C 1
ATOM 2844 O O . THR A 1 366 ? 59.679 27.052 -18.835 1.00 39.19 366 THR A O 1
ATOM 2847 N N . ARG A 1 367 ? 59.366 29.211 -18.283 1.00 39.81 367 ARG A N 1
ATOM 2848 C CA . ARG A 1 367 ? 58.234 29.649 -19.106 1.00 39.81 367 ARG A CA 1
ATOM 2849 C C . ARG A 1 367 ? 57.241 28.551 -19.518 1.00 39.81 367 ARG A C 1
ATOM 2851 O O . ARG A 1 367 ? 57.344 28.001 -20.603 1.00 39.81 367 ARG A O 1
ATOM 2858 N N . SER A 1 368 ? 56.186 28.403 -18.709 1.00 48.50 368 SER A N 1
ATOM 2859 C CA . SER A 1 368 ? 54.787 28.276 -19.160 1.00 48.50 368 SER A CA 1
ATOM 2860 C C . SER A 1 368 ? 54.610 27.615 -20.539 1.00 48.50 368 SER A C 1
ATOM 2862 O O . SER A 1 368 ? 54.213 28.271 -21.510 1.00 48.50 368 SER A O 1
ATOM 2864 N N . THR A 1 369 ? 54.829 26.308 -20.633 1.00 43.41 369 THR A N 1
ATOM 2865 C CA . THR A 1 369 ? 54.127 25.525 -21.644 1.00 43.41 369 THR A CA 1
ATOM 2866 C C . THR A 1 369 ? 52.714 25.341 -21.115 1.00 43.41 369 THR A C 1
ATOM 2868 O O . THR A 1 369 ? 52.468 24.640 -20.137 1.00 43.41 369 THR A O 1
ATOM 2871 N N . ARG A 1 370 ? 51.763 26.048 -21.734 1.00 54.75 370 ARG A N 1
ATOM 2872 C CA . ARG A 1 370 ? 50.345 25.705 -21.637 1.00 54.75 370 ARG A CA 1
ATOM 2873 C C . ARG A 1 370 ? 50.192 24.316 -22.236 1.00 54.75 370 ARG A C 1
ATOM 2875 O O . ARG A 1 370 ? 49.961 24.158 -23.430 1.00 54.75 370 ARG A O 1
ATOM 2882 N N . VAL A 1 371 ? 50.392 23.325 -21.387 1.00 57.31 371 VAL A N 1
ATOM 2883 C CA . VAL A 1 371 ? 49.975 21.958 -21.603 1.00 57.31 371 VAL A CA 1
ATOM 2884 C C . VAL A 1 371 ? 48.454 22.014 -21.735 1.00 57.31 371 VAL A C 1
ATOM 2886 O O . VAL A 1 371 ? 47.760 22.459 -20.820 1.00 57.31 371 VAL A O 1
ATOM 2889 N N . GLY A 1 372 ? 47.952 21.701 -22.929 1.00 60.41 372 GLY A N 1
ATOM 2890 C CA . GLY A 1 372 ? 46.533 21.818 -23.248 1.00 60.41 372 GLY A CA 1
ATOM 2891 C C . GLY A 1 372 ? 45.654 21.014 -22.276 1.00 60.41 372 GLY A C 1
ATOM 2892 O O . GLY A 1 372 ? 46.141 20.078 -21.637 1.00 60.41 372 GLY A O 1
ATOM 2893 N N . PRO A 1 373 ? 44.352 21.333 -22.170 1.00 60.25 373 PRO A N 1
ATOM 2894 C CA . PRO A 1 373 ? 43.426 20.692 -21.229 1.00 60.25 373 PRO A CA 1
ATOM 2895 C C . PRO A 1 373 ? 43.349 19.154 -21.303 1.00 60.25 373 PRO A C 1
ATOM 2897 O O . PRO A 1 373 ? 42.826 18.546 -20.381 1.00 60.25 373 PRO A O 1
ATOM 2900 N N . SER A 1 374 ? 43.871 18.531 -22.366 1.00 57.41 374 SER A N 1
ATOM 2901 C CA . SER A 1 374 ? 43.820 17.089 -22.638 1.00 57.41 374 SER A CA 1
ATOM 2902 C C . SER A 1 374 ? 45.126 16.331 -22.358 1.00 57.41 374 SER A C 1
ATOM 2904 O O . SER A 1 374 ? 45.318 15.234 -22.878 1.00 57.41 374 SER A O 1
ATOM 2906 N N . HIS A 1 375 ? 46.089 16.919 -21.645 1.00 67.69 375 HIS A N 1
ATOM 2907 C CA . HIS A 1 375 ? 47.331 16.211 -21.337 1.00 67.69 375 HIS A CA 1
ATOM 2908 C C . HIS A 1 375 ? 47.138 15.273 -20.137 1.00 67.69 375 HIS A C 1
ATOM 2910 O O . HIS A 1 375 ? 46.547 15.694 -19.138 1.00 67.69 375 HIS A O 1
ATOM 2916 N N . PRO A 1 376 ? 47.689 14.045 -20.167 1.00 71.69 376 PRO A N 1
ATOM 2917 C CA . PRO A 1 376 ? 47.476 13.036 -19.123 1.00 71.69 376 PRO A CA 1
ATOM 2918 C C . PRO A 1 376 ? 47.908 13.489 -17.717 1.00 71.69 376 PRO A C 1
ATOM 2920 O O . PRO A 1 376 ? 47.391 12.998 -16.717 1.00 71.69 376 PRO A O 1
ATOM 2923 N N . SER A 1 377 ? 48.814 14.467 -17.608 1.00 74.00 377 SER A N 1
ATOM 2924 C CA . SER A 1 377 ? 49.179 15.080 -16.320 1.00 74.00 377 SER A CA 1
ATOM 2925 C C . SER A 1 377 ? 48.024 15.853 -15.674 1.00 74.00 377 SER A C 1
ATOM 2927 O O . SER A 1 377 ? 47.866 15.798 -14.458 1.00 74.00 377 SER A O 1
ATOM 2929 N N . ASN A 1 378 ? 47.190 16.529 -16.469 1.00 75.56 378 ASN A N 1
ATOM 2930 C CA . ASN A 1 378 ? 46.051 17.303 -15.970 1.00 75.56 378 ASN A CA 1
ATOM 2931 C C . ASN A 1 378 ? 44.921 16.375 -15.503 1.00 75.56 378 ASN A C 1
ATOM 2933 O O . ASN A 1 378 ? 44.248 16.666 -14.517 1.00 75.56 378 ASN A O 1
ATOM 2937 N N . GLU A 1 379 ? 44.745 15.227 -16.162 1.00 80.06 379 GLU A N 1
ATOM 2938 C CA . GLU A 1 379 ? 43.821 14.176 -15.718 1.00 80.06 379 GLU A CA 1
ATOM 2939 C C . GLU A 1 379 ? 44.304 13.522 -14.414 1.00 80.06 379 GLU A C 1
ATOM 2941 O O . GLU A 1 379 ? 43.512 13.283 -13.500 1.00 80.06 379 GLU A O 1
ATOM 2946 N N . LEU A 1 380 ? 45.616 13.309 -14.266 1.00 84.19 380 LEU A N 1
ATOM 2947 C CA . LEU A 1 380 ? 46.213 12.844 -13.010 1.00 84.19 380 LEU A CA 1
ATOM 2948 C C . LEU A 1 380 ? 46.057 13.862 -11.871 1.00 84.19 380 LEU A C 1
ATOM 2950 O O . LEU A 1 380 ? 45.776 13.484 -10.736 1.00 84.19 380 LEU A O 1
ATOM 2954 N N . GLU A 1 381 ? 46.202 15.157 -12.140 1.00 84.44 381 GLU A N 1
ATOM 2955 C CA . GLU A 1 381 ? 45.947 16.196 -11.135 1.00 84.44 381 GLU A CA 1
ATOM 2956 C C . GLU A 1 381 ? 44.458 16.323 -10.797 1.00 84.44 381 GLU A C 1
ATOM 2958 O O . GLU A 1 381 ? 44.106 16.433 -9.623 1.00 84.44 381 GLU A O 1
ATOM 2963 N N . SER A 1 382 ? 43.573 16.220 -11.790 1.00 85.62 382 SER A N 1
ATOM 2964 C CA . SER A 1 382 ? 42.121 16.221 -11.590 1.00 85.62 382 SER A CA 1
ATOM 2965 C C . SER A 1 382 ? 41.656 15.019 -10.765 1.00 85.62 382 SER A C 1
ATOM 2967 O O . SER A 1 382 ? 40.877 15.175 -9.824 1.00 85.62 382 SER A O 1
ATOM 2969 N N . THR A 1 383 ? 42.185 13.823 -11.037 1.00 87.44 383 THR A N 1
ATOM 2970 C CA . THR A 1 383 ? 41.883 12.614 -10.252 1.00 87.44 383 THR A CA 1
ATOM 2971 C C . THR A 1 383 ? 42.439 12.703 -8.835 1.00 87.44 383 THR A C 1
ATOM 2973 O O . THR A 1 383 ? 41.731 12.346 -7.896 1.00 87.44 383 THR A O 1
ATOM 2976 N N . LYS A 1 384 ? 43.639 13.264 -8.631 1.00 92.88 384 LYS A N 1
ATOM 2977 C CA . LYS A 1 384 ? 44.175 13.553 -7.287 1.00 92.88 384 LYS A CA 1
ATOM 2978 C C . LYS A 1 384 ? 43.314 14.562 -6.524 1.00 92.88 384 LYS A C 1
ATOM 2980 O O . LYS A 1 384 ? 43.023 14.352 -5.347 1.00 92.88 384 LYS A O 1
ATOM 2985 N N . GLN A 1 385 ? 42.868 15.635 -7.177 1.00 89.62 385 GLN A N 1
ATOM 2986 C CA . GLN A 1 385 ? 41.970 16.616 -6.564 1.00 89.62 385 GLN A CA 1
ATOM 2987 C C . GLN A 1 385 ? 40.608 15.993 -6.236 1.00 89.62 385 GLN A C 1
ATOM 2989 O O . GLN A 1 385 ? 40.118 16.174 -5.121 1.00 89.62 385 GLN A O 1
ATOM 2994 N N . SER A 1 386 ? 40.043 15.193 -7.143 1.00 91.38 386 SER A N 1
ATOM 2995 C CA . SER A 1 386 ? 38.793 14.454 -6.928 1.00 91.38 386 SER A CA 1
ATOM 2996 C C . SER A 1 386 ? 38.910 13.456 -5.772 1.00 91.38 386 SER A C 1
ATOM 2998 O O . SER A 1 386 ? 38.056 13.442 -4.888 1.00 91.38 386 SER A O 1
ATOM 3000 N N . LEU A 1 387 ? 40.018 12.711 -5.690 1.00 94.12 387 LEU A N 1
ATOM 3001 C CA . LEU A 1 387 ? 40.330 11.821 -4.571 1.00 94.12 387 LEU A CA 1
ATOM 3002 C C . LEU A 1 387 ? 40.404 12.598 -3.251 1.00 94.12 387 LEU A C 1
ATOM 3004 O O . LEU A 1 387 ? 39.782 12.203 -2.269 1.00 94.12 387 LEU A O 1
ATOM 3008 N N . SER A 1 388 ? 41.115 13.728 -3.227 1.00 93.00 388 SER A N 1
ATOM 3009 C CA . SER A 1 388 ? 41.220 14.562 -2.025 1.00 93.00 388 SER A CA 1
ATOM 3010 C C . SER A 1 388 ? 39.860 15.134 -1.599 1.00 93.00 388 SER A C 1
ATOM 3012 O O . SER A 1 388 ? 39.559 15.224 -0.407 1.00 93.00 388 SER A O 1
ATOM 3014 N N . HIS A 1 389 ? 38.997 15.467 -2.564 1.00 94.25 389 HIS A N 1
ATOM 3015 C CA . HIS A 1 389 ? 37.640 15.935 -2.312 1.00 94.25 389 HIS A CA 1
ATOM 3016 C C . HIS A 1 389 ? 36.754 14.812 -1.765 1.00 94.25 389 HIS A C 1
ATOM 3018 O O . HIS A 1 389 ? 36.075 15.011 -0.758 1.00 94.25 389 HIS A O 1
ATOM 3024 N N . ALA A 1 390 ? 36.825 13.617 -2.353 1.00 95.56 390 ALA A N 1
ATOM 3025 C CA . ALA A 1 390 ? 36.136 12.427 -1.867 1.00 95.56 390 ALA A CA 1
ATOM 3026 C C . ALA A 1 390 ? 36.591 12.057 -0.447 1.00 95.56 390 ALA A C 1
ATOM 3028 O O . ALA A 1 390 ? 35.761 11.791 0.414 1.00 95.56 390 ALA A O 1
ATOM 3029 N N . GLN A 1 391 ? 37.890 12.127 -0.150 1.00 94.81 391 GLN A N 1
ATOM 3030 C CA . GLN A 1 391 ? 38.423 11.891 1.196 1.00 94.81 391 GLN A CA 1
ATOM 3031 C C . GLN A 1 391 ? 37.904 12.912 2.219 1.00 94.81 391 GLN A C 1
ATOM 3033 O O . GLN A 1 391 ? 37.537 12.533 3.334 1.00 94.81 391 GLN A O 1
ATOM 3038 N N . ARG A 1 392 ? 37.807 14.197 1.848 1.00 95.25 392 ARG A N 1
ATOM 3039 C CA . ARG A 1 392 ? 37.181 15.224 2.698 1.00 95.25 392 ARG A CA 1
ATOM 3040 C C . ARG A 1 392 ? 35.701 14.932 2.923 1.00 95.25 392 ARG A C 1
ATOM 3042 O O . ARG A 1 392 ? 35.265 14.952 4.069 1.00 95.25 392 ARG A O 1
ATOM 3049 N N . GLN A 1 393 ? 34.957 14.592 1.869 1.00 95.12 393 GLN A N 1
ATOM 3050 C CA . GLN A 1 393 ? 33.546 14.213 1.982 1.00 95.12 393 GLN A CA 1
ATOM 3051 C C . GLN A 1 393 ? 33.358 12.988 2.882 1.00 95.12 393 GLN A C 1
ATOM 3053 O O . GLN A 1 393 ? 32.496 13.009 3.754 1.00 95.12 393 GLN A O 1
ATOM 3058 N N . ILE A 1 394 ? 34.196 11.957 2.744 1.00 94.56 394 ILE A N 1
ATOM 3059 C CA . ILE A 1 394 ? 34.175 10.770 3.607 1.00 94.56 394 ILE A CA 1
ATOM 3060 C C . ILE A 1 394 ? 34.439 11.160 5.064 1.00 94.56 394 ILE A C 1
ATOM 3062 O O . ILE A 1 394 ? 33.731 10.693 5.950 1.00 94.56 394 ILE A O 1
ATOM 3066 N N . SER A 1 395 ? 35.406 12.039 5.337 1.00 94.06 395 SER A N 1
ATOM 3067 C CA . SER A 1 395 ? 35.683 12.522 6.698 1.00 94.06 395 SER A CA 1
ATOM 3068 C C . SER A 1 395 ? 34.500 13.301 7.295 1.00 94.06 395 SER A C 1
ATOM 3070 O O . SER A 1 395 ? 34.116 13.082 8.451 1.00 94.06 395 SER A O 1
ATOM 3072 N N . THR A 1 396 ? 33.852 14.153 6.492 1.00 94.69 396 THR A N 1
ATOM 3073 C CA . THR A 1 396 ? 32.645 14.890 6.891 1.00 94.69 396 THR A CA 1
ATOM 3074 C C . THR A 1 396 ? 31.468 13.950 7.148 1.00 94.69 396 THR A C 1
ATOM 3076 O O . THR A 1 396 ? 30.820 14.067 8.187 1.00 94.69 396 THR A O 1
ATOM 3079 N N . LEU A 1 397 ? 31.218 12.987 6.256 1.00 95.56 397 LEU A N 1
ATOM 3080 C CA . LEU A 1 397 ? 30.159 11.987 6.407 1.00 95.56 397 LEU A CA 1
ATOM 3081 C C . LEU A 1 397 ? 30.414 11.082 7.610 1.00 95.56 397 LEU A C 1
ATOM 3083 O O . LEU A 1 397 ? 29.500 10.826 8.382 1.00 95.56 397 LEU A O 1
ATOM 3087 N N . LYS A 1 398 ? 31.661 10.673 7.848 1.00 96.38 398 LYS A N 1
ATOM 3088 C CA . LYS A 1 398 ? 32.043 9.897 9.032 1.00 96.38 398 LYS A CA 1
ATOM 3089 C C . LYS A 1 398 ? 31.771 10.674 10.323 1.00 96.38 398 LYS A C 1
ATOM 3091 O O . LYS A 1 398 ? 31.207 10.120 11.261 1.00 96.38 398 LYS A O 1
ATOM 3096 N N . SER A 1 399 ? 32.104 11.964 10.353 1.00 93.62 399 SER A N 1
ATOM 3097 C CA . SER A 1 399 ? 31.790 12.850 11.485 1.00 93.62 399 SER A CA 1
ATOM 3098 C C . SER A 1 399 ? 30.284 13.102 11.644 1.00 93.62 399 SER A C 1
ATOM 3100 O O . SER A 1 399 ? 29.808 13.305 12.759 1.00 93.62 399 SER A O 1
ATOM 3102 N N . ALA A 1 400 ? 29.518 13.105 10.549 1.00 93.06 400 ALA A N 1
ATOM 3103 C CA . ALA A 1 400 ? 28.061 13.218 10.582 1.00 93.06 400 ALA A CA 1
ATOM 3104 C C . ALA A 1 400 ? 27.407 11.942 11.135 1.00 93.06 400 ALA A C 1
ATOM 3106 O O . ALA A 1 400 ? 26.620 12.037 12.070 1.00 93.06 400 ALA A O 1
ATOM 3107 N N . VAL A 1 401 ? 27.814 10.765 10.649 1.00 95.31 401 VAL A N 1
ATOM 3108 C CA . VAL A 1 401 ? 27.352 9.454 11.138 1.00 95.31 401 VAL A CA 1
ATOM 3109 C C . VAL A 1 401 ? 27.698 9.261 12.613 1.00 95.31 401 VAL A C 1
ATOM 3111 O O . VAL A 1 401 ? 26.892 8.734 13.373 1.00 95.31 401 VAL A O 1
ATOM 3114 N N . GLN A 1 402 ? 28.878 9.707 13.052 1.00 94.06 402 GLN A N 1
ATOM 3115 C CA . GLN A 1 402 ? 29.253 9.618 14.462 1.00 94.06 402 GLN A CA 1
ATOM 3116 C C . GLN A 1 402 ? 28.347 10.486 15.350 1.00 94.06 402 GLN A C 1
ATOM 3118 O O . GLN A 1 402 ? 27.867 9.996 16.370 1.00 94.06 402 GLN A O 1
ATOM 3123 N N . ARG A 1 403 ? 28.054 11.729 14.938 1.00 94.38 403 ARG A N 1
ATOM 3124 C CA . ARG A 1 403 ? 27.100 12.606 15.642 1.00 94.38 403 ARG A CA 1
ATOM 3125 C C . ARG A 1 403 ? 25.684 12.036 15.641 1.00 94.38 403 ARG A C 1
ATOM 3127 O O . ARG A 1 403 ? 24.998 12.107 16.651 1.00 94.38 403 ARG A O 1
ATOM 3134 N N . GLU A 1 404 ? 25.251 11.449 14.531 1.00 93.44 404 GLU A N 1
ATOM 3135 C CA . GLU A 1 404 ? 23.943 10.799 14.433 1.00 93.44 404 GLU A CA 1
ATOM 3136 C C . GLU A 1 404 ? 23.851 9.583 15.364 1.00 93.44 404 GLU A C 1
ATOM 3138 O O . GLU A 1 404 ? 22.866 9.418 16.077 1.00 93.44 404 GLU A O 1
ATOM 3143 N N . LYS A 1 405 ? 24.904 8.763 15.434 1.00 96.19 405 LYS A N 1
ATOM 3144 C CA . LYS A 1 405 ? 24.982 7.621 16.352 1.00 96.19 405 LYS A CA 1
ATOM 3145 C C . LYS A 1 405 ? 24.945 8.058 17.817 1.00 96.19 405 LYS A C 1
ATOM 3147 O O . LYS A 1 405 ? 24.346 7.362 18.634 1.00 96.19 405 LYS A O 1
ATOM 3152 N N . GLU A 1 406 ? 25.576 9.180 18.147 1.00 93.69 406 GLU A N 1
ATOM 3153 C CA . GLU A 1 406 ? 25.538 9.773 19.485 1.00 93.69 406 GLU A CA 1
ATOM 3154 C C . GLU A 1 406 ? 24.136 10.290 19.827 1.00 93.69 406 GLU A C 1
ATOM 3156 O O . GLU A 1 406 ? 23.574 9.866 20.832 1.00 93.69 406 GLU A O 1
ATOM 3161 N N . LEU A 1 407 ? 23.501 11.056 18.931 1.00 92.88 407 LEU A N 1
ATOM 3162 C CA . LEU A 1 407 ? 22.106 11.490 19.084 1.00 92.88 407 LEU A CA 1
ATOM 3163 C C . LEU A 1 407 ? 21.137 10.313 19.232 1.00 92.88 407 LEU A C 1
ATOM 3165 O O . LEU A 1 407 ? 20.213 10.368 20.039 1.00 92.88 407 LEU A O 1
ATOM 3169 N N . ASN A 1 408 ? 21.352 9.232 18.483 1.00 91.94 408 ASN A N 1
ATOM 3170 C CA . ASN A 1 408 ? 20.509 8.046 18.557 1.00 91.94 408 ASN A CA 1
ATOM 3171 C C . ASN A 1 408 ? 20.728 7.274 19.873 1.00 91.94 408 ASN A C 1
ATOM 3173 O O . ASN A 1 408 ? 19.775 6.774 20.469 1.00 91.94 408 ASN A O 1
ATOM 3177 N N . ARG A 1 409 ? 21.969 7.213 20.386 1.00 92.81 409 ARG A N 1
ATOM 3178 C CA . ARG A 1 409 ? 22.238 6.682 21.736 1.00 92.81 409 ARG A CA 1
ATOM 3179 C C . ARG A 1 409 ? 21.591 7.543 22.815 1.00 92.81 409 ARG A C 1
ATOM 3181 O O . ARG A 1 409 ? 21.011 6.973 23.733 1.00 92.81 409 ARG A O 1
ATOM 3188 N N . ASP A 1 410 ? 21.636 8.864 22.686 1.00 92.06 410 ASP A N 1
ATOM 3189 C CA . ASP A 1 410 ? 20.999 9.790 23.622 1.00 92.06 410 ASP A CA 1
ATOM 3190 C C . ASP A 1 410 ? 19.472 9.695 23.580 1.00 92.06 410 ASP A C 1
ATOM 3192 O O . ASP A 1 410 ? 18.840 9.650 24.631 1.00 92.06 410 ASP A O 1
ATOM 3196 N N . MET A 1 411 ? 18.860 9.587 22.395 1.00 88.88 411 MET A N 1
ATOM 3197 C CA . MET A 1 411 ? 17.421 9.325 22.263 1.00 88.88 411 MET A CA 1
ATOM 3198 C C . MET A 1 411 ? 17.042 7.985 22.880 1.00 88.88 411 MET A C 1
ATOM 3200 O O . MET A 1 411 ? 16.095 7.916 23.657 1.00 88.88 411 MET A O 1
ATOM 3204 N N . LYS A 1 412 ? 17.802 6.925 22.588 1.00 92.50 412 LYS A N 1
ATOM 3205 C CA . LYS A 1 412 ? 17.565 5.607 23.178 1.00 92.50 412 LYS A CA 1
ATOM 3206 C C . LYS A 1 412 ? 17.713 5.636 24.699 1.00 92.50 412 LYS A C 1
ATOM 3208 O O . LYS A 1 412 ? 16.937 4.983 25.386 1.00 92.50 412 LYS A O 1
ATOM 3213 N N . LYS A 1 413 ? 18.672 6.404 25.223 1.00 93.19 413 LYS A N 1
ATOM 3214 C CA . LYS A 1 413 ? 18.844 6.614 26.661 1.00 93.19 413 LYS A CA 1
ATOM 3215 C C . LYS A 1 413 ? 17.656 7.371 27.256 1.00 93.19 413 LYS A C 1
ATOM 3217 O O . LYS A 1 413 ? 17.088 6.887 28.217 1.00 93.19 413 LYS A O 1
ATOM 3222 N N . ARG A 1 414 ? 17.203 8.468 26.638 1.00 89.88 414 ARG A N 1
ATOM 3223 C CA . ARG A 1 414 ? 16.004 9.212 27.072 1.00 89.88 414 ARG A CA 1
ATOM 3224 C C . ARG A 1 414 ? 14.737 8.362 27.045 1.00 89.88 414 ARG A C 1
ATOM 3226 O O . ARG A 1 414 ? 13.919 8.482 27.943 1.00 89.88 414 ARG A O 1
ATOM 3233 N N . LEU A 1 415 ? 14.578 7.505 26.037 1.00 87.12 415 LEU A N 1
ATOM 3234 C CA . LEU A 1 415 ? 13.458 6.565 25.964 1.00 87.12 415 LEU A CA 1
ATOM 3235 C C . LEU A 1 415 ? 13.549 5.498 27.056 1.00 87.12 415 LEU A C 1
ATOM 3237 O O . LEU A 1 415 ? 12.539 5.187 27.672 1.00 87.12 415 LEU A O 1
ATOM 3241 N N . ALA A 1 416 ? 14.743 4.970 27.329 1.00 87.62 416 ALA A N 1
ATOM 3242 C CA . ALA A 1 416 ? 14.954 4.033 28.428 1.00 87.62 416 ALA A CA 1
ATOM 3243 C C . ALA A 1 416 ? 14.726 4.690 29.801 1.00 87.62 416 ALA A C 1
ATOM 3245 O O . ALA A 1 416 ? 14.108 4.075 30.662 1.00 87.62 416 ALA A O 1
ATOM 3246 N N . ASP A 1 417 ? 15.164 5.937 29.985 1.00 84.50 417 ASP A N 1
ATOM 3247 C CA . ASP A 1 417 ? 14.955 6.716 31.208 1.00 84.50 417 ASP A CA 1
ATOM 3248 C C . ASP A 1 417 ? 13.467 7.058 31.395 1.00 84.50 417 ASP A C 1
ATOM 3250 O O . ASP A 1 417 ? 12.950 6.921 32.498 1.00 84.50 417 ASP A O 1
ATOM 3254 N N . HIS A 1 418 ? 12.748 7.423 30.325 1.00 82.12 418 HIS A N 1
ATOM 3255 C CA . HIS A 1 418 ? 11.298 7.649 30.367 1.00 82.12 418 HIS A CA 1
ATOM 3256 C C . HIS A 1 418 ? 10.536 6.356 30.655 1.00 82.12 418 HIS A C 1
ATOM 3258 O O . HIS A 1 418 ? 9.592 6.364 31.435 1.00 82.12 418 HIS A O 1
ATOM 3264 N N . LEU A 1 419 ? 10.950 5.235 30.058 1.00 79.88 419 LEU A N 1
ATOM 3265 C CA . LEU A 1 419 ? 10.343 3.940 30.332 1.00 79.88 419 LEU A CA 1
ATOM 3266 C C . LEU A 1 419 ? 10.569 3.552 31.797 1.00 79.88 419 LEU A C 1
ATOM 3268 O O . LEU A 1 419 ? 9.610 3.221 32.472 1.00 79.88 419 LEU A O 1
ATOM 3272 N N . ARG A 1 420 ? 11.796 3.694 32.314 1.00 75.44 420 ARG A N 1
ATOM 3273 C CA . ARG A 1 420 ? 12.152 3.428 33.717 1.00 75.44 420 ARG A CA 1
ATOM 3274 C C . ARG A 1 420 ? 11.415 4.348 34.698 1.00 75.44 420 ARG A C 1
ATOM 3276 O O . ARG A 1 420 ? 10.934 3.875 35.716 1.00 75.44 420 ARG A O 1
ATOM 3283 N N . SER A 1 421 ? 11.278 5.634 34.375 1.00 69.81 421 SER A N 1
ATOM 3284 C CA . SER A 1 421 ? 10.487 6.587 35.166 1.00 69.81 421 SER A CA 1
ATOM 3285 C C . SER A 1 421 ? 8.995 6.247 35.162 1.00 69.81 421 SER A C 1
ATOM 3287 O O . SER A 1 421 ? 8.326 6.483 36.158 1.00 69.81 421 SER A O 1
ATOM 3289 N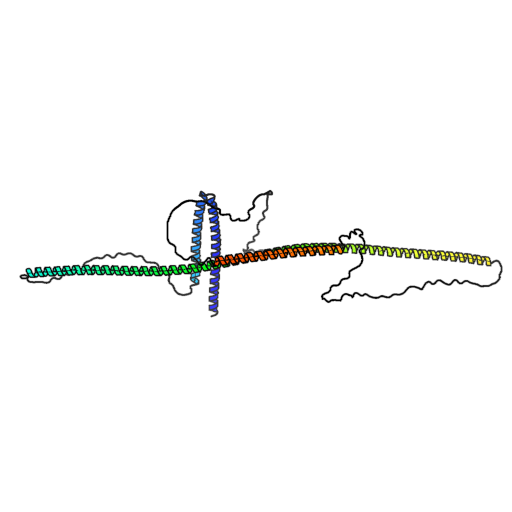 N . ASN A 1 422 ? 8.478 5.692 34.063 1.00 63.03 422 ASN A N 1
ATOM 3290 C CA . ASN A 1 422 ? 7.091 5.246 33.967 1.00 63.03 422 ASN A CA 1
ATOM 3291 C C . ASN A 1 422 ? 6.864 3.889 34.653 1.00 63.03 422 ASN A C 1
ATOM 3293 O O . ASN A 1 422 ? 5.733 3.586 34.995 1.00 63.03 422 ASN A O 1
ATOM 3297 N N . THR A 1 423 ? 7.906 3.071 34.867 1.00 54.31 423 THR A N 1
ATOM 3298 C CA . THR A 1 423 ? 7.779 1.823 35.648 1.00 54.31 423 THR A CA 1
ATOM 3299 C C . THR A 1 423 ? 7.933 2.045 37.151 1.00 54.31 423 THR A C 1
ATOM 3301 O O . THR A 1 423 ? 7.435 1.240 37.926 1.00 54.31 423 THR A O 1
ATOM 3304 N N . GLU A 1 424 ? 8.667 3.079 37.574 1.00 50.31 424 GLU A N 1
ATOM 3305 C CA . GLU A 1 424 ? 8.849 3.432 38.993 1.00 50.31 424 GLU A CA 1
ATOM 3306 C C . GLU A 1 424 ? 7.736 4.360 39.529 1.00 50.31 424 GLU A C 1
ATOM 3308 O O . GLU A 1 424 ? 7.690 4.592 40.728 1.00 50.31 424 GLU A O 1
ATOM 3313 N N . GLY A 1 425 ? 6.835 4.868 38.676 1.00 46.12 425 GLY A N 1
ATOM 3314 C CA . GLY A 1 425 ? 5.738 5.773 39.060 1.00 46.12 425 GLY A CA 1
ATOM 3315 C C . GLY A 1 425 ? 4.356 5.128 39.223 1.00 46.12 425 GLY A C 1
ATOM 3316 O O . GLY A 1 425 ? 3.385 5.858 39.368 1.00 46.12 425 GLY A O 1
ATOM 3317 N N . GLU A 1 426 ? 4.248 3.796 39.158 1.00 42.12 426 GLU A N 1
ATOM 3318 C CA . GLU A 1 426 ? 2.960 3.069 39.194 1.00 42.12 426 GLU A CA 1
ATOM 3319 C C . GLU A 1 426 ? 2.823 2.136 40.415 1.00 42.12 426 GLU A C 1
ATOM 3321 O O . GLU A 1 426 ? 1.985 1.243 40.445 1.00 42.12 426 GLU A O 1
ATOM 3326 N N . TRP A 1 427 ? 3.654 2.348 41.441 1.00 38.94 427 TRP A N 1
ATOM 3327 C CA . TRP A 1 427 ? 3.596 1.628 42.718 1.00 38.94 427 TRP A CA 1
ATOM 3328 C C . TRP A 1 427 ? 3.858 2.583 43.890 1.00 38.94 427 TRP A C 1
ATOM 3330 O O . TRP A 1 427 ? 4.856 2.434 44.583 1.00 38.94 427 TRP A O 1
ATOM 3340 N N . ASP A 1 428 ? 3.020 3.603 44.052 1.00 43.53 428 ASP A N 1
ATOM 3341 C CA . ASP A 1 428 ? 2.783 4.283 45.336 1.00 43.53 428 ASP A CA 1
ATOM 3342 C C . ASP A 1 428 ? 1.597 5.240 45.143 1.00 43.53 428 ASP A C 1
ATOM 3344 O O . ASP A 1 428 ? 1.772 6.343 44.634 1.00 43.53 428 ASP A O 1
ATOM 3348 N N . ASP A 1 429 ? 0.385 4.752 45.417 1.00 39.16 429 ASP A N 1
ATOM 3349 C CA . ASP A 1 429 ? -0.695 5.490 46.099 1.00 39.16 429 ASP A CA 1
ATOM 3350 C C . ASP A 1 429 ? -1.983 4.646 46.069 1.00 39.16 429 ASP A C 1
ATOM 3352 O O . ASP A 1 429 ? -2.880 4.844 45.251 1.00 39.16 429 ASP A O 1
ATOM 3356 N N . ASP A 1 430 ? -2.060 3.683 46.988 1.00 43.81 430 ASP A N 1
ATOM 3357 C CA . ASP A 1 430 ? -3.329 3.171 47.507 1.00 43.81 430 ASP A CA 1
ATOM 3358 C C . ASP A 1 430 ? -3.506 3.773 48.911 1.00 43.81 430 ASP A C 1
ATOM 3360 O O . ASP A 1 430 ? -2.905 3.268 49.854 1.00 43.81 430 ASP A O 1
ATOM 3364 N N . GLU A 1 431 ? -4.306 4.836 49.066 1.00 40.72 431 GLU A N 1
ATOM 3365 C CA . GLU A 1 431 ? -4.984 5.164 50.336 1.00 40.72 431 GLU A CA 1
ATOM 3366 C C . GLU A 1 431 ? -6.194 6.111 50.112 1.00 40.72 431 GLU A C 1
ATOM 3368 O O . GLU A 1 431 ? -6.047 7.286 49.791 1.00 40.72 431 GLU A O 1
ATOM 3373 N N . ASP A 1 432 ? -7.382 5.504 50.239 1.00 36.22 432 ASP A N 1
ATOM 3374 C CA . ASP A 1 432 ? -8.756 5.959 50.550 1.00 36.22 432 ASP A CA 1
ATOM 3375 C C . ASP A 1 432 ? -9.341 7.343 50.139 1.00 36.22 432 ASP A C 1
ATOM 3377 O O . ASP A 1 432 ? -8.731 8.394 50.337 1.00 36.22 432 ASP A O 1
ATOM 3381 N N . PRO A 1 433 ? -10.628 7.386 49.703 1.00 46.78 433 PRO A N 1
ATOM 3382 C CA . PRO A 1 433 ? -11.374 8.619 49.476 1.00 46.78 433 PRO A CA 1
ATOM 3383 C C . PRO A 1 433 ? -12.302 8.962 50.660 1.00 46.78 433 PRO A C 1
ATOM 3385 O O . PRO A 1 433 ? -13.298 8.277 50.891 1.00 46.78 433 PRO A O 1
ATOM 3388 N N . GLU A 1 434 ? -12.071 10.091 51.335 1.00 35.69 434 GLU A N 1
ATOM 3389 C CA . GLU A 1 434 ? -13.099 10.734 52.169 1.00 35.69 434 GLU A CA 1
ATOM 3390 C C . GLU A 1 434 ? -13.455 12.142 51.658 1.00 35.69 434 GLU A C 1
ATOM 3392 O O . GLU A 1 434 ? -12.634 13.052 51.580 1.00 35.69 434 GLU A O 1
ATOM 3397 N N . GLU A 1 435 ? -14.722 12.258 51.255 1.00 38.91 435 GLU A N 1
ATOM 3398 C CA . GLU A 1 435 ? -15.677 13.336 51.537 1.00 38.91 435 GLU A CA 1
ATOM 3399 C C . GLU A 1 435 ? -15.130 14.711 51.986 1.00 38.91 435 GLU A C 1
ATOM 3401 O O . GLU A 1 435 ? -14.609 14.868 53.086 1.00 38.91 435 GLU A O 1
ATOM 3406 N N . SER A 1 436 ? -15.384 15.770 51.202 1.00 31.81 436 SER A N 1
ATOM 3407 C CA . SER A 1 436 ? -15.854 17.061 51.746 1.00 31.81 436 SER A CA 1
ATOM 3408 C C . SER A 1 436 ? -16.215 18.093 50.671 1.00 31.81 436 SER A C 1
ATOM 3410 O O . SER A 1 436 ? -15.672 18.162 49.573 1.00 31.81 436 SER A O 1
ATOM 3412 N N . THR A 1 437 ? -17.215 18.877 51.041 1.00 34.50 437 THR A N 1
ATOM 3413 C CA . THR A 1 437 ? -17.995 19.864 50.303 1.00 34.50 437 THR A CA 1
ATOM 3414 C C . THR A 1 437 ? -17.353 21.259 50.223 1.00 34.50 437 THR A C 1
ATOM 3416 O O . THR A 1 437 ? -16.786 21.728 51.204 1.00 34.50 437 THR A O 1
ATOM 3419 N N . ASP A 1 438 ? -17.670 21.960 49.126 1.00 34.47 438 ASP A N 1
ATOM 3420 C CA . ASP A 1 438 ? -18.042 23.389 49.035 1.00 34.47 438 ASP A CA 1
ATOM 3421 C C . ASP A 1 438 ? -17.004 24.554 48.997 1.00 34.47 438 ASP A C 1
ATOM 3423 O O . ASP A 1 438 ? -16.108 24.687 49.823 1.00 34.47 438 ASP A O 1
ATOM 3427 N N . VAL A 1 439 ? -17.320 25.497 48.080 1.00 35.91 439 VAL A N 1
ATOM 3428 C CA . VAL A 1 439 ? -17.077 26.971 48.059 1.00 35.91 439 VAL A CA 1
ATOM 3429 C C . VAL A 1 439 ? -15.846 27.571 47.317 1.00 35.91 439 VAL A C 1
ATOM 3431 O O . VAL A 1 439 ? -14.762 27.709 47.861 1.00 35.91 439 VAL A O 1
ATOM 3434 N N . ILE A 1 440 ? -16.111 28.048 46.083 1.00 36.09 440 ILE A N 1
ATOM 3435 C CA . ILE A 1 440 ? -15.978 29.428 45.521 1.00 36.09 440 ILE A CA 1
ATOM 3436 C C . ILE A 1 440 ? -14.653 30.261 45.650 1.00 36.09 440 ILE A C 1
ATOM 3438 O O . ILE A 1 440 ? -14.209 30.580 46.746 1.00 36.09 440 ILE A O 1
ATOM 3442 N N . LEU A 1 441 ? -14.261 30.832 44.484 1.00 34.28 441 LEU A N 1
ATOM 3443 C CA . LEU A 1 441 ? -13.593 32.131 44.153 1.00 34.28 441 LEU A CA 1
ATOM 3444 C C . LEU A 1 441 ? -12.076 32.218 43.818 1.00 34.28 441 LEU A C 1
ATOM 3446 O O . LEU A 1 441 ? -11.203 31.929 44.626 1.00 34.28 441 LEU A O 1
ATOM 3450 N N . ASP A 1 442 ? -11.878 32.819 42.631 1.00 34.25 442 ASP A N 1
ATOM 3451 C CA . ASP A 1 442 ? -10.806 33.676 42.085 1.00 34.25 442 ASP A CA 1
ATOM 3452 C C . ASP A 1 442 ? -9.515 33.120 41.420 1.00 34.25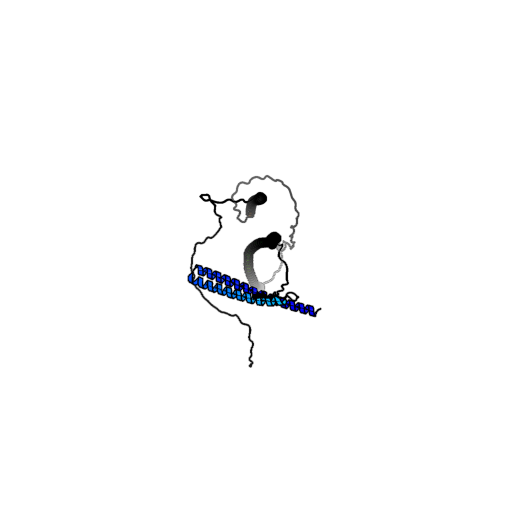 442 ASP A C 1
ATOM 3454 O O . ASP A 1 442 ? -8.623 32.535 42.026 1.00 34.25 442 ASP A O 1
ATOM 3458 N N . GLU A 1 443 ? -9.439 33.431 40.113 1.00 38.22 443 GLU A N 1
ATOM 3459 C CA . GLU A 1 443 ? -8.293 33.559 39.184 1.00 38.22 443 GLU A CA 1
ATOM 3460 C C . GLU A 1 443 ? -7.209 34.562 39.692 1.00 38.22 443 GLU A C 1
ATOM 3462 O O . GLU A 1 443 ? -7.491 35.268 40.661 1.00 38.22 443 GLU A O 1
ATOM 3467 N N . PRO A 1 444 ? -6.028 34.785 39.038 1.00 47.25 444 PRO A N 1
ATOM 3468 C CA . PRO A 1 444 ? -5.584 34.323 37.710 1.00 47.25 444 PRO A CA 1
ATOM 3469 C C . PRO A 1 444 ? -4.101 33.881 37.569 1.00 47.25 444 PRO A C 1
ATOM 3471 O O . PRO A 1 444 ? -3.209 34.270 38.319 1.00 47.25 444 PRO A O 1
ATOM 3474 N N . GLY A 1 445 ? -3.822 33.215 36.440 1.00 32.12 445 GLY A N 1
ATOM 3475 C CA . GLY A 1 445 ? -2.570 33.383 35.690 1.00 32.12 445 GLY A CA 1
ATOM 3476 C C . GLY A 1 445 ? -1.560 32.234 35.758 1.00 32.12 445 GLY A C 1
ATOM 3477 O O . GLY A 1 445 ? -0.883 32.055 36.761 1.00 32.12 445 GLY A O 1
ATOM 3478 N N . GLN A 1 446 ? -1.351 31.547 34.628 1.00 37.31 446 GLN A N 1
ATOM 3479 C CA . GLN A 1 446 ? -0.120 31.632 33.817 1.00 37.31 446 GLN A CA 1
ATOM 3480 C C . GLN A 1 446 ? -0.068 30.510 32.754 1.00 37.31 446 GLN A C 1
ATOM 3482 O O . GLN A 1 446 ? 0.116 29.337 33.041 1.00 37.31 446 GLN A O 1
ATOM 3487 N N . HIS A 1 447 ? -0.200 30.942 31.497 1.00 34.50 447 HIS A N 1
ATOM 3488 C CA . HIS A 1 447 ? 0.497 30.456 30.298 1.00 34.50 447 HIS A CA 1
ATOM 3489 C C . HIS A 1 447 ? 0.541 28.944 29.994 1.00 34.50 447 HIS A C 1
ATOM 3491 O O . HIS A 1 447 ? 1.549 28.274 30.207 1.00 34.50 447 HIS A O 1
ATOM 3497 N N . SER A 1 448 ? -0.478 28.460 29.279 1.00 36.22 448 SER A N 1
ATOM 3498 C CA . SER A 1 448 ? -0.338 27.327 28.358 1.00 36.22 448 SER A CA 1
ATOM 3499 C C . SER A 1 448 ? 0.212 27.812 27.004 1.00 36.22 448 SER A C 1
ATOM 3501 O O . SER A 1 448 ? -0.315 28.739 26.385 1.00 36.22 448 SER A O 1
ATOM 3503 N N . LEU A 1 449 ? 1.313 27.209 26.543 1.00 42.72 449 LEU A N 1
ATOM 3504 C CA . LEU A 1 449 ? 1.858 27.427 25.199 1.00 42.72 449 LEU A CA 1
ATOM 3505 C C . LEU A 1 449 ? 1.205 26.464 24.187 1.00 42.72 449 LEU A C 1
ATOM 3507 O O . LEU A 1 449 ? 0.960 25.302 24.517 1.00 42.72 449 LEU A O 1
ATOM 3511 N N . PRO A 1 450 ? 0.939 26.914 22.946 1.00 42.06 450 PRO A N 1
ATOM 3512 C CA . PRO A 1 450 ? 0.137 26.178 21.977 1.00 42.06 450 PRO A CA 1
ATOM 3513 C C . PRO A 1 450 ? 0.934 25.130 21.188 1.00 42.06 450 PRO A C 1
ATOM 3515 O O . PRO A 1 450 ? 2.049 25.360 20.714 1.00 42.06 450 PRO A O 1
ATOM 3518 N N . ARG A 1 451 ? 0.288 23.980 20.977 1.00 36.38 451 ARG A N 1
ATOM 3519 C CA . ARG A 1 451 ? 0.711 22.888 20.096 1.00 36.38 451 ARG A CA 1
ATOM 3520 C C . ARG A 1 451 ? 0.642 23.346 18.631 1.00 36.38 451 ARG A C 1
ATOM 3522 O O . ARG A 1 451 ? -0.437 23.582 18.097 1.00 36.38 451 ARG A O 1
ATOM 3529 N N . PHE A 1 452 ? 1.797 23.468 17.978 1.00 33.78 452 PHE A N 1
ATOM 3530 C CA . PHE A 1 452 ? 1.912 23.756 16.546 1.00 33.78 452 PHE A CA 1
ATOM 3531 C C . PHE A 1 452 ? 1.517 22.532 15.698 1.00 33.78 452 PHE A C 1
ATOM 3533 O O . PHE A 1 452 ? 2.173 21.494 15.749 1.00 33.78 452 PHE A O 1
ATOM 3540 N N . THR A 1 453 ? 0.488 22.677 14.864 1.00 44.50 453 THR A N 1
ATOM 3541 C CA . THR A 1 453 ? 0.198 21.811 13.706 1.00 44.50 453 THR A CA 1
ATOM 3542 C C . THR A 1 453 ? 0.695 22.485 12.422 1.00 44.50 453 THR A C 1
ATOM 3544 O O . THR A 1 453 ? 0.444 23.683 12.251 1.00 44.50 453 THR A O 1
ATOM 3547 N N . PRO A 1 454 ? 1.346 21.781 11.479 1.00 42.19 454 PRO A N 1
ATOM 3548 C CA . PRO A 1 454 ? 1.742 22.385 10.217 1.00 42.19 454 PRO A CA 1
ATOM 3549 C C . PRO A 1 454 ? 0.613 22.349 9.171 1.00 42.19 454 PRO A C 1
ATOM 3551 O O . PRO A 1 454 ? -0.063 21.344 8.985 1.00 42.19 454 PRO A O 1
ATOM 3554 N N . ALA A 1 455 ? 0.540 23.450 8.418 1.00 31.27 455 ALA A N 1
ATOM 3555 C CA . ALA A 1 455 ? 0.055 23.574 7.040 1.00 31.27 455 ALA A CA 1
ATOM 3556 C C . ALA A 1 455 ? -1.461 23.704 6.761 1.00 31.27 455 ALA A C 1
ATOM 3558 O O . ALA A 1 455 ? -2.179 22.734 6.542 1.00 31.27 455 ALA A O 1
ATOM 3559 N N . ARG A 1 456 ? -1.879 24.950 6.491 1.00 34.69 456 ARG A N 1
ATOM 3560 C CA . ARG A 1 456 ? -2.747 25.273 5.343 1.00 34.69 456 ARG A CA 1
ATOM 3561 C C . ARG A 1 456 ? -2.384 26.648 4.778 1.00 34.69 456 ARG A C 1
ATOM 3563 O O . ARG A 1 456 ? -2.805 27.684 5.278 1.00 34.69 456 ARG A O 1
ATOM 3570 N N . VAL A 1 457 ? -1.590 26.644 3.708 1.00 34.62 457 VAL A N 1
ATOM 3571 C CA . VAL A 1 457 ? -1.380 27.805 2.836 1.00 34.62 457 VAL A CA 1
ATOM 3572 C C . VAL A 1 457 ? -2.515 27.821 1.815 1.00 34.62 457 VAL A C 1
ATOM 3574 O O . VAL A 1 457 ? -2.642 26.906 1.004 1.00 34.62 457 VAL A O 1
ATOM 3577 N N . ARG A 1 458 ? -3.345 28.866 1.842 1.00 35.59 458 ARG A N 1
ATOM 3578 C CA . ARG A 1 458 ? -4.300 29.192 0.776 1.00 35.59 458 ARG A CA 1
ATOM 3579 C C . ARG A 1 458 ? -4.098 30.655 0.404 1.00 35.59 458 ARG A C 1
ATOM 3581 O O . ARG A 1 458 ? -4.259 31.522 1.256 1.00 35.59 458 ARG A O 1
ATOM 3588 N N . GLY A 1 459 ? -3.783 30.943 -0.861 1.00 33.00 459 GLY A N 1
ATOM 3589 C CA . GL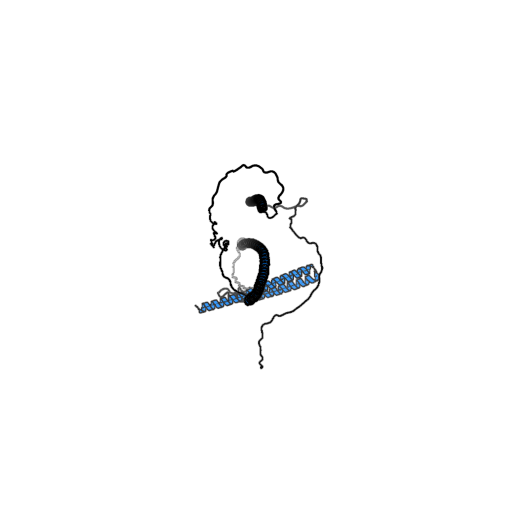Y A 1 459 ? -3.770 32.329 -1.327 1.00 33.00 459 GLY A CA 1
ATOM 3590 C C . GLY A 1 459 ? -3.240 32.587 -2.737 1.00 33.00 459 GLY A C 1
ATOM 3591 O O . GLY A 1 459 ? -2.063 32.870 -2.890 1.00 33.00 459 GLY A O 1
ATOM 3592 N N . ARG A 1 460 ? -4.184 32.655 -3.693 1.00 36.44 460 ARG A N 1
ATOM 3593 C CA . ARG A 1 460 ? -4.159 33.323 -5.021 1.00 36.44 460 ARG A CA 1
ATOM 3594 C C . ARG A 1 460 ? -3.360 32.645 -6.149 1.00 36.44 460 ARG A C 1
ATOM 3596 O O . ARG A 1 460 ? -2.184 32.379 -6.008 1.00 36.44 460 ARG A O 1
ATOM 3603 N N . GLY A 1 461 ? -3.901 32.393 -7.344 1.00 33.00 461 GLY A N 1
ATOM 3604 C CA . GLY A 1 461 ? -5.154 32.824 -7.976 1.00 33.00 461 GLY A CA 1
ATOM 3605 C C . GLY A 1 461 ? -4.888 33.640 -9.248 1.00 33.00 461 GLY A C 1
ATOM 3606 O O . GLY A 1 461 ? -4.414 34.767 -9.142 1.00 33.00 461 GLY A O 1
ATOM 3607 N N . ARG A 1 462 ? -5.217 33.062 -10.416 1.00 38.56 462 ARG A N 1
ATOM 3608 C CA . ARG A 1 462 ? -5.562 33.650 -11.742 1.00 38.56 462 ARG A CA 1
ATOM 3609 C C . ARG A 1 462 ? -5.472 32.492 -12.757 1.00 38.56 462 ARG A C 1
ATOM 3611 O O . ARG A 1 462 ? -4.457 31.823 -12.777 1.00 38.56 462 ARG A O 1
ATOM 3618 N N . GLY A 1 463 ? -6.430 32.145 -13.611 1.00 33.88 463 GLY A N 1
ATOM 3619 C CA . GLY A 1 463 ? -7.705 32.735 -13.997 1.00 33.88 463 GLY A CA 1
ATOM 3620 C C . GLY A 1 463 ? -7.896 32.554 -15.512 1.00 33.88 463 GLY A C 1
ATOM 3621 O O . GLY A 1 463 ? -7.019 32.962 -16.264 1.00 33.88 463 GLY A O 1
ATOM 3622 N N . ARG A 1 464 ? -9.086 32.062 -15.902 1.00 36.94 464 ARG A N 1
ATOM 3623 C CA . ARG A 1 464 ? -9.773 32.131 -17.219 1.00 36.94 464 ARG A CA 1
ATOM 3624 C C . ARG A 1 464 ? -9.623 30.969 -18.216 1.00 36.94 464 ARG A C 1
ATOM 3626 O O . ARG A 1 464 ? -8.548 30.717 -18.740 1.00 36.94 464 ARG A O 1
ATOM 3633 N N . GLY A 1 465 ? -10.786 30.403 -18.573 1.00 33.16 465 GLY A N 1
ATOM 3634 C CA . GLY A 1 465 ? -11.018 29.637 -19.803 1.00 33.16 465 GLY A CA 1
ATOM 3635 C C . GLY A 1 465 ? -12.237 28.703 -19.762 1.00 33.16 465 GLY A C 1
ATOM 3636 O O . GLY A 1 465 ? -12.062 27.498 -19.681 1.00 33.16 465 GLY A O 1
ATOM 3637 N N . ALA A 1 466 ? -13.459 29.251 -19.809 1.00 33.38 466 ALA A N 1
ATOM 3638 C CA . ALA A 1 466 ? -14.687 28.541 -20.223 1.00 33.38 466 ALA A CA 1
ATOM 3639 C C . ALA A 1 466 ? -14.570 28.147 -21.728 1.00 33.38 466 ALA A C 1
ATOM 3641 O O . ALA A 1 466 ? -13.799 28.798 -22.425 1.00 33.38 466 ALA A O 1
ATOM 3642 N N . ALA A 1 467 ? -15.248 27.178 -22.364 1.00 39.19 467 ALA A N 1
ATOM 3643 C CA . ALA A 1 467 ? -16.555 26.520 -22.204 1.00 39.19 467 ALA A CA 1
ATOM 3644 C C . ALA A 1 467 ? -16.610 25.256 -23.165 1.00 39.19 467 ALA A C 1
ATOM 3646 O O . ALA A 1 467 ? -15.537 24.844 -23.600 1.00 39.19 467 ALA A O 1
ATOM 3647 N N . PRO A 1 468 ? -17.753 24.597 -23.519 1.00 52.66 468 PRO A N 1
ATOM 3648 C CA . PRO A 1 468 ? -17.914 23.124 -23.430 1.00 52.66 468 PRO A CA 1
ATOM 3649 C C . PRO A 1 468 ? -18.417 22.382 -24.717 1.00 52.66 468 PRO A C 1
ATOM 3651 O O . PRO A 1 468 ? -18.552 22.997 -25.772 1.00 52.66 468 PRO A O 1
ATOM 3654 N N . ARG A 1 469 ? -18.820 21.091 -24.554 1.00 33.97 469 ARG A N 1
ATOM 3655 C CA . ARG A 1 469 ? -19.565 20.121 -25.440 1.00 33.97 469 ARG A CA 1
ATOM 3656 C C . ARG A 1 469 ? -18.674 19.064 -26.133 1.00 33.97 469 ARG A C 1
ATOM 3658 O O . ARG A 1 469 ? -17.556 19.388 -26.494 1.00 33.97 469 ARG A O 1
ATOM 3665 N N . ALA A 1 470 ? -19.042 17.785 -26.324 1.00 34.12 470 ALA A N 1
ATOM 3666 C CA . ALA A 1 470 ? -20.325 17.075 -26.532 1.00 34.12 470 ALA A CA 1
ATOM 3667 C C . ALA A 1 470 ? -20.289 15.657 -25.877 1.00 34.12 470 ALA A C 1
ATOM 3669 O O . ALA A 1 470 ? -19.206 15.112 -25.710 1.00 34.12 470 ALA A O 1
ATOM 3670 N N . VAL A 1 471 ? -21.350 15.071 -25.296 1.00 36.50 471 VAL A N 1
ATOM 3671 C CA . VAL A 1 471 ? -22.540 14.375 -25.865 1.00 36.50 471 VAL A CA 1
ATOM 3672 C C . VAL A 1 471 ? -22.250 13.366 -26.991 1.00 36.50 471 VAL A C 1
ATOM 3674 O O . VAL A 1 471 ? -22.212 13.789 -28.136 1.00 36.50 471 VAL A O 1
ATOM 3677 N N . VAL A 1 472 ? -22.163 12.064 -26.651 1.00 36.81 472 VAL A N 1
ATOM 3678 C CA . VAL A 1 472 ? -22.664 10.847 -27.365 1.00 36.81 472 VAL A CA 1
ATOM 3679 C C . VAL A 1 472 ? -22.646 9.707 -26.313 1.00 36.81 472 VAL A C 1
ATOM 3681 O O . VAL A 1 472 ? -21.584 9.382 -25.803 1.00 36.81 472 VAL A O 1
ATOM 3684 N N . ALA A 1 473 ? -23.747 9.279 -25.687 1.00 32.44 473 ALA A N 1
ATOM 3685 C CA . ALA A 1 473 ? -24.813 8.367 -26.131 1.00 32.44 473 ALA A CA 1
ATOM 3686 C C . ALA A 1 473 ? -24.397 6.895 -26.418 1.00 32.44 473 ALA A C 1
ATOM 3688 O O . ALA A 1 473 ? -23.967 6.560 -27.512 1.00 32.44 473 ALA A O 1
ATOM 3689 N N . VAL A 1 474 ? -24.611 6.048 -25.396 1.00 33.53 474 VAL A N 1
ATOM 3690 C CA . VAL A 1 474 ? -25.278 4.720 -25.376 1.00 33.53 474 VAL A CA 1
ATOM 3691 C C . VAL A 1 474 ? -24.875 3.627 -26.384 1.00 33.53 474 VAL A C 1
ATOM 3693 O O . VAL A 1 474 ? -25.172 3.718 -27.569 1.00 33.53 474 VAL A O 1
ATOM 3696 N N . ALA A 1 475 ? -24.431 2.479 -25.849 1.00 34.62 475 ALA A N 1
ATOM 3697 C CA . ALA A 1 475 ? -24.798 1.149 -26.359 1.00 34.62 475 ALA A CA 1
ATOM 3698 C C . ALA A 1 475 ? -24.641 0.059 -25.273 1.00 34.62 475 ALA A C 1
ATOM 3700 O O . ALA A 1 475 ? -23.629 -0.635 -25.211 1.00 34.62 475 ALA A O 1
ATOM 3701 N N . ALA A 1 476 ? -25.665 -0.118 -24.435 1.00 34.16 476 ALA A N 1
ATOM 3702 C CA . ALA A 1 476 ? -25.881 -1.356 -23.686 1.00 34.16 476 ALA A CA 1
ATOM 3703 C C . ALA A 1 476 ? -26.806 -2.250 -24.526 1.00 34.16 476 ALA A C 1
ATOM 3705 O O . ALA A 1 476 ? -27.930 -1.857 -24.837 1.00 34.16 476 ALA A O 1
ATOM 3706 N N . ARG A 1 477 ? -26.328 -3.425 -24.954 1.00 35.91 477 ARG A N 1
ATOM 3707 C CA . ARG A 1 477 ? -27.145 -4.420 -25.664 1.00 35.91 477 ARG A CA 1
ATOM 3708 C C . ARG A 1 477 ? -27.677 -5.448 -24.673 1.00 35.91 477 ARG A C 1
ATOM 3710 O O . ARG A 1 477 ? -26.913 -6.190 -24.064 1.00 35.91 477 ARG A O 1
ATOM 3717 N N . SER A 1 478 ? -28.998 -5.467 -24.564 1.00 35.56 478 SER A N 1
ATOM 3718 C CA . SER A 1 478 ? -29.820 -6.428 -23.841 1.00 35.56 478 SER A CA 1
ATOM 3719 C C . SER A 1 478 ? -29.805 -7.809 -24.499 1.00 35.56 478 SER A C 1
ATOM 3721 O O . SER A 1 478 ? -30.023 -7.951 -25.704 1.00 35.56 478 SER A O 1
ATOM 3723 N N . LEU A 1 479 ? -29.601 -8.826 -23.666 1.00 35.31 479 LEU A N 1
ATOM 3724 C CA . LEU A 1 479 ? -29.978 -10.216 -23.895 1.00 35.31 479 LEU A CA 1
ATOM 3725 C C . LEU A 1 479 ? -31.512 -10.377 -23.787 1.00 35.31 479 LEU A C 1
ATOM 3727 O O . LEU A 1 479 ? -32.128 -9.685 -22.984 1.00 35.31 479 LEU A O 1
ATOM 3731 N N . LEU A 1 480 ? -32.052 -11.375 -24.506 1.00 34.31 480 LEU A N 1
ATOM 3732 C CA . LEU A 1 480 ? -33.395 -12.001 -24.415 1.00 34.31 480 LEU A CA 1
ATOM 3733 C C . LEU A 1 480 ? -34.533 -11.464 -25.309 1.00 34.31 480 LEU A C 1
ATOM 3735 O O . LEU A 1 480 ? -35.172 -10.475 -24.989 1.00 34.31 480 LEU A O 1
ATOM 3739 N N . GLN A 1 481 ? -34.837 -12.234 -26.369 1.00 36.75 481 GLN A N 1
ATOM 3740 C CA . GLN A 1 481 ? -36.153 -12.811 -26.763 1.00 36.75 481 GLN A CA 1
ATOM 3741 C C . GLN A 1 481 ? -36.040 -13.272 -28.233 1.00 36.75 481 GLN A C 1
ATOM 3743 O O . GLN A 1 481 ? -35.849 -12.465 -29.131 1.00 36.75 481 GLN A O 1
ATOM 3748 N N . ARG A 1 482 ? -35.905 -14.569 -28.558 1.00 36.75 482 ARG A N 1
ATOM 3749 C CA . ARG A 1 482 ? -36.987 -15.570 -28.697 1.00 36.75 482 ARG A CA 1
ATOM 3750 C C . ARG A 1 482 ? -38.326 -14.957 -29.135 1.00 36.75 482 ARG A C 1
ATOM 3752 O O . ARG A 1 482 ? -39.100 -14.562 -28.281 1.00 36.75 482 ARG A O 1
ATOM 3759 N N . GLU A 1 483 ? -38.594 -14.936 -30.445 1.00 36.94 483 GLU A N 1
ATOM 3760 C CA . GLU A 1 483 ? -39.658 -15.726 -31.103 1.00 36.94 483 GLU A CA 1
ATOM 3761 C C . GLU A 1 483 ? -39.855 -15.372 -32.601 1.00 36.94 483 GLU A C 1
ATOM 3763 O O . GLU A 1 483 ? -39.996 -14.220 -32.981 1.00 36.94 483 GLU A O 1
ATOM 3768 N N . ARG A 1 484 ? -39.906 -16.432 -33.427 1.00 40.00 484 ARG A N 1
ATOM 3769 C CA . ARG A 1 484 ? -40.738 -16.652 -34.637 1.00 40.00 484 ARG A CA 1
ATOM 3770 C C . ARG A 1 484 ? -40.816 -15.612 -35.780 1.00 40.00 484 ARG A C 1
ATOM 3772 O O . ARG A 1 484 ? -41.616 -14.686 -35.734 1.00 40.00 484 ARG A O 1
ATOM 3779 N N . ARG A 1 485 ? -40.212 -15.978 -36.925 1.00 46.97 485 ARG A N 1
ATOM 3780 C CA . ARG A 1 485 ? -40.801 -16.108 -38.297 1.00 46.97 485 ARG A CA 1
ATOM 3781 C C . ARG A 1 485 ? -39.639 -16.374 -39.272 1.00 46.97 485 ARG A C 1
ATOM 3783 O O . ARG A 1 485 ? -38.730 -15.568 -39.343 1.00 46.97 485 ARG A O 1
ATOM 3790 N N . VAL A 1 486 ? -39.454 -17.560 -39.859 1.00 49.31 486 VAL A N 1
ATOM 3791 C CA . VAL A 1 486 ? -40.153 -18.118 -41.040 1.00 49.31 486 VAL A CA 1
ATOM 3792 C C . VAL A 1 486 ? -40.393 -17.064 -42.127 1.00 49.31 486 VAL A C 1
ATOM 3794 O O . VAL A 1 486 ? -41.376 -16.337 -42.031 1.00 49.31 486 VAL A O 1
ATOM 3797 N N . LEU A 1 487 ? -39.505 -17.007 -43.133 1.00 43.03 487 LEU A N 1
ATOM 3798 C CA . LEU A 1 487 ? -39.801 -17.038 -44.582 1.00 43.03 487 LEU A CA 1
ATOM 3799 C C . LEU A 1 487 ? -38.548 -16.691 -45.421 1.00 43.03 487 LEU A C 1
ATOM 3801 O O . LEU A 1 487 ? -38.024 -15.592 -45.320 1.00 43.03 487 LEU A O 1
ATOM 3805 N N . LEU A 1 488 ? -38.135 -17.659 -46.250 1.00 49.00 488 LEU A N 1
ATOM 3806 C CA . LEU A 1 488 ? -37.654 -17.528 -47.640 1.00 49.00 488 LEU A CA 1
ATOM 3807 C C . LEU A 1 488 ? -36.731 -16.345 -48.006 1.00 49.00 488 LEU A C 1
ATOM 3809 O O . LEU A 1 488 ? -37.225 -15.273 -48.344 1.00 49.00 488 LEU A O 1
ATOM 3813 N N . GLN A 1 489 ? -35.423 -16.591 -48.115 1.00 42.00 489 GLN A N 1
ATOM 3814 C CA . GLN A 1 489 ? -34.680 -16.746 -49.384 1.00 42.00 489 GLN A CA 1
ATOM 3815 C C . GLN A 1 489 ? -33.205 -17.035 -49.109 1.00 42.00 489 GLN A C 1
ATOM 3817 O O . GLN A 1 489 ? -32.670 -16.463 -48.134 1.00 42.00 489 GLN A O 1
#

Organism: Thanatephorus cucumeris (strain AG1-IB / isolate 7/3/14) (NCBI:txid1108050)